Protein AF-A0AAN6LL85-F1 (afdb_monomer)

Mean predicted aligned error: 18.45 Å

Structure (mmCIF, N/CA/C/O backbone):
data_AF-A0AAN6LL85-F1
#
_entry.id   AF-A0AAN6LL85-F1
#
loop_
_atom_site.group_PDB
_atom_site.id
_atom_site.type_symbol
_atom_site.label_atom_id
_atom_site.label_alt_id
_atom_site.label_comp_id
_atom_site.label_asym_id
_atom_site.label_entity_id
_atom_site.label_seq_id
_atom_site.pdbx_PDB_ins_code
_atom_site.Cartn_x
_atom_site.Cartn_y
_atom_site.Cartn_z
_atom_site.occupancy
_atom_site.B_iso_or_equiv
_atom_site.auth_seq_id
_atom_site.auth_comp_id
_atom_site.auth_asym_id
_atom_site.auth_atom_id
_atom_site.pdbx_PDB_model_num
ATOM 1 N N . MET A 1 1 ? -33.262 -1.271 -21.779 1.00 76.38 1 MET A N 1
ATOM 2 C CA . MET A 1 1 ? -31.884 -1.323 -21.241 1.00 76.38 1 MET A CA 1
ATOM 3 C C . MET A 1 1 ? -30.881 -1.402 -22.385 1.00 76.38 1 MET A C 1
ATOM 5 O O . MET A 1 1 ? -30.317 -0.358 -22.680 1.00 76.38 1 MET A O 1
ATOM 9 N N . ALA A 1 2 ? -30.775 -2.540 -23.090 1.00 85.31 2 ALA A N 1
ATOM 10 C CA . ALA A 1 2 ? -29.921 -2.764 -24.271 1.00 85.31 2 ALA A CA 1
ATOM 11 C C . ALA A 1 2 ? -29.713 -1.530 -25.174 1.00 85.31 2 ALA A C 1
ATOM 13 O O . ALA A 1 2 ? -28.603 -1.030 -25.274 1.00 85.31 2 ALA A O 1
ATOM 14 N N . GLN A 1 3 ? -30.787 -0.963 -25.733 1.00 87.88 3 GLN A N 1
ATOM 15 C CA . GLN A 1 3 ? -30.730 0.207 -26.624 1.00 87.88 3 GLN A CA 1
ATOM 16 C C . GLN A 1 3 ? -29.985 1.429 -26.048 1.00 87.88 3 GLN A C 1
ATOM 18 O O . GLN A 1 3 ? -29.228 2.060 -26.775 1.00 87.88 3 GLN A O 1
ATOM 23 N N . ARG A 1 4 ? -30.144 1.760 -24.754 1.00 87.06 4 ARG A N 1
ATOM 24 C CA . ARG A 1 4 ? -29.419 2.886 -24.121 1.00 87.06 4 ARG A CA 1
ATOM 25 C C . ARG A 1 4 ? -27.926 2.580 -23.979 1.00 87.06 4 ARG A C 1
ATOM 27 O O . ARG A 1 4 ? -27.106 3.478 -24.106 1.00 87.06 4 ARG A O 1
ATOM 34 N N . ILE A 1 5 ? -27.592 1.318 -23.717 1.00 88.56 5 ILE A N 1
ATOM 35 C CA . ILE A 1 5 ? -26.208 0.848 -23.615 1.00 88.56 5 ILE A CA 1
ATOM 36 C C . ILE A 1 5 ? -25.549 0.906 -25.002 1.00 88.56 5 ILE A C 1
ATOM 38 O O . ILE A 1 5 ? -24.512 1.540 -25.156 1.00 88.56 5 ILE A O 1
ATOM 42 N N . LEU A 1 6 ? -26.212 0.356 -26.024 1.00 93.06 6 LEU A N 1
ATOM 43 C CA . LEU A 1 6 ? -25.748 0.376 -27.414 1.00 93.06 6 LEU A CA 1
ATOM 44 C C . LEU A 1 6 ? -25.606 1.801 -27.968 1.00 93.06 6 LEU A C 1
ATOM 46 O O . LEU A 1 6 ? -24.621 2.082 -28.633 1.00 93.06 6 LEU A O 1
ATOM 50 N N . MET A 1 7 ? -26.518 2.728 -27.649 1.00 90.88 7 MET A N 1
ATOM 51 C CA . MET A 1 7 ? -26.381 4.144 -28.035 1.00 90.88 7 MET A CA 1
ATOM 52 C C . MET A 1 7 ? -25.157 4.830 -27.414 1.00 90.88 7 MET A C 1
ATOM 54 O O . MET A 1 7 ? -24.576 5.710 -28.046 1.00 90.88 7 MET A O 1
ATOM 58 N N . ASN A 1 8 ? -24.762 4.447 -26.197 1.00 88.50 8 ASN A N 1
ATOM 59 C CA . ASN A 1 8 ? -23.558 4.975 -25.559 1.00 88.50 8 ASN A CA 1
ATOM 60 C C . ASN A 1 8 ? -22.290 4.339 -26.153 1.00 88.50 8 ASN A C 1
ATOM 62 O O . ASN A 1 8 ? -21.362 5.061 -26.505 1.00 88.50 8 ASN A O 1
ATOM 66 N N . GLU A 1 9 ? -22.266 3.012 -26.314 1.00 92.38 9 GLU A N 1
ATOM 67 C CA . GLU A 1 9 ? -21.130 2.288 -26.908 1.00 92.38 9 GLU A CA 1
ATOM 68 C C . GLU A 1 9 ? -20.899 2.706 -28.375 1.00 92.38 9 GLU A C 1
ATOM 70 O O . GLU A 1 9 ? -19.755 2.908 -28.774 1.00 92.38 9 GLU A O 1
ATOM 75 N N . PHE A 1 10 ? -21.968 2.955 -29.144 1.00 93.00 10 PHE A N 1
ATOM 76 C CA . PHE A 1 10 ? -21.894 3.513 -30.500 1.00 93.00 10 PHE A CA 1
ATOM 77 C C . PHE A 1 10 ? -21.241 4.901 -30.498 1.00 93.00 10 PHE A C 1
ATOM 79 O O . PHE A 1 10 ? -20.240 5.109 -31.173 1.00 93.00 10 PHE A O 1
ATOM 86 N N . LYS A 1 11 ? -21.741 5.844 -29.686 1.00 89.69 11 LYS A N 1
ATOM 87 C CA . LYS A 1 11 ? -21.164 7.198 -29.597 1.00 89.69 11 LYS A CA 1
ATOM 88 C C . LYS A 1 11 ? -19.691 7.199 -29.189 1.00 89.69 11 LYS A C 1
ATOM 90 O O . LYS A 1 11 ? -18.939 8.016 -29.702 1.00 89.69 11 LYS A O 1
ATOM 95 N N . SER A 1 12 ? -19.293 6.297 -28.292 1.00 88.31 12 SER A N 1
ATOM 96 C CA . SER A 1 12 ? -17.895 6.151 -27.875 1.00 88.31 12 SER A CA 1
ATOM 97 C C . SER A 1 12 ? -17.013 5.714 -29.048 1.00 88.31 12 SER A C 1
ATOM 99 O O . SER A 1 12 ? -15.995 6.336 -29.334 1.00 88.31 12 SER A O 1
ATOM 101 N N . LEU A 1 13 ? -17.439 4.679 -29.777 1.00 91.12 13 LEU A N 1
ATOM 102 C CA . LEU A 1 13 ? -16.673 4.106 -30.884 1.00 91.12 13 LEU A CA 1
ATOM 103 C C . LEU A 1 13 ? -16.673 4.980 -32.149 1.00 91.12 13 LEU A C 1
ATOM 105 O O . LEU A 1 13 ? -15.725 4.900 -32.920 1.00 91.12 13 LEU A O 1
ATOM 109 N N . GLN A 1 14 ? -17.651 5.874 -32.343 1.00 89.19 14 GLN A N 1
ATOM 110 C CA . GLN A 1 14 ? -17.603 6.884 -33.415 1.00 89.19 14 GLN A CA 1
ATOM 111 C C . GLN A 1 14 ? -16.423 7.866 -33.285 1.00 89.19 14 GLN A C 1
ATOM 113 O O . GLN A 1 14 ? -16.093 8.553 -34.251 1.00 89.19 14 GLN A O 1
ATOM 118 N N . CYS A 1 15 ? -15.788 7.958 -32.113 1.00 85.25 15 CYS A N 1
ATOM 119 C CA . CYS A 1 15 ? -14.590 8.769 -31.914 1.00 85.25 15 CYS A CA 1
ATOM 120 C C . CYS A 1 15 ? -13.282 8.011 -32.206 1.00 85.25 15 CYS A C 1
ATOM 122 O O . CYS A 1 15 ? -12.230 8.650 -32.275 1.00 85.25 15 CYS A O 1
ATOM 124 N N . GLU A 1 16 ? -13.307 6.684 -32.345 1.00 88.50 16 GLU A N 1
ATOM 125 C CA . GLU A 1 16 ? -12.099 5.857 -32.352 1.00 88.50 16 GLU A CA 1
ATOM 126 C C . GLU A 1 16 ? -11.480 5.682 -33.752 1.00 88.50 16 GLU A C 1
ATOM 128 O O . GLU A 1 16 ? -12.115 5.124 -34.642 1.00 88.50 16 GLU A O 1
ATOM 133 N N . PRO A 1 17 ? -10.213 6.084 -33.980 1.00 87.06 17 PRO A N 1
ATOM 134 C CA . PRO A 1 17 ? -9.608 6.090 -35.318 1.00 87.06 17 PRO A CA 1
ATOM 135 C C . PRO A 1 17 ? -9.348 4.691 -35.895 1.00 87.06 17 PRO A C 1
ATOM 137 O O . PRO A 1 17 ? -9.118 4.550 -37.092 1.00 87.06 17 PRO A O 1
ATOM 140 N N . TRP A 1 18 ? -9.355 3.645 -35.070 1.00 91.00 18 TRP A N 1
ATOM 141 C CA . TRP A 1 18 ? -9.135 2.261 -35.502 1.00 91.00 18 TRP A CA 1
ATOM 142 C C . TRP A 1 18 ? -10.421 1.566 -35.996 1.00 91.00 18 TRP A C 1
ATOM 144 O O . TRP A 1 18 ? -10.373 0.399 -36.397 1.00 91.00 18 TRP A O 1
ATOM 154 N N . VAL A 1 19 ? -11.569 2.258 -36.005 1.00 92.94 19 VAL A N 1
ATOM 155 C CA . VAL A 1 19 ? -12.844 1.707 -36.477 1.00 92.94 19 VAL A CA 1
ATOM 156 C C . VAL A 1 19 ? -13.744 2.774 -37.120 1.00 92.94 19 VAL A C 1
ATOM 158 O O . VAL A 1 19 ? -13.917 3.862 -36.590 1.00 92.94 19 VAL A O 1
ATOM 161 N N . ASN A 1 20 ? -14.375 2.454 -38.253 1.00 92.50 20 ASN A N 1
ATOM 162 C CA . ASN A 1 20 ? -15.531 3.208 -38.760 1.00 92.50 20 ASN A CA 1
ATOM 163 C C . ASN A 1 20 ? -16.822 2.436 -38.444 1.00 92.50 20 ASN A C 1
ATOM 165 O O . ASN A 1 20 ? -16.851 1.220 -38.655 1.00 92.50 20 ASN A O 1
ATOM 169 N N . ILE A 1 21 ? -17.881 3.105 -37.969 1.00 93.88 21 ILE A N 1
ATOM 170 C CA . ILE A 1 21 ? -19.173 2.466 -37.656 1.00 93.88 21 ILE A CA 1
ATOM 171 C C . ILE A 1 21 ? -20.386 3.273 -38.130 1.00 93.88 21 ILE A C 1
ATOM 173 O O . ILE A 1 21 ? -20.462 4.491 -37.977 1.00 93.88 21 ILE A O 1
ATOM 177 N N . GLU A 1 22 ? -21.378 2.553 -38.651 1.00 92.88 22 GLU A N 1
ATOM 178 C CA . GLU A 1 22 ? -22.624 3.082 -39.210 1.00 92.88 22 GLU A CA 1
ATOM 179 C C . GLU A 1 22 ? -23.807 2.188 -38.790 1.00 92.88 22 GLU A C 1
ATOM 181 O O . GLU A 1 22 ? -23.657 0.972 -38.647 1.00 92.88 22 GLU A O 1
ATOM 186 N N . LEU A 1 23 ? -25.006 2.753 -38.611 1.00 92.25 23 LEU A N 1
ATOM 187 C CA . LEU A 1 23 ? -26.214 1.959 -38.341 1.00 92.25 23 LEU A CA 1
ATOM 188 C C . LEU A 1 23 ? -26.829 1.440 -39.644 1.00 92.25 23 LEU A C 1
ATOM 190 O O . LEU A 1 23 ? -27.007 2.182 -40.609 1.00 92.25 23 LEU A O 1
ATOM 194 N N . ASN A 1 24 ? -27.202 0.163 -39.674 1.00 88.94 24 ASN A N 1
ATOM 195 C CA . ASN A 1 24 ? -27.782 -0.466 -40.853 1.00 88.94 24 ASN A CA 1
ATOM 196 C C . ASN A 1 24 ? -29.303 -0.217 -40.885 1.00 88.94 24 ASN A C 1
ATOM 198 O O . ASN A 1 24 ? -30.058 -0.863 -40.162 1.00 88.94 24 ASN A O 1
ATOM 202 N N . ASN A 1 25 ? -29.757 0.715 -41.733 1.00 86.62 25 ASN A N 1
ATOM 203 C CA . ASN A 1 25 ? -31.145 1.215 -41.789 1.00 86.62 25 ASN A CA 1
ATOM 204 C C . ASN A 1 25 ? -31.624 1.842 -40.462 1.00 86.62 25 ASN A C 1
ATOM 206 O O . ASN A 1 25 ? -32.737 1.569 -40.014 1.00 86.62 25 ASN A O 1
ATOM 210 N N . ASP A 1 26 ? -30.762 2.639 -39.819 1.00 86.12 26 ASP A N 1
ATOM 211 C CA . ASP A 1 26 ? -30.995 3.286 -38.514 1.00 86.12 26 ASP A CA 1
ATOM 212 C C . ASP A 1 26 ? -31.269 2.323 -37.334 1.00 86.12 26 ASP A C 1
ATOM 214 O O . ASP A 1 26 ? -31.603 2.759 -36.228 1.00 86.12 26 ASP A O 1
ATOM 218 N N . ASP A 1 27 ? -31.086 1.009 -37.520 1.00 91.19 27 ASP A N 1
ATOM 219 C CA . ASP A 1 27 ? -31.280 0.025 -36.461 1.00 91.19 27 ASP A CA 1
ATOM 220 C C . ASP A 1 27 ? -30.057 -0.070 -35.536 1.00 91.19 27 ASP A C 1
ATOM 222 O O . ASP A 1 27 ? -29.010 -0.629 -35.863 1.00 91.19 27 ASP A O 1
ATOM 226 N N . ILE A 1 28 ? -30.244 0.413 -34.312 1.00 92.19 28 ILE A N 1
ATOM 227 C CA . ILE A 1 28 ? -29.287 0.328 -33.205 1.00 92.19 28 ILE A CA 1
ATOM 228 C C . ILE A 1 28 ? -28.893 -1.111 -32.813 1.00 92.19 28 ILE A C 1
ATOM 230 O O . ILE A 1 28 ? -27.910 -1.285 -32.093 1.00 92.19 28 ILE A O 1
ATOM 234 N N . PHE A 1 29 ? -29.614 -2.140 -33.272 1.00 94.69 29 PHE A N 1
ATOM 235 C CA . PHE A 1 29 ? -29.262 -3.551 -33.080 1.00 94.69 29 PHE A CA 1
ATOM 236 C C . PHE A 1 29 ? -28.497 -4.178 -34.263 1.00 94.69 29 PHE A C 1
ATOM 238 O O . PHE A 1 29 ? -28.087 -5.335 -34.155 1.00 94.69 29 PHE A O 1
ATOM 245 N N . ASN A 1 30 ? -28.258 -3.450 -35.361 1.00 95.75 30 ASN A N 1
ATOM 246 C CA . ASN A 1 30 ? -27.535 -3.944 -36.538 1.00 95.75 30 ASN A CA 1
ATOM 247 C C . ASN A 1 30 ? -26.545 -2.887 -37.061 1.00 95.75 30 ASN A C 1
ATOM 249 O O . ASN A 1 30 ? -26.941 -1.909 -37.689 1.00 95.75 30 ASN A O 1
ATOM 253 N N . TRP A 1 31 ? -25.247 -3.069 -36.810 1.00 96.19 31 TRP A N 1
ATOM 254 C CA . TRP A 1 31 ? -24.207 -2.102 -37.183 1.00 96.19 31 TRP A CA 1
ATOM 255 C C . TRP A 1 31 ? -23.390 -2.611 -38.372 1.00 96.19 31 TRP A C 1
ATOM 257 O O . TRP A 1 31 ? -23.008 -3.784 -38.429 1.00 96.19 31 TRP A O 1
ATOM 267 N N . ASN A 1 32 ? -23.067 -1.708 -39.291 1.00 95.44 32 ASN A N 1
ATOM 268 C CA . ASN A 1 32 ? -21.990 -1.881 -40.255 1.00 95.44 32 ASN A CA 1
ATOM 269 C C . ASN A 1 32 ? -20.704 -1.339 -39.619 1.00 95.44 32 ASN A C 1
ATOM 271 O O . ASN A 1 32 ? -20.710 -0.264 -39.024 1.00 95.44 32 ASN A O 1
ATOM 275 N N . ILE A 1 33 ? -19.616 -2.097 -39.713 1.00 95.19 33 ILE A N 1
ATOM 276 C CA . ILE A 1 33 ? -18.332 -1.791 -39.074 1.00 95.19 33 ILE A CA 1
ATOM 277 C C . ILE A 1 33 ? -17.225 -1.956 -40.116 1.00 95.19 33 ILE A C 1
ATOM 279 O O . ILE A 1 33 ? -17.294 -2.874 -40.928 1.00 95.19 33 ILE A O 1
ATOM 283 N N . ALA A 1 34 ? -16.187 -1.126 -40.085 1.00 94.56 34 ALA A N 1
ATOM 284 C CA . ALA A 1 34 ? -14.921 -1.395 -40.760 1.00 94.56 34 ALA A CA 1
ATOM 285 C C . ALA A 1 34 ? -13.767 -1.284 -39.759 1.00 94.56 34 ALA A C 1
ATOM 287 O O . ALA A 1 34 ? -13.582 -0.234 -39.145 1.00 94.56 34 ALA A O 1
ATOM 288 N N . LEU A 1 35 ? -13.011 -2.370 -39.583 1.00 94.75 35 LEU A N 1
ATOM 289 C CA . LEU A 1 35 ? -11.845 -2.414 -38.697 1.00 94.75 35 LEU A CA 1
ATOM 290 C C . LEU A 1 35 ? -10.581 -1.980 -39.441 1.00 94.75 35 LEU A C 1
ATOM 292 O O . LEU A 1 35 ? -10.319 -2.458 -40.547 1.00 94.75 35 LEU A O 1
ATOM 296 N N . ILE A 1 36 ? -9.796 -1.103 -38.816 1.00 94.38 36 ILE A N 1
ATOM 297 C CA . ILE A 1 36 ? -8.602 -0.486 -39.397 1.00 94.38 36 ILE A CA 1
ATOM 298 C C . ILE A 1 36 ? -7.372 -0.980 -38.637 1.00 94.38 36 ILE A C 1
ATOM 300 O O . ILE A 1 36 ? -7.185 -0.678 -37.459 1.00 94.38 36 ILE A O 1
ATOM 304 N N . VAL A 1 37 ? -6.513 -1.746 -39.311 1.00 93.31 37 VAL A N 1
ATOM 305 C CA . VAL A 1 37 ? -5.329 -2.344 -38.673 1.00 93.31 37 VAL A CA 1
ATOM 306 C C . VAL A 1 37 ? -4.173 -1.345 -38.682 1.00 93.31 37 VAL A C 1
ATOM 308 O O . VAL A 1 37 ? -3.474 -1.188 -39.685 1.00 93.31 37 VAL A O 1
ATOM 311 N N . LEU A 1 38 ? -3.981 -0.658 -37.555 1.00 89.94 38 LEU A N 1
ATOM 312 C CA . LEU A 1 38 ? -2.986 0.411 -37.404 1.00 89.94 38 LEU A CA 1
ATOM 313 C C . LEU A 1 38 ? -1.589 -0.060 -36.966 1.00 89.94 38 LEU A C 1
ATOM 315 O O . LEU A 1 38 ? -0.651 0.724 -37.074 1.00 89.94 38 LEU A O 1
ATOM 319 N N . ASN A 1 39 ? -1.428 -1.306 -36.506 1.00 87.25 39 ASN A N 1
ATOM 320 C CA . ASN A 1 39 ? -0.139 -1.867 -36.082 1.00 87.25 39 ASN A CA 1
ATOM 321 C C . ASN A 1 39 ? 0.766 -2.196 -37.296 1.00 87.25 39 ASN A C 1
ATOM 323 O O . ASN A 1 39 ? 0.408 -3.102 -38.052 1.00 87.25 39 ASN A O 1
ATOM 327 N N . PRO A 1 40 ? 1.939 -1.553 -37.489 1.00 86.19 40 PRO A N 1
ATOM 328 C CA . PRO A 1 40 ? 2.833 -1.827 -38.622 1.00 86.19 40 PRO A CA 1
ATOM 329 C C . PRO A 1 40 ? 3.541 -3.185 -38.578 1.00 86.19 40 PRO A C 1
ATOM 331 O O . PRO A 1 40 ? 4.076 -3.616 -39.599 1.00 86.19 40 PRO A O 1
ATOM 334 N N . GLU A 1 41 ? 3.573 -3.854 -37.422 1.00 86.12 41 GLU A N 1
ATOM 335 C CA . GLU A 1 41 ? 4.117 -5.213 -37.295 1.00 86.12 41 GLU A CA 1
ATOM 336 C C . GLU A 1 41 ? 3.090 -6.286 -37.705 1.00 86.12 41 GLU A C 1
ATOM 338 O O . GLU A 1 41 ? 3.459 -7.432 -37.972 1.00 86.12 41 GLU A O 1
ATOM 343 N N . SER A 1 42 ? 1.810 -5.907 -37.825 1.00 91.06 42 SER A N 1
ATOM 344 C CA . SER A 1 42 ? 0.733 -6.788 -38.275 1.00 91.06 42 SER A CA 1
ATOM 345 C C . SER A 1 42 ? 0.891 -7.192 -39.738 1.00 91.06 42 SER A C 1
ATOM 347 O O . SER A 1 42 ? 1.143 -6.365 -40.618 1.00 91.06 42 SER A O 1
ATOM 349 N N . LEU A 1 43 ? 0.597 -8.458 -40.043 1.00 91.62 43 LEU A N 1
ATOM 350 C CA . LEU A 1 43 ? 0.456 -8.905 -41.432 1.00 91.62 43 LEU A CA 1
ATOM 351 C C . LEU A 1 43 ? -0.751 -8.263 -42.137 1.00 91.62 43 LEU A C 1
ATOM 353 O O . LEU A 1 43 ? -0.781 -8.234 -43.366 1.00 91.62 43 LEU A O 1
ATOM 357 N N . PHE A 1 44 ? -1.715 -7.736 -41.377 1.00 93.75 44 PHE A N 1
ATOM 358 C CA . PHE A 1 44 ? -2.933 -7.101 -41.881 1.00 93.75 44 PHE A CA 1
ATOM 359 C C . PHE A 1 44 ? -2.847 -5.563 -41.941 1.00 93.75 44 PHE A C 1
ATOM 361 O O . PHE A 1 44 ? -3.846 -4.911 -42.254 1.00 93.75 44 PHE A O 1
ATOM 368 N N . TYR A 1 45 ? -1.671 -4.981 -41.661 1.00 92.56 45 TYR A N 1
ATOM 369 C CA . TYR A 1 45 ? -1.445 -3.535 -41.567 1.00 92.56 45 TYR A CA 1
ATOM 370 C C . TYR A 1 45 ? -2.003 -2.732 -42.753 1.00 92.56 45 TYR A C 1
ATOM 372 O O . TYR A 1 45 ? -1.753 -3.033 -43.924 1.00 92.56 45 TYR A O 1
ATOM 380 N N . GLY A 1 46 ? -2.739 -1.662 -42.440 1.00 89.81 46 GLY A N 1
ATOM 381 C CA . GLY A 1 46 ? -3.348 -0.771 -43.425 1.00 89.81 46 GLY A CA 1
ATOM 382 C C . GLY A 1 46 ? -4.548 -1.368 -44.170 1.00 89.81 46 GLY A C 1
ATOM 383 O O . GLY A 1 46 ? -4.975 -0.788 -45.169 1.00 89.81 46 GLY A O 1
ATOM 384 N N . GLY A 1 47 ? -5.079 -2.513 -43.728 1.00 92.81 47 GLY A N 1
ATOM 385 C CA . GLY A 1 47 ? -6.355 -3.048 -44.202 1.00 92.81 47 GLY A CA 1
ATOM 386 C C . GLY A 1 47 ? -7.570 -2.330 -43.596 1.00 92.81 47 GLY A C 1
ATOM 387 O O . GLY A 1 47 ? -7.488 -1.767 -42.502 1.00 92.81 47 GLY A O 1
ATOM 388 N N . TYR A 1 48 ? -8.691 -2.365 -44.321 1.00 94.62 48 TYR A N 1
ATOM 389 C CA . TYR A 1 48 ? -9.972 -1.730 -43.979 1.00 94.62 48 TYR A CA 1
ATOM 390 C C . TYR A 1 48 ? -11.097 -2.775 -44.064 1.00 94.62 48 TYR A C 1
ATOM 392 O O . TYR A 1 48 ? -11.772 -2.945 -45.079 1.00 94.62 48 TYR A O 1
ATOM 400 N N . PHE A 1 49 ? -11.252 -3.576 -43.012 1.00 95.56 49 PHE A N 1
ATOM 401 C CA . PHE A 1 49 ? -12.029 -4.813 -43.077 1.00 95.56 49 PHE A CA 1
ATOM 402 C C . PHE A 1 49 ? -13.492 -4.605 -42.688 1.00 95.56 49 PHE A C 1
ATOM 404 O O . PHE A 1 49 ? -13.829 -4.559 -41.501 1.00 95.56 49 PHE A O 1
ATOM 411 N N . LYS A 1 50 ? -14.376 -4.523 -43.693 1.00 95.44 50 LYS A N 1
ATOM 412 C CA . LYS A 1 50 ? -15.827 -4.422 -43.483 1.00 95.44 50 LYS A CA 1
ATOM 413 C C . LYS A 1 50 ? -16.428 -5.678 -42.853 1.00 95.44 50 LYS A C 1
ATOM 415 O O . LYS A 1 50 ? -16.165 -6.810 -43.265 1.00 95.44 50 LYS A O 1
ATOM 420 N N . ALA A 1 51 ? -17.323 -5.450 -41.905 1.00 95.94 51 ALA A N 1
ATOM 421 C CA . ALA A 1 51 ? -18.044 -6.433 -41.121 1.00 95.94 51 ALA A CA 1
ATOM 422 C C . ALA A 1 51 ? -19.461 -5.939 -40.787 1.00 95.94 51 ALA A C 1
ATOM 424 O O . ALA A 1 51 ? -19.782 -4.755 -40.902 1.00 95.94 51 ALA A O 1
ATOM 425 N N . THR A 1 52 ? -20.305 -6.858 -40.333 1.00 95.94 52 THR A N 1
ATOM 426 C CA . THR A 1 52 ? -21.606 -6.557 -39.736 1.00 95.94 52 THR A CA 1
ATOM 427 C C . THR A 1 52 ? -21.662 -7.155 -38.334 1.00 95.94 52 THR A C 1
ATOM 429 O O . THR A 1 52 ? -21.266 -8.304 -38.112 1.00 95.94 52 THR A O 1
ATOM 432 N N . MET A 1 53 ? -22.165 -6.362 -37.390 1.00 95.44 53 MET A N 1
ATOM 433 C CA . MET A 1 53 ? -22.334 -6.731 -35.989 1.00 95.44 53 MET A CA 1
ATOM 434 C C . MET A 1 53 ? -23.809 -6.622 -35.599 1.00 95.44 53 MET A C 1
ATOM 436 O O . MET A 1 53 ? -24.501 -5.686 -35.992 1.00 95.44 53 MET A O 1
ATOM 440 N N . THR A 1 54 ? -24.305 -7.614 -34.868 1.00 96.00 54 THR A N 1
ATOM 441 C CA . THR A 1 54 ? -25.738 -7.824 -34.618 1.00 96.00 54 THR A CA 1
ATOM 442 C C . THR A 1 54 ? -25.973 -8.079 -33.134 1.00 96.00 54 THR A C 1
ATOM 444 O O . THR A 1 54 ? -25.251 -8.863 -32.517 1.00 96.00 54 THR A O 1
ATOM 447 N N . PHE A 1 55 ? -26.961 -7.413 -32.542 1.00 96.25 55 PHE A N 1
ATOM 448 C CA . PHE A 1 55 ? -27.148 -7.383 -31.092 1.00 96.25 55 PHE A CA 1
ATOM 449 C C . PHE A 1 55 ? -28.456 -8.058 -30.673 1.00 96.25 55 PHE A C 1
ATOM 451 O O . PHE A 1 55 ? -29.518 -7.723 -31.205 1.00 96.25 55 PHE A O 1
ATOM 458 N N . PRO A 1 56 ? -28.435 -8.982 -29.697 1.00 93.81 56 PRO A N 1
ATOM 459 C CA . PRO A 1 56 ? -29.660 -9.600 -29.218 1.00 93.81 56 PRO A CA 1
ATOM 460 C C . PRO A 1 56 ? -30.459 -8.613 -28.336 1.00 93.81 56 PRO A C 1
ATOM 462 O O . PRO A 1 56 ? -29.863 -7.791 -27.632 1.00 93.81 56 PRO A O 1
ATOM 465 N N . PRO A 1 57 ? -31.805 -8.698 -28.282 1.00 90.69 57 PRO A N 1
ATOM 466 C CA . PRO A 1 57 ? -32.632 -7.764 -27.501 1.00 90.69 57 PRO A CA 1
ATOM 467 C C . PRO A 1 57 ? -32.333 -7.721 -25.992 1.00 90.69 57 PRO A C 1
ATOM 469 O O . PRO A 1 57 ? -32.710 -6.765 -25.312 1.00 90.69 57 PRO A O 1
ATOM 472 N N . ASN A 1 58 ? -31.663 -8.749 -25.459 1.00 91.00 58 ASN A N 1
ATOM 473 C CA . ASN A 1 58 ? -31.227 -8.855 -24.068 1.00 91.00 58 ASN A CA 1
ATOM 474 C C . ASN A 1 58 ? -29.758 -8.436 -23.836 1.00 91.00 58 ASN A C 1
ATOM 476 O O . ASN A 1 58 ? -29.249 -8.681 -22.746 1.00 91.00 58 ASN A O 1
ATOM 480 N N . TYR A 1 59 ? -29.070 -7.809 -24.799 1.00 92.12 59 TYR A N 1
ATOM 481 C CA . TYR A 1 59 ? -27.710 -7.279 -24.605 1.00 92.12 59 TYR A CA 1
ATOM 482 C C . TYR A 1 59 ? -27.621 -6.372 -23.350 1.00 92.12 59 TYR A C 1
ATOM 484 O O . TYR A 1 59 ? -28.512 -5.535 -23.145 1.00 92.12 59 TYR A O 1
ATOM 492 N N . PRO A 1 60 ? -26.585 -6.500 -22.493 1.00 90.81 60 PRO A N 1
ATOM 493 C CA . PRO A 1 60 ? -25.386 -7.335 -22.633 1.00 90.81 60 PRO A CA 1
ATOM 494 C C . PRO A 1 60 ? -25.495 -8.749 -22.019 1.00 90.81 60 PRO A C 1
ATOM 496 O O . PRO A 1 60 ? -24.486 -9.419 -21.848 1.00 90.81 60 PRO A O 1
ATOM 499 N N . PHE A 1 61 ? -26.683 -9.266 -21.685 1.00 88.94 61 PHE A N 1
ATOM 500 C CA . PHE A 1 61 ? -26.826 -10.611 -21.088 1.00 88.94 61 PHE A CA 1
ATOM 501 C C . PHE A 1 61 ? -26.603 -11.778 -22.071 1.00 88.94 61 PHE A C 1
ATOM 503 O O . PHE A 1 61 ? -26.668 -12.945 -21.686 1.00 88.94 61 PHE A O 1
ATOM 510 N N . SER A 1 62 ? -26.353 -11.497 -23.348 1.00 90.62 62 SER A N 1
ATOM 511 C CA . SER A 1 62 ? -25.945 -12.477 -24.359 1.00 90.62 62 SER A CA 1
ATOM 512 C C . SER A 1 62 ? -25.045 -11.795 -25.395 1.00 90.62 62 SER A C 1
ATOM 514 O O . SER A 1 62 ? -25.218 -10.590 -25.614 1.00 90.62 62 SER A O 1
ATOM 516 N N . PRO A 1 63 ? -24.094 -12.530 -26.003 1.00 93.00 63 PRO A N 1
ATOM 517 C CA . PRO A 1 63 ? -23.090 -11.942 -26.879 1.00 93.00 63 PRO A CA 1
ATOM 518 C C . PRO A 1 63 ? -23.688 -11.332 -28.152 1.00 93.00 63 PRO A C 1
ATOM 520 O O . PRO A 1 63 ? -24.728 -11.793 -28.636 1.00 93.00 63 PRO A O 1
ATOM 523 N N . PRO A 1 64 ? -23.014 -10.328 -28.735 1.00 94.75 64 PRO A N 1
ATOM 524 C CA . PRO A 1 64 ? -23.276 -9.903 -30.100 1.00 94.75 64 PRO A CA 1
ATOM 525 C C . PRO A 1 64 ? -22.831 -10.982 -31.099 1.00 94.75 64 PRO A C 1
ATOM 527 O O . PRO A 1 64 ? -21.880 -11.721 -30.858 1.00 94.75 64 PRO A O 1
ATOM 530 N N . GLY A 1 65 ? -23.472 -11.046 -32.263 1.00 94.25 65 GLY A N 1
ATOM 531 C CA . GLY A 1 65 ? -22.940 -11.771 -33.417 1.00 94.25 65 GLY A CA 1
ATOM 532 C C . GLY A 1 65 ? -22.058 -10.850 -34.259 1.00 94.25 65 GLY A C 1
ATOM 533 O O . GLY A 1 65 ? -22.506 -9.762 -34.613 1.00 94.25 65 GLY A O 1
ATOM 534 N N . PHE A 1 66 ? -20.848 -11.284 -34.623 1.00 95.31 66 PHE A N 1
ATOM 535 C CA . PHE A 1 66 ? -19.944 -10.565 -35.533 1.00 95.31 66 PHE A CA 1
ATOM 536 C C . PHE A 1 66 ? -19.611 -11.418 -36.763 1.00 95.31 66 PHE A C 1
ATOM 538 O O . PHE A 1 66 ? -19.430 -12.637 -36.660 1.00 95.31 66 PHE A O 1
ATOM 545 N N . LYS A 1 67 ? -19.501 -10.776 -37.929 1.00 94.75 67 LYS A N 1
ATOM 546 C CA . LYS A 1 67 ? -19.142 -11.426 -39.192 1.00 94.75 67 LYS A CA 1
ATOM 547 C C . LYS A 1 67 ? -18.445 -10.441 -40.138 1.00 94.75 67 LYS A C 1
ATOM 549 O O . LYS A 1 67 ? -19.008 -9.392 -40.431 1.00 94.75 67 LYS A O 1
ATOM 554 N N . PHE A 1 68 ? -17.285 -10.801 -40.686 1.00 95.38 68 PHE A N 1
ATOM 555 C CA . PHE A 1 68 ? -16.686 -10.083 -41.816 1.00 95.38 68 PHE A CA 1
ATOM 556 C C . PHE A 1 68 ? -17.539 -10.242 -43.084 1.00 95.38 68 PHE A C 1
ATOM 558 O O . PHE A 1 68 ? -18.054 -11.325 -43.382 1.00 95.38 68 PHE A O 1
ATOM 565 N N . ASN A 1 69 ? -17.692 -9.156 -43.839 1.00 92.44 69 ASN A N 1
ATOM 566 C CA . ASN A 1 69 ? -18.519 -9.127 -45.047 1.00 92.44 69 ASN A CA 1
ATOM 567 C C . ASN A 1 69 ? -17.769 -9.723 -46.243 1.00 92.44 69 ASN A C 1
ATOM 569 O O . ASN A 1 69 ? -18.332 -10.540 -46.974 1.00 92.44 69 ASN A O 1
ATOM 573 N N . THR A 1 70 ? -16.481 -9.398 -46.351 1.00 87.62 70 THR A N 1
ATOM 574 C CA . THR A 1 70 ? -15.509 -10.045 -47.237 1.00 87.62 70 THR A CA 1
ATOM 575 C C . THR A 1 70 ? -14.676 -11.020 -46.392 1.00 87.62 70 THR A C 1
ATOM 577 O O . THR A 1 70 ? -13.957 -10.561 -45.505 1.00 87.62 70 THR A O 1
ATOM 580 N N . PRO A 1 71 ? -14.768 -12.353 -46.590 1.00 83.81 71 PRO A N 1
ATOM 581 C CA . PRO A 1 71 ? -14.003 -13.315 -45.795 1.00 83.81 71 PRO A CA 1
ATOM 582 C C . PRO A 1 71 ? -12.488 -13.156 -45.983 1.00 83.81 71 PRO A C 1
ATOM 584 O O . PRO A 1 71 ? -12.000 -13.100 -47.111 1.00 83.81 71 PRO A O 1
ATOM 587 N N . ILE A 1 72 ? -11.758 -13.126 -44.868 1.00 91.62 72 ILE A N 1
ATOM 588 C CA . ILE A 1 72 ? -10.303 -12.933 -44.797 1.00 91.62 72 ILE A CA 1
ATOM 589 C C . ILE A 1 72 ? -9.620 -14.300 -44.633 1.00 91.62 72 ILE A C 1
ATOM 591 O O . ILE A 1 72 ? -10.106 -15.144 -43.874 1.00 91.62 72 ILE A O 1
ATOM 595 N N . PHE A 1 73 ? -8.484 -14.542 -45.296 1.00 93.62 73 PHE A N 1
ATOM 596 C CA . PHE A 1 73 ? -7.740 -15.800 -45.166 1.00 93.62 73 PHE A CA 1
ATOM 597 C C . PHE A 1 73 ? -6.970 -15.906 -43.834 1.00 93.62 73 PHE A C 1
ATOM 599 O O . PHE A 1 73 ? -5.753 -15.736 -43.777 1.00 93.62 73 PHE A O 1
ATOM 606 N N . HIS A 1 74 ? -7.693 -16.217 -42.756 1.00 94.81 74 HIS A N 1
ATOM 607 C CA . HIS A 1 74 ? -7.183 -16.231 -41.384 1.00 94.81 74 HIS A CA 1
ATOM 608 C C . HIS A 1 74 ? -7.508 -17.549 -40.648 1.00 94.81 74 HIS A C 1
ATOM 610 O O . HIS A 1 74 ? -8.635 -18.027 -40.787 1.00 94.81 74 HIS A O 1
ATOM 616 N N . PRO A 1 75 ? -6.602 -18.137 -39.831 1.00 93.06 75 PRO A N 1
ATOM 617 C CA . PRO A 1 75 ? -6.839 -19.403 -39.122 1.00 93.06 75 PRO A CA 1
ATOM 618 C C . PRO A 1 75 ? -8.114 -19.451 -38.271 1.00 93.06 75 PRO A C 1
ATOM 620 O O . PRO A 1 75 ? -8.728 -20.510 -38.174 1.00 93.06 75 PRO A O 1
ATOM 623 N N . ASN A 1 76 ? -8.545 -18.323 -37.703 1.00 93.88 76 ASN A N 1
ATOM 624 C CA . ASN A 1 76 ? -9.693 -18.240 -36.786 1.00 93.88 76 ASN A CA 1
ATOM 625 C C . ASN A 1 76 ? -10.948 -17.591 -37.407 1.00 93.88 76 ASN A C 1
ATOM 627 O O . ASN A 1 76 ? -11.918 -17.331 -36.696 1.00 93.88 76 ASN A O 1
ATOM 631 N N . ILE A 1 77 ? -10.949 -17.345 -38.725 1.00 92.94 77 ILE A N 1
ATOM 632 C CA . ILE A 1 77 ? -12.109 -16.831 -39.474 1.00 92.94 77 ILE A CA 1
ATOM 633 C C . ILE A 1 77 ? -12.618 -17.933 -40.409 1.00 92.94 77 ILE A C 1
ATOM 635 O O . ILE A 1 77 ? -11.887 -18.433 -41.262 1.00 92.94 77 ILE A O 1
ATOM 639 N N . TYR A 1 78 ? -13.884 -18.319 -40.253 1.00 90.06 78 TYR A N 1
ATOM 640 C CA . TYR A 1 78 ? -14.560 -19.285 -41.115 1.00 90.06 78 TYR A CA 1
ATOM 641 C C . TYR A 1 78 ? -14.670 -18.768 -42.558 1.00 90.06 78 TYR A C 1
ATOM 643 O O . TYR A 1 78 ? -14.725 -17.567 -42.810 1.00 90.0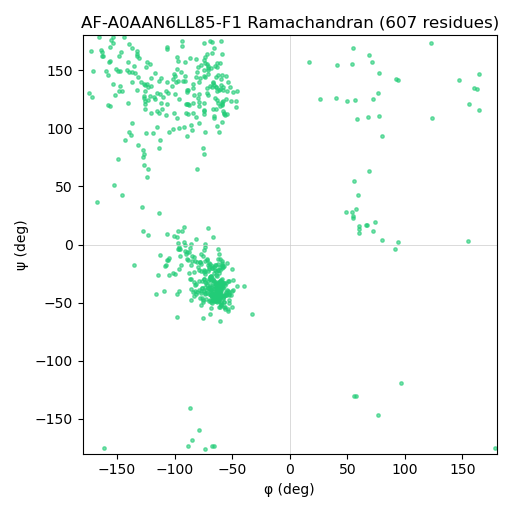6 78 TYR A O 1
ATOM 651 N N . VAL A 1 79 ? -14.806 -19.683 -43.524 1.00 86.81 79 VAL A N 1
ATOM 652 C CA . VAL A 1 79 ? -14.944 -19.348 -44.961 1.00 86.81 79 VAL A CA 1
ATOM 653 C C . VAL A 1 79 ? -16.171 -18.489 -45.305 1.00 86.81 79 VAL A C 1
ATOM 655 O O . VAL A 1 79 ? -16.260 -17.970 -46.414 1.00 86.81 79 VAL A O 1
ATOM 658 N N . ASP A 1 80 ? -17.117 -18.336 -44.374 1.00 87.38 80 ASP A N 1
ATOM 659 C CA . ASP A 1 80 ? -18.280 -17.453 -44.499 1.00 87.38 80 ASP A CA 1
ATOM 660 C C . ASP A 1 80 ? -18.101 -16.082 -43.820 1.00 87.38 80 ASP A C 1
ATOM 662 O O . ASP A 1 80 ? -19.028 -15.277 -43.859 1.00 87.38 80 ASP A O 1
ATOM 666 N N . GLY A 1 81 ? -16.938 -15.802 -43.222 1.00 88.25 81 GLY A N 1
ATOM 667 C CA . GLY A 1 81 ? -16.609 -14.548 -42.539 1.00 88.25 81 GLY A CA 1
ATOM 668 C C . GLY A 1 81 ? -16.917 -14.515 -41.036 1.00 88.25 81 GLY A C 1
ATOM 669 O O . GLY A 1 81 ? -16.594 -13.522 -40.385 1.00 88.25 81 GLY A O 1
ATOM 670 N N . ARG A 1 82 ? -17.521 -15.558 -40.447 1.00 91.56 82 ARG A N 1
ATOM 671 C CA . ARG A 1 82 ? -17.699 -15.638 -38.982 1.00 91.56 82 ARG A CA 1
ATOM 672 C C . ARG A 1 82 ? -16.376 -15.902 -38.261 1.00 91.56 82 ARG A C 1
ATOM 674 O O . ARG A 1 82 ? -15.464 -16.503 -38.820 1.00 91.56 82 ARG A O 1
ATOM 681 N N . LEU A 1 83 ? -16.298 -15.504 -36.996 1.00 89.44 83 LEU A N 1
ATOM 682 C CA . LEU A 1 83 ? -15.157 -15.767 -36.113 1.00 89.44 83 LEU A CA 1
ATOM 683 C C . LEU A 1 83 ? -15.317 -17.070 -35.323 1.00 89.44 83 LEU A C 1
ATOM 685 O O . LEU A 1 83 ? -16.434 -17.511 -35.053 1.00 89.44 83 LEU A O 1
ATOM 689 N N . CYS A 1 84 ? -14.189 -17.621 -34.880 1.00 85.81 84 CYS A N 1
ATOM 690 C CA . CYS A 1 84 ? -14.106 -18.568 -33.774 1.00 85.81 84 CYS A CA 1
ATOM 691 C C . CYS A 1 84 ? -13.230 -17.948 -32.677 1.00 85.81 84 CYS A C 1
ATOM 693 O O . CYS A 1 84 ? -12.004 -17.998 -32.766 1.00 85.81 84 CYS A O 1
ATOM 695 N N . ILE A 1 85 ? -13.865 -17.312 -31.690 1.00 86.19 85 ILE A N 1
ATOM 696 C CA . ILE A 1 85 ? -13.209 -16.654 -30.555 1.00 86.19 85 ILE A CA 1
ATOM 697 C C . ILE A 1 85 ? -14.124 -16.739 -29.328 1.00 86.19 85 ILE A C 1
ATOM 699 O O . ILE A 1 85 ? -15.315 -16.425 -29.412 1.00 86.19 85 ILE A O 1
ATOM 703 N N . SER A 1 86 ? -13.563 -17.150 -28.191 1.00 84.75 86 SER A N 1
ATOM 704 C CA . SER A 1 86 ? -14.309 -17.517 -26.982 1.00 84.75 86 SER A CA 1
ATOM 705 C C . SER A 1 86 ? -15.188 -16.389 -26.438 1.00 84.75 86 SER A C 1
ATOM 707 O O . SER A 1 86 ? -16.309 -16.651 -26.009 1.00 84.75 86 SER A O 1
ATOM 709 N N . ILE A 1 87 ? -14.767 -15.123 -26.575 1.00 85.81 87 ILE A N 1
ATOM 710 C CA . ILE A 1 87 ? -15.536 -13.941 -26.139 1.00 85.81 87 ILE A CA 1
ATOM 711 C C . ILE A 1 87 ? -16.925 -13.827 -26.801 1.00 85.81 87 ILE A C 1
ATOM 713 O O . ILE A 1 87 ? -17.803 -13.158 -26.269 1.00 85.81 87 ILE A O 1
ATOM 717 N N . LEU A 1 88 ? -17.162 -14.492 -27.940 1.00 87.38 88 LEU A N 1
ATOM 718 C CA . LEU A 1 88 ? -18.473 -14.543 -28.606 1.00 87.38 88 LEU A CA 1
ATOM 719 C C . LEU A 1 88 ? -19.300 -15.794 -28.248 1.00 87.38 88 LEU A C 1
ATOM 721 O O . LEU A 1 88 ? -20.442 -15.927 -28.694 1.00 87.38 88 LEU A O 1
ATOM 725 N N . HIS A 1 89 ? -18.756 -16.723 -27.460 1.00 85.06 89 HIS A N 1
ATOM 726 C CA . HIS A 1 89 ? -19.469 -17.911 -26.992 1.00 85.06 89 HIS A CA 1
ATOM 727 C C . HIS A 1 89 ? -20.377 -17.579 -25.800 1.00 85.06 89 HIS A C 1
ATOM 729 O O . HIS A 1 89 ? -20.140 -16.639 -25.045 1.00 85.06 89 HIS A O 1
ATOM 735 N N . SER A 1 90 ? -21.457 -18.349 -25.636 1.00 82.56 90 SER A N 1
ATOM 736 C CA . SER A 1 90 ? -22.494 -18.052 -24.636 1.00 82.56 90 SER A CA 1
ATOM 737 C C . SER A 1 90 ? -21.968 -18.131 -23.190 1.00 82.56 90 SER A C 1
ATOM 739 O O . SER A 1 90 ? -21.155 -19.016 -22.899 1.00 82.56 90 SER A O 1
ATOM 741 N N . PRO A 1 91 ? -22.449 -17.253 -22.284 1.00 77.44 91 PRO A N 1
ATOM 742 C CA . PRO A 1 91 ? -22.001 -17.188 -20.892 1.00 77.44 91 PRO A CA 1
ATOM 743 C C . PRO A 1 91 ? -22.232 -18.503 -20.138 1.00 77.44 91 PRO A C 1
ATOM 745 O O . PRO A 1 9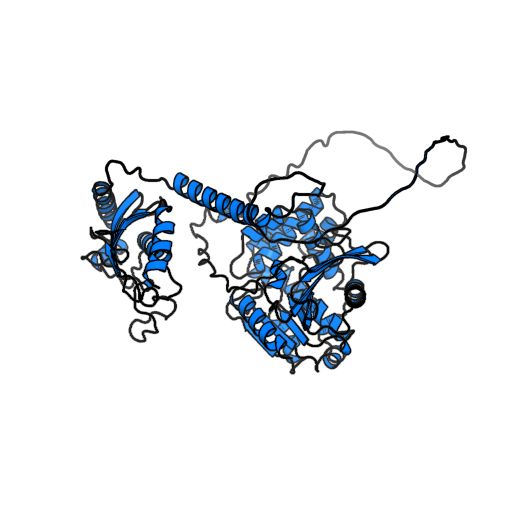1 ? -23.276 -19.138 -20.296 1.00 77.44 91 PRO A O 1
ATOM 748 N N . GLY A 1 92 ? -21.285 -18.856 -19.267 1.00 72.81 92 GLY A N 1
ATOM 749 C CA . GLY A 1 92 ? -21.316 -20.060 -18.431 1.00 72.81 92 GLY A CA 1
ATOM 750 C C . GLY A 1 92 ? -20.099 -20.963 -18.637 1.00 72.81 92 GLY A C 1
ATOM 751 O O . GLY A 1 92 ? -19.271 -20.716 -19.513 1.00 72.81 92 GLY A O 1
ATOM 752 N N . GLU A 1 93 ? -19.995 -22.003 -17.812 1.00 64.31 93 GLU A N 1
ATOM 753 C CA . GLU A 1 93 ? -19.007 -23.075 -17.980 1.00 64.31 93 GLU A CA 1
ATOM 754 C C . GLU A 1 93 ? -19.454 -24.048 -19.081 1.00 64.31 93 GLU A C 1
ATOM 756 O O . GLU A 1 93 ? -20.643 -24.340 -19.226 1.00 64.31 93 GLU A O 1
ATOM 761 N N . ASP A 1 94 ? -18.495 -24.554 -19.856 1.00 65.75 94 ASP A N 1
ATOM 762 C CA . ASP A 1 94 ? -18.728 -25.471 -20.972 1.00 65.75 94 ASP A CA 1
ATOM 763 C C . ASP A 1 94 ? -17.766 -26.661 -20.860 1.00 65.75 94 ASP A C 1
ATOM 765 O O . ASP A 1 94 ? -16.672 -26.677 -21.428 1.00 65.75 94 ASP A O 1
ATOM 769 N N . GLU A 1 95 ? -18.186 -27.671 -20.088 1.00 56.00 95 GLU A N 1
ATOM 770 C CA . GLU A 1 95 ? -17.417 -28.899 -19.813 1.00 56.00 95 GLU A CA 1
ATOM 771 C C . GLU A 1 95 ? -16.966 -29.646 -21.087 1.00 56.00 95 GLU A C 1
ATOM 773 O O . GLU A 1 95 ? -16.098 -30.517 -21.019 1.00 56.00 95 GLU A O 1
ATOM 778 N N . MET A 1 96 ? -17.559 -29.326 -22.245 1.00 58.81 96 MET A N 1
ATOM 779 C CA . MET A 1 96 ? -17.297 -29.967 -23.532 1.00 58.81 96 MET A CA 1
ATOM 780 C C . MET A 1 96 ? -16.376 -29.155 -24.454 1.00 58.81 96 MET A C 1
ATOM 782 O O . MET A 1 96 ? -15.737 -29.767 -25.313 1.00 58.81 96 MET A O 1
ATOM 786 N N . SER A 1 97 ? -16.288 -27.824 -24.313 1.00 62.56 97 SER A N 1
ATOM 787 C CA . SER A 1 97 ? -15.335 -27.007 -25.089 1.00 62.56 97 SER A CA 1
ATOM 788 C C . SER A 1 97 ? -13.953 -26.925 -24.435 1.00 62.56 97 SER A C 1
ATOM 790 O O . SER A 1 97 ? -12.952 -26.822 -25.144 1.00 62.56 97 SER A O 1
ATOM 792 N N . GLY A 1 98 ? -13.889 -27.004 -23.101 1.00 60.56 98 GLY A N 1
ATOM 793 C CA . GLY A 1 98 ? -12.656 -26.814 -22.330 1.00 60.56 98 GLY A CA 1
ATOM 794 C C . GLY A 1 98 ? -12.272 -25.345 -22.110 1.00 60.56 98 GLY A C 1
ATOM 795 O O . GLY A 1 98 ? -11.228 -25.084 -21.520 1.00 60.56 98 GLY A O 1
ATOM 796 N N . GLU A 1 99 ? -13.107 -24.402 -22.552 1.00 73.56 99 GLU A N 1
ATOM 797 C CA . GLU A 1 99 ? -12.965 -22.971 -22.267 1.00 73.56 99 GLU A CA 1
ATOM 798 C C . GLU A 1 99 ? -13.465 -22.660 -20.850 1.00 73.56 99 GLU A C 1
ATOM 800 O O . GLU A 1 99 ? -14.514 -23.154 -20.422 1.00 73.56 99 GLU A O 1
ATOM 805 N N . SER A 1 100 ? -12.765 -21.792 -20.125 1.00 71.88 100 SER A N 1
ATOM 806 C CA . SER A 1 100 ? -13.243 -21.301 -18.835 1.00 71.88 100 SER A CA 1
ATOM 807 C C . SER A 1 100 ? -14.386 -20.293 -19.001 1.00 71.88 100 SER A C 1
ATOM 809 O O . SER A 1 100 ? -14.494 -19.575 -19.999 1.00 71.88 100 SER A O 1
ATOM 811 N N . ALA A 1 101 ? -15.210 -20.150 -17.960 1.00 67.44 101 ALA A N 1
ATOM 812 C CA . ALA A 1 101 ? -16.260 -19.128 -17.915 1.00 67.44 101 ALA A CA 1
ATOM 813 C C . ALA A 1 101 ? -15.721 -17.676 -17.959 1.00 67.44 101 ALA A C 1
ATOM 815 O O . ALA A 1 101 ? -16.506 -16.749 -18.143 1.00 67.44 101 ALA A O 1
ATOM 816 N N . ALA A 1 102 ? -14.407 -17.471 -17.785 1.00 72.88 102 ALA A N 1
ATOM 817 C CA . ALA A 1 102 ? -13.750 -16.164 -17.863 1.00 72.88 102 ALA A CA 1
ATOM 818 C C . ALA A 1 102 ? -13.318 -15.783 -19.294 1.00 72.88 102 ALA A C 1
ATOM 820 O O . ALA A 1 102 ? -13.217 -14.598 -19.601 1.00 72.88 102 ALA A O 1
ATOM 821 N N . GLU A 1 103 ? -13.096 -16.768 -20.170 1.00 75.44 103 GLU A N 1
ATOM 822 C CA . GLU A 1 103 ? -12.739 -16.562 -21.586 1.00 75.44 103 GLU A CA 1
ATOM 823 C C . GLU A 1 103 ? -13.976 -16.347 -22.477 1.00 75.44 103 GLU A C 1
ATOM 825 O O . GLU A 1 103 ? -13.858 -15.911 -23.623 1.00 75.44 103 GLU A O 1
ATOM 830 N N . ARG A 1 104 ? -15.169 -16.655 -21.955 1.00 85.12 104 ARG A N 1
ATOM 831 C CA . ARG A 1 104 ? -16.453 -16.579 -22.666 1.00 85.12 104 ARG A CA 1
ATOM 832 C C . ARG A 1 104 ? -17.161 -15.237 -22.453 1.00 85.12 104 ARG A C 1
ATOM 834 O O . ARG A 1 104 ? -16.686 -14.381 -21.702 1.00 85.12 104 ARG A O 1
ATOM 841 N N . TRP A 1 105 ? -18.290 -15.022 -23.138 1.00 90.38 105 TRP A N 1
ATOM 842 C CA . TRP A 1 105 ? -19.029 -13.762 -23.022 1.00 90.38 105 TRP A CA 1
ATOM 843 C C . TRP A 1 105 ? -19.449 -13.474 -21.576 1.00 90.38 105 TRP A C 1
ATOM 845 O O . TRP A 1 105 ? -20.051 -14.318 -20.911 1.00 90.38 105 TRP A O 1
ATOM 855 N N . SER A 1 106 ? -19.218 -12.245 -21.125 1.00 88.00 106 SER A N 1
ATOM 856 C CA . SER A 1 106 ? -19.636 -11.738 -19.819 1.00 88.00 106 SER A CA 1
ATOM 857 C C . SER A 1 106 ? -20.433 -10.439 -19.979 1.00 88.00 106 SER A C 1
ATOM 859 O O . SER A 1 106 ? -19.991 -9.563 -20.718 1.00 88.00 106 SER A O 1
ATOM 861 N N . PRO A 1 107 ? -21.542 -10.218 -19.242 1.00 86.38 107 PRO A N 1
ATOM 862 C CA . PRO A 1 107 ? -22.311 -8.966 -19.310 1.00 86.38 107 PRO A CA 1
ATOM 863 C C . PRO A 1 107 ? -21.558 -7.694 -18.872 1.00 86.38 107 PRO A C 1
ATOM 865 O O . PRO A 1 107 ? -22.122 -6.601 -18.939 1.00 86.38 107 PRO A O 1
ATOM 868 N N . ALA A 1 108 ? -20.315 -7.827 -18.396 1.00 84.44 108 ALA A N 1
ATOM 869 C CA . ALA A 1 108 ? -19.398 -6.717 -18.141 1.00 84.44 108 ALA A CA 1
ATOM 870 C C . ALA A 1 108 ? -18.637 -6.244 -19.400 1.00 84.44 108 ALA A C 1
ATOM 872 O O . ALA A 1 108 ? -18.195 -5.094 -19.437 1.00 84.44 108 ALA A O 1
ATOM 873 N N . GLN A 1 109 ? -18.490 -7.107 -20.414 1.00 87.19 109 GLN A N 1
ATOM 874 C CA . GLN A 1 109 ? -17.810 -6.813 -21.680 1.00 87.19 109 GLN A CA 1
ATOM 875 C C . GLN A 1 109 ? -18.634 -5.854 -22.558 1.00 87.19 109 GLN A C 1
ATOM 877 O O . GLN A 1 109 ? -19.821 -5.613 -22.320 1.00 87.19 109 GLN A O 1
ATOM 882 N N . ARG A 1 110 ? -17.972 -5.269 -23.561 1.00 91.25 110 ARG A N 1
ATOM 883 C CA . ARG A 1 110 ? -18.484 -4.186 -24.416 1.00 91.25 110 ARG A CA 1
ATOM 884 C C . ARG A 1 110 ? -18.224 -4.485 -25.887 1.00 91.25 110 ARG A C 1
ATOM 886 O O . ARG A 1 110 ? -17.392 -5.336 -26.204 1.00 91.25 110 ARG A O 1
ATOM 893 N N . VAL A 1 111 ? -18.868 -3.739 -26.787 1.00 93.00 111 VAL A N 1
ATOM 894 C CA . VAL A 1 111 ? -18.530 -3.779 -28.222 1.00 93.00 111 VAL A CA 1
ATOM 895 C C . VAL A 1 111 ? -17.035 -3.544 -28.427 1.00 93.00 111 VAL A C 1
ATOM 897 O O . VAL A 1 111 ? -16.376 -4.328 -29.100 1.00 93.00 111 VAL A O 1
ATOM 900 N N . GLU A 1 112 ? -16.490 -2.517 -27.779 1.00 92.69 112 GLU A N 1
ATOM 901 C CA . GLU A 1 112 ? -15.074 -2.155 -27.840 1.00 92.69 112 GLU A CA 1
ATOM 902 C C . GLU A 1 112 ? -14.143 -3.334 -27.510 1.00 92.69 112 GLU A C 1
ATOM 904 O O . GLU A 1 112 ? -13.269 -3.664 -28.309 1.00 92.69 112 GLU A O 1
ATOM 909 N N . SER A 1 113 ? -14.373 -4.044 -26.398 1.00 90.06 113 SER A N 1
ATOM 910 C CA . SER A 1 113 ? -13.523 -5.175 -26.005 1.00 90.06 113 SER A CA 1
ATOM 911 C C . SER A 1 113 ? -13.625 -6.359 -26.972 1.00 90.06 113 SER A C 1
ATOM 913 O O . SER A 1 113 ? -12.644 -7.078 -27.155 1.00 90.06 113 SER A O 1
ATOM 915 N N . VAL A 1 114 ? -14.769 -6.553 -27.639 1.00 92.44 114 VAL A N 1
ATOM 916 C CA . VAL A 1 114 ? -14.902 -7.533 -28.731 1.00 92.44 114 VAL A CA 1
ATOM 917 C C . VAL A 1 114 ? -14.083 -7.110 -29.951 1.00 92.44 114 VAL A C 1
ATOM 919 O O . VAL A 1 114 ? -13.331 -7.923 -30.480 1.00 92.44 114 VAL A O 1
ATOM 922 N N . LEU A 1 115 ? -14.188 -5.852 -30.387 1.00 94.12 115 LEU A N 1
ATOM 923 C CA . LEU A 1 115 ? -13.474 -5.364 -31.571 1.00 94.12 115 LEU A CA 1
ATOM 924 C C . LEU A 1 115 ? -11.950 -5.342 -31.364 1.00 94.12 115 LEU A C 1
ATOM 926 O O . LEU A 1 115 ? -11.214 -5.768 -32.253 1.00 94.12 115 LEU A O 1
ATOM 930 N N . ILE A 1 116 ? -11.478 -4.947 -30.177 1.00 90.69 116 ILE A N 1
ATOM 931 C CA . ILE A 1 116 ? -10.058 -5.026 -29.800 1.00 90.69 116 ILE A CA 1
ATOM 932 C C . ILE A 1 116 ? -9.583 -6.486 -29.808 1.00 90.69 116 ILE A C 1
ATOM 934 O O . ILE A 1 116 ? -8.547 -6.780 -30.398 1.00 90.69 116 ILE A O 1
ATOM 938 N N . SER A 1 117 ? -10.367 -7.420 -29.252 1.00 90.25 117 SER A N 1
ATOM 939 C CA . SER A 1 117 ? -10.029 -8.855 -29.282 1.00 90.25 117 SER A CA 1
ATOM 940 C C . SER A 1 117 ? -9.922 -9.407 -30.711 1.00 90.25 117 SER A C 1
ATOM 942 O O . SER A 1 117 ? -9.116 -10.296 -30.969 1.00 90.25 117 SER A O 1
ATOM 944 N N . ILE A 1 118 ? -10.709 -8.877 -31.654 1.00 93.06 118 ILE A N 1
ATOM 945 C CA . ILE A 1 118 ? -10.651 -9.247 -33.078 1.00 93.06 118 ILE A CA 1
ATOM 946 C C . ILE A 1 118 ? -9.392 -8.687 -33.751 1.00 93.06 118 ILE A C 1
ATOM 948 O O . ILE A 1 118 ? -8.782 -9.394 -34.550 1.00 93.06 118 ILE A O 1
ATOM 952 N N . LEU A 1 119 ? -8.976 -7.461 -33.420 1.00 92.25 119 LEU A N 1
ATOM 953 C CA . LEU A 1 119 ? -7.707 -6.898 -33.894 1.00 92.25 119 LEU A CA 1
ATOM 954 C C . LEU A 1 119 ? -6.509 -7.690 -33.347 1.00 92.25 119 LEU A C 1
ATOM 956 O O . LEU A 1 119 ? -5.652 -8.097 -34.125 1.00 92.25 119 LEU A O 1
ATOM 960 N N . SER A 1 120 ? -6.488 -8.008 -32.048 1.00 89.94 120 SER A N 1
ATOM 961 C CA . SER A 1 120 ? -5.445 -8.861 -31.457 1.00 89.94 120 SER A CA 1
ATOM 962 C C . SER A 1 120 ? -5.388 -10.253 -32.095 1.00 89.94 120 SER A C 1
ATOM 964 O O . SER A 1 120 ? -4.300 -10.776 -32.307 1.00 89.94 120 SER A O 1
ATOM 966 N N . LEU A 1 121 ? -6.539 -10.831 -32.457 1.00 90.12 121 LEU A N 1
ATOM 967 C CA . LEU A 1 121 ? -6.615 -12.132 -33.128 1.00 90.12 121 LEU A CA 1
ATOM 968 C C . LEU A 1 121 ? -6.053 -12.112 -34.561 1.00 90.12 121 LEU A C 1
ATOM 970 O O . LEU A 1 121 ? -5.617 -13.155 -35.034 1.00 90.12 121 LEU A O 1
ATOM 974 N N . LEU A 1 122 ? -6.070 -10.966 -35.256 1.00 90.75 122 LEU A N 1
ATOM 975 C CA . LEU A 1 122 ? -5.417 -10.805 -36.566 1.00 90.75 122 LEU A CA 1
ATOM 976 C C . LEU A 1 122 ? -3.887 -10.707 -36.442 1.00 90.75 122 LEU A C 1
ATOM 978 O O . LEU A 1 122 ? -3.173 -11.121 -37.359 1.00 90.75 122 LEU A O 1
ATOM 982 N N . ASP A 1 123 ? -3.395 -10.173 -35.324 1.00 87.75 123 ASP A N 1
ATOM 983 C CA . ASP A 1 123 ? -1.964 -10.018 -35.049 1.00 87.75 123 ASP A CA 1
ATOM 984 C C . ASP A 1 123 ? -1.332 -11.322 -34.524 1.00 87.75 123 ASP A C 1
ATOM 986 O O . ASP A 1 123 ? -0.258 -11.698 -34.999 1.00 87.75 123 ASP A O 1
ATOM 990 N N . ASP A 1 124 ? -2.007 -12.045 -33.617 1.00 88.00 124 ASP A N 1
ATOM 991 C CA . ASP A 1 124 ? -1.573 -13.355 -33.098 1.00 88.00 124 ASP A CA 1
ATOM 992 C C . ASP A 1 124 ? -2.656 -14.451 -33.291 1.00 88.00 124 ASP A C 1
ATOM 994 O O . ASP A 1 124 ? -3.596 -14.566 -32.496 1.00 88.00 124 ASP A O 1
ATOM 998 N N . PRO A 1 125 ? -2.574 -15.257 -34.370 1.00 87.12 125 PRO A N 1
ATOM 999 C CA . PRO A 1 125 ? -3.570 -16.278 -34.695 1.00 87.12 125 PRO A CA 1
ATOM 1000 C C . PRO A 1 125 ? -3.439 -17.568 -33.872 1.00 87.12 125 PRO A C 1
ATOM 1002 O O . PRO A 1 125 ? -2.416 -18.256 -33.900 1.00 87.12 125 PRO A O 1
ATOM 1005 N N . GLU A 1 126 ? -4.548 -18.018 -33.283 1.00 84.75 126 GLU A N 1
ATOM 1006 C CA . GLU A 1 126 ? -4.632 -19.299 -32.573 1.00 84.75 126 GLU A CA 1
ATOM 1007 C C . GLU A 1 126 ? -4.646 -20.493 -33.562 1.00 84.75 126 GLU A C 1
ATOM 1009 O O . GLU A 1 126 ? -5.671 -20.871 -34.140 1.00 84.75 126 GLU A O 1
ATOM 1014 N N . VAL A 1 127 ? -3.465 -21.085 -33.785 1.00 83.88 127 VAL A N 1
ATOM 1015 C CA . VAL A 1 127 ? -3.203 -22.156 -34.770 1.00 83.88 127 VAL A CA 1
ATOM 1016 C C . VAL A 1 127 ? -3.355 -23.594 -34.252 1.00 83.88 127 VAL A C 1
ATOM 1018 O O . VAL A 1 127 ? -3.226 -24.540 -35.043 1.00 83.88 127 VAL A O 1
ATOM 1021 N N . SER A 1 128 ? -3.594 -23.811 -32.959 1.00 80.88 128 SER A N 1
ATOM 1022 C CA . SER A 1 128 ? -3.829 -25.140 -32.378 1.00 80.88 128 SER A CA 1
ATOM 1023 C C . SER A 1 128 ? -5.214 -25.683 -32.750 1.00 80.88 128 SER A C 1
ATOM 1025 O O . SER A 1 128 ? -5.306 -26.836 -33.180 1.00 80.88 128 SER A O 1
ATOM 1027 N N . SER A 1 129 ? -6.246 -24.831 -32.712 1.00 83.00 129 SER A N 1
ATOM 1028 C CA . SER A 1 129 ? -7.638 -25.152 -33.068 1.00 83.00 129 SER A CA 1
ATOM 1029 C C . SER A 1 129 ? -8.213 -24.175 -34.120 1.00 83.00 129 SER A C 1
ATOM 1031 O O . SER A 1 129 ? -9.086 -23.359 -33.820 1.00 83.00 129 SER A O 1
ATOM 1033 N N . PRO A 1 130 ? -7.714 -24.203 -35.374 1.00 87.56 130 PRO A N 1
ATOM 1034 C CA . PRO A 1 130 ? -8.101 -23.235 -36.395 1.00 87.56 130 PRO A CA 1
ATOM 1035 C C . PRO A 1 130 ? -9.462 -23.564 -37.033 1.00 87.56 130 PRO A C 1
ATOM 1037 O O . PRO A 1 130 ? -9.646 -24.632 -37.623 1.00 87.56 130 PRO A O 1
ATOM 1040 N N . ALA A 1 131 ? -10.379 -22.594 -37.019 1.00 88.56 131 ALA A N 1
ATOM 1041 C CA . ALA A 1 131 ? -11.636 -22.605 -37.778 1.00 88.56 131 ALA A CA 1
ATOM 1042 C C . ALA A 1 131 ? -11.425 -22.768 -39.296 1.00 88.56 131 ALA A C 1
ATOM 1044 O O . ALA A 1 131 ? -12.2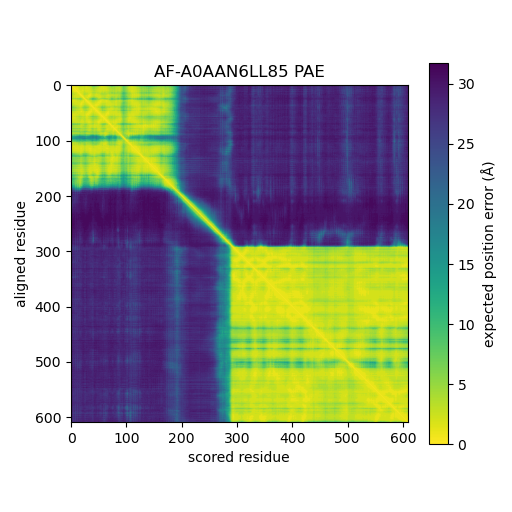30 -23.391 -39.991 1.00 88.56 131 ALA A O 1
ATOM 1045 N N . ASN A 1 132 ? -10.319 -22.228 -39.810 1.00 91.44 132 ASN A N 1
ATOM 1046 C CA . ASN A 1 132 ? -9.860 -22.374 -41.182 1.00 91.44 132 ASN A CA 1
ATOM 1047 C C . ASN A 1 132 ? -8.569 -23.198 -41.198 1.00 91.44 132 ASN A C 1
ATOM 1049 O O . ASN A 1 132 ? -7.450 -22.686 -41.098 1.00 91.44 132 ASN A O 1
ATOM 1053 N N . VAL A 1 133 ? -8.751 -24.513 -41.318 1.00 89.31 133 VAL A N 1
ATOM 1054 C CA . VAL A 1 133 ? -7.666 -25.501 -41.306 1.00 89.31 133 VAL A CA 1
ATOM 1055 C C . VAL A 1 133 ? -6.642 -25.237 -42.416 1.00 89.31 133 VAL A C 1
ATOM 1057 O O . VAL A 1 133 ? -5.448 -25.390 -42.171 1.00 89.31 133 VAL A O 1
ATOM 1060 N N . ASP A 1 134 ? -7.065 -24.782 -43.599 1.00 90.31 134 ASP A N 1
ATOM 1061 C CA . ASP A 1 134 ? -6.145 -24.467 -44.699 1.00 90.31 134 ASP A CA 1
ATOM 1062 C C . ASP A 1 134 ? -5.270 -23.247 -44.384 1.00 90.31 134 ASP A C 1
ATOM 1064 O O . ASP A 1 134 ? -4.053 -23.309 -44.577 1.00 90.31 134 ASP A O 1
ATOM 1068 N N . ALA A 1 135 ? -5.835 -22.172 -43.822 1.00 90.88 135 ALA A N 1
ATOM 1069 C CA . ALA A 1 135 ? -5.053 -21.026 -43.351 1.00 90.88 135 ALA A CA 1
ATOM 1070 C C . ALA A 1 135 ? -4.070 -21.436 -42.241 1.00 90.88 135 ALA A C 1
ATOM 1072 O O . ALA A 1 135 ? -2.873 -21.154 -42.340 1.00 90.88 135 ALA A O 1
ATOM 1073 N N . GLY A 1 136 ? -4.531 -22.209 -41.252 1.00 90.25 136 GLY A N 1
ATOM 1074 C CA . GLY A 1 136 ? -3.687 -22.756 -40.185 1.00 90.25 136 GLY A CA 1
ATOM 1075 C C . GLY A 1 136 ? -2.626 -23.764 -40.660 1.00 90.25 136 GLY A C 1
ATOM 1076 O O . GLY A 1 136 ? -1.626 -23.974 -39.972 1.00 90.25 136 GLY A O 1
ATOM 1077 N N . ILE A 1 137 ? -2.793 -24.406 -41.822 1.00 90.50 137 ILE A N 1
ATOM 1078 C CA . ILE A 1 137 ? -1.763 -25.255 -42.447 1.00 90.50 137 ILE A CA 1
ATOM 1079 C C . ILE A 1 137 ? -0.767 -24.407 -43.242 1.00 90.50 137 ILE A C 1
ATOM 1081 O O . ILE A 1 137 ? 0.437 -24.646 -43.135 1.00 90.50 137 ILE A O 1
ATOM 1085 N N . VAL A 1 138 ? -1.235 -23.430 -44.027 1.00 92.62 138 VAL A N 1
ATOM 1086 C CA . VAL A 1 138 ? -0.363 -22.572 -44.844 1.00 92.62 138 VAL A CA 1
ATOM 1087 C C . VAL A 1 138 ? 0.525 -21.707 -43.950 1.00 92.62 138 VAL A C 1
ATOM 1089 O O . VAL A 1 138 ? 1.734 -21.720 -44.153 1.00 92.62 138 VAL A O 1
ATOM 1092 N N . LEU A 1 139 ? -0.018 -21.073 -42.905 1.00 91.00 139 LEU A N 1
ATOM 1093 C CA . LEU A 1 139 ? 0.765 -20.302 -41.932 1.00 91.00 139 LEU A CA 1
ATOM 1094 C C . LEU A 1 139 ? 1.888 -21.135 -41.285 1.00 91.00 139 LEU A C 1
ATOM 1096 O O . LEU A 1 139 ? 3.022 -20.675 -41.197 1.00 91.00 139 LEU A O 1
ATOM 1100 N N . ARG A 1 140 ? 1.613 -22.389 -40.897 1.00 88.62 140 ARG A N 1
ATOM 1101 C CA . ARG A 1 140 ? 2.608 -23.268 -40.246 1.00 88.62 140 ARG A CA 1
ATOM 1102 C C . ARG A 1 140 ? 3.613 -23.931 -41.196 1.00 88.62 140 ARG A C 1
ATOM 1104 O O . ARG A 1 140 ? 4.634 -24.421 -40.721 1.00 88.62 140 ARG A O 1
ATOM 1111 N N . ARG A 1 141 ? 3.334 -24.022 -42.504 1.00 91.19 141 ARG A N 1
ATOM 1112 C CA . ARG A 1 141 ? 4.190 -24.747 -43.476 1.00 91.19 141 ARG A CA 1
ATOM 1113 C C . ARG A 1 141 ? 4.854 -23.868 -44.532 1.00 91.19 141 ARG A C 1
ATOM 1115 O O . ARG A 1 141 ? 5.883 -24.267 -45.068 1.00 91.19 141 ARG A O 1
ATOM 1122 N N . ASP A 1 142 ? 4.266 -22.724 -44.856 1.00 92.75 142 ASP A N 1
ATOM 1123 C CA . ASP A 1 142 ? 4.749 -21.779 -45.866 1.00 92.75 142 ASP A CA 1
ATOM 1124 C C . ASP A 1 142 ? 4.338 -20.342 -45.466 1.00 92.75 142 ASP A C 1
ATOM 1126 O O . ASP A 1 142 ? 3.416 -19.765 -46.058 1.00 92.75 142 ASP A O 1
ATOM 1130 N N . PRO A 1 143 ? 4.992 -19.749 -44.440 1.00 90.69 143 PRO A N 1
ATOM 1131 C CA . PRO A 1 143 ? 4.664 -18.405 -43.958 1.00 90.69 143 PRO A CA 1
ATOM 1132 C C . PRO A 1 143 ? 4.763 -17.337 -45.054 1.00 90.69 143 PRO A C 1
ATOM 1134 O O . PRO A 1 143 ? 3.966 -16.405 -45.092 1.00 90.69 143 PRO A O 1
ATOM 1137 N N . GLU A 1 144 ? 5.692 -17.488 -46.001 1.00 92.19 144 GLU A N 1
ATOM 1138 C CA . GLU A 1 144 ? 5.864 -16.542 -47.107 1.00 92.19 144 GLU A CA 1
ATOM 1139 C C . GLU A 1 144 ? 4.752 -16.659 -48.158 1.00 92.19 144 GLU A C 1
ATOM 1141 O O . GLU A 1 144 ? 4.440 -15.689 -48.848 1.00 92.19 144 GLU A O 1
ATOM 1146 N N . LYS A 1 145 ? 4.097 -17.817 -48.302 1.00 92.56 145 LYS A N 1
ATOM 1147 C CA . LYS A 1 145 ? 2.818 -17.919 -49.022 1.00 92.56 145 LYS A CA 1
ATOM 1148 C C . LYS A 1 145 ? 1.660 -17.345 -48.211 1.00 92.56 145 LYS A C 1
ATOM 1150 O O . LYS A 1 145 ? 0.836 -16.666 -48.815 1.00 92.56 145 LYS A O 1
ATOM 1155 N N . TYR A 1 146 ? 1.607 -17.560 -46.894 1.00 93.31 146 TYR A N 1
ATOM 1156 C CA . TYR A 1 146 ? 0.573 -16.960 -46.040 1.00 93.31 146 TYR A CA 1
ATOM 1157 C C . TYR A 1 146 ? 0.579 -15.429 -46.158 1.00 93.31 146 TYR A C 1
ATOM 1159 O O . TYR A 1 146 ? -0.420 -14.852 -46.579 1.00 93.31 146 TYR A O 1
ATOM 1167 N N . LYS A 1 147 ? 1.739 -14.791 -45.945 1.00 92.62 147 LYS A N 1
ATOM 1168 C CA . LYS A 1 147 ? 1.950 -13.342 -46.120 1.00 92.62 147 LYS A CA 1
ATOM 1169 C C . LYS A 1 147 ? 1.481 -12.825 -47.482 1.00 92.62 147 LYS A C 1
ATOM 1171 O O . LYS A 1 147 ? 0.835 -11.790 -47.551 1.00 92.62 147 LYS A O 1
ATOM 1176 N N . ARG A 1 148 ? 1.769 -13.548 -48.574 1.00 93.94 148 ARG A N 1
ATOM 1177 C CA . ARG A 1 148 ? 1.343 -13.161 -49.934 1.00 93.94 148 ARG A CA 1
ATOM 1178 C C . ARG A 1 148 ? -0.163 -13.287 -50.170 1.00 93.94 148 ARG A C 1
ATOM 1180 O O . ARG A 1 148 ? -0.688 -12.548 -50.995 1.00 93.94 148 ARG A O 1
ATOM 1187 N N . ILE A 1 149 ? -0.848 -14.209 -49.489 1.00 93.19 149 ILE A N 1
ATOM 1188 C CA . ILE A 1 149 ? -2.314 -14.310 -49.549 1.00 93.19 149 ILE A CA 1
ATOM 1189 C C . ILE A 1 149 ? -2.931 -13.181 -48.720 1.00 93.19 149 ILE A C 1
ATOM 1191 O O . ILE A 1 149 ? -3.748 -12.435 -49.248 1.00 93.19 149 ILE A O 1
ATOM 1195 N N . VAL A 1 150 ? -2.468 -12.999 -47.479 1.00 94.06 150 VAL A N 1
ATOM 1196 C CA . VAL A 1 150 ? -2.929 -11.939 -46.571 1.00 94.06 150 VAL A CA 1
ATOM 1197 C C . VAL A 1 150 ? -2.730 -10.546 -47.171 1.00 94.06 150 VAL A C 1
ATOM 1199 O O . VAL A 1 150 ? -3.678 -9.772 -47.199 1.00 94.06 150 VAL A O 1
ATOM 1202 N N . ALA A 1 151 ? -1.565 -10.244 -47.751 1.00 91.94 151 ALA A N 1
ATOM 1203 C CA . ALA A 1 151 ? -1.346 -8.980 -48.458 1.00 91.94 151 ALA A CA 1
ATOM 1204 C C . ALA A 1 151 ? -2.342 -8.782 -49.619 1.00 91.94 151 ALA A C 1
ATOM 1206 O O . ALA A 1 151 ? -2.810 -7.674 -49.855 1.00 91.94 151 ALA A O 1
ATOM 1207 N N . GLY A 1 152 ? -2.725 -9.859 -50.312 1.00 93.00 152 GLY A N 1
ATOM 1208 C CA . GLY A 1 152 ? -3.772 -9.820 -51.333 1.00 93.00 152 GLY A CA 1
ATOM 1209 C C . GLY A 1 152 ? -5.180 -9.571 -50.778 1.00 93.00 152 GLY A C 1
ATOM 1210 O O . GLY A 1 152 ? -6.011 -9.032 -51.500 1.00 93.00 152 GLY A O 1
ATOM 1211 N N . ASP A 1 153 ? -5.463 -9.934 -49.526 1.00 92.75 153 ASP A N 1
ATOM 1212 C CA . ASP A 1 153 ? -6.725 -9.611 -48.843 1.00 92.75 153 ASP A CA 1
ATOM 1213 C C . ASP A 1 153 ? -6.707 -8.185 -48.258 1.00 92.75 153 ASP A C 1
ATOM 1215 O O . ASP A 1 153 ? -7.719 -7.488 -48.324 1.00 92.75 153 ASP A O 1
ATOM 1219 N N . VAL A 1 154 ? -5.549 -7.709 -47.784 1.00 93.69 154 VAL A N 1
ATOM 1220 C CA . VAL A 1 154 ? -5.317 -6.308 -47.390 1.00 93.69 154 VAL A CA 1
ATOM 1221 C C . VAL A 1 154 ? -5.547 -5.368 -48.574 1.00 93.69 154 VAL A C 1
ATOM 1223 O O . VAL A 1 154 ? -6.311 -4.416 -48.435 1.00 93.69 154 VAL A O 1
ATOM 1226 N N . GLU A 1 155 ? -4.971 -5.638 -49.752 1.00 92.75 155 GLU A N 1
ATOM 1227 C CA . GLU A 1 155 ? -5.189 -4.781 -50.928 1.00 92.75 155 GLU A CA 1
ATOM 1228 C C . GLU A 1 155 ? -6.659 -4.771 -51.386 1.00 92.75 155 GLU A C 1
ATOM 1230 O O . GLU A 1 155 ? -7.183 -3.697 -51.664 1.00 92.75 155 GLU A O 1
ATOM 1235 N N . LYS A 1 156 ? -7.371 -5.912 -51.364 1.00 92.31 156 LYS A N 1
ATOM 1236 C CA . LYS A 1 156 ? -8.828 -5.937 -51.629 1.00 92.31 156 LYS A CA 1
ATOM 1237 C C . LYS A 1 156 ? -9.607 -5.094 -50.624 1.00 92.31 156 LYS A C 1
ATOM 1239 O O . LYS A 1 156 ? -10.524 -4.384 -51.010 1.00 92.31 156 LYS A O 1
ATOM 1244 N N . SER A 1 157 ? -9.253 -5.155 -49.338 1.00 93.69 157 SER A N 1
ATOM 1245 C CA . SER A 1 157 ? -9.951 -4.385 -48.299 1.00 93.69 157 SER A CA 1
ATOM 1246 C C . SER A 1 157 ? -9.837 -2.868 -48.509 1.00 93.69 157 SER A C 1
ATOM 1248 O O . SER A 1 157 ? -10.704 -2.118 -48.072 1.00 93.69 157 SER A O 1
ATOM 1250 N N . LYS A 1 158 ? -8.823 -2.402 -49.253 1.00 89.88 158 LYS A N 1
ATOM 1251 C CA . LYS A 1 158 ? -8.682 -0.989 -49.631 1.00 89.88 158 LYS A CA 1
ATOM 1252 C C . LYS A 1 158 ? -9.659 -0.559 -50.731 1.00 89.88 158 LYS A C 1
ATOM 1254 O O . LYS A 1 158 ? -9.977 0.622 -50.802 1.00 89.88 158 LYS A O 1
ATOM 1259 N N . GLU A 1 159 ? -10.189 -1.490 -51.530 1.00 89.12 159 GLU A N 1
ATOM 1260 C CA . GLU A 1 159 ? -11.292 -1.221 -52.475 1.00 89.12 159 GLU A CA 1
ATOM 1261 C C . GLU A 1 159 ? -12.609 -0.891 -51.743 1.00 89.12 159 GLU A C 1
ATOM 1263 O O . GLU A 1 159 ? -13.514 -0.300 -52.325 1.00 89.12 159 GLU A O 1
ATOM 1268 N N . ASP A 1 160 ? -12.714 -1.253 -50.458 1.00 87.88 160 ASP A N 1
ATOM 1269 C CA . ASP A 1 160 ? -13.877 -0.998 -49.608 1.00 87.88 160 ASP A CA 1
ATOM 1270 C C . ASP A 1 160 ? -13.835 0.383 -48.904 1.00 87.88 160 ASP A C 1
ATOM 1272 O O . ASP A 1 160 ? -14.825 0.765 -48.271 1.00 87.88 160 ASP A O 1
ATOM 1276 N N . ILE A 1 161 ? -12.741 1.150 -49.006 1.00 89.69 161 ILE A N 1
ATOM 1277 C CA . ILE A 1 161 ? -12.598 2.478 -48.375 1.00 89.69 161 ILE A CA 1
ATOM 1278 C C . ILE A 1 161 ? -13.497 3.515 -49.092 1.00 89.69 161 ILE A C 1
ATOM 1280 O O . ILE A 1 161 ? -13.415 3.631 -50.315 1.00 89.69 161 ILE A O 1
ATOM 1284 N N . PRO A 1 162 ? -14.341 4.294 -48.378 1.00 88.06 162 PRO A N 1
ATOM 1285 C CA . PRO A 1 162 ? -15.131 5.373 -48.985 1.00 88.06 162 PRO A CA 1
ATOM 1286 C C . PRO A 1 162 ? -14.260 6.485 -49.597 1.00 88.06 162 PRO A C 1
ATOM 1288 O O . PRO A 1 162 ? -13.228 6.831 -49.032 1.00 88.06 162 PRO A O 1
ATOM 1291 N N . GLU A 1 163 ? -14.699 7.101 -50.702 1.00 79.81 163 GLU A N 1
ATOM 1292 C CA . GLU A 1 163 ? -13.891 8.079 -51.466 1.00 79.81 163 GLU A CA 1
ATOM 1293 C C . GLU A 1 163 ? -13.433 9.304 -50.642 1.00 79.81 163 GLU A C 1
ATOM 1295 O O . GLU A 1 163 ? -12.329 9.803 -50.856 1.00 79.81 163 GLU A O 1
ATOM 1300 N N . ASP A 1 164 ? -14.239 9.745 -49.668 1.00 81.62 164 ASP A N 1
ATOM 1301 C CA . ASP A 1 164 ? -13.925 10.858 -48.755 1.00 81.62 164 ASP A CA 1
ATOM 1302 C C . ASP A 1 164 ? -13.224 10.416 -47.442 1.00 81.62 164 ASP A C 1
ATOM 1304 O O . ASP A 1 164 ? -12.920 11.252 -46.587 1.00 81.62 164 ASP A O 1
ATOM 1308 N N . PHE A 1 165 ? -12.969 9.116 -47.232 1.00 85.25 165 PHE A N 1
ATOM 1309 C CA . PHE A 1 165 ? -12.423 8.593 -45.972 1.00 85.25 165 PHE A CA 1
ATOM 1310 C C . PHE A 1 165 ? -10.887 8.566 -45.965 1.00 85.25 165 PHE A C 1
ATOM 1312 O O . PHE A 1 165 ? -10.242 7.775 -46.655 1.00 85.25 165 PHE A O 1
ATOM 1319 N N . ILE A 1 166 ? -10.280 9.398 -45.115 1.00 83.75 166 ILE A N 1
ATOM 1320 C CA . ILE A 1 166 ? -8.827 9.425 -44.918 1.00 83.75 166 ILE A CA 1
ATOM 1321 C C . ILE A 1 166 ? -8.430 8.346 -43.904 1.00 83.75 166 ILE A C 1
ATOM 1323 O O . ILE A 1 166 ? -8.733 8.463 -42.719 1.00 83.75 166 ILE A O 1
ATOM 1327 N N . MET A 1 167 ? -7.701 7.323 -44.360 1.00 85.00 167 MET A N 1
ATOM 1328 C CA . MET A 1 167 ? -7.129 6.293 -43.483 1.00 85.00 167 MET A CA 1
ATOM 1329 C C . MET A 1 167 ? -6.181 6.921 -42.440 1.00 85.00 167 MET A C 1
ATOM 1331 O O . MET A 1 167 ? -5.205 7.571 -42.833 1.00 85.00 167 MET A O 1
ATOM 1335 N N . PRO A 1 168 ? -6.418 6.728 -41.129 1.00 86.00 168 PRO A N 1
ATOM 1336 C CA . PRO A 1 168 ? -5.532 7.249 -40.096 1.00 86.00 168 PRO A CA 1
ATOM 1337 C C . PRO A 1 168 ? -4.201 6.489 -40.050 1.00 86.00 168 PRO A C 1
ATOM 1339 O O . PRO A 1 168 ? -4.106 5.318 -40.415 1.00 86.00 168 PRO A O 1
ATOM 1342 N N . THR A 1 169 ? -3.153 7.162 -39.573 1.00 83.31 169 THR A N 1
ATOM 1343 C CA . THR A 1 169 ? -1.848 6.547 -39.292 1.00 83.31 169 THR A CA 1
ATOM 1344 C C . THR A 1 169 ? -1.728 6.200 -37.810 1.00 83.31 169 THR A C 1
ATOM 1346 O O . THR A 1 169 ? -2.392 6.819 -36.977 1.00 83.31 169 THR A O 1
ATOM 1349 N N . GLN A 1 170 ? -0.838 5.261 -37.466 1.00 79.81 170 GLN A N 1
ATOM 1350 C CA . GLN A 1 170 ? -0.529 4.921 -36.071 1.00 79.81 170 GLN A CA 1
ATOM 1351 C C . GLN A 1 170 ? -0.208 6.178 -35.249 1.00 79.81 170 GLN A C 1
ATOM 1353 O O . GLN A 1 170 ? -0.887 6.447 -34.268 1.00 79.81 170 GLN A O 1
ATOM 1358 N N . GLU A 1 171 ? 0.745 7.005 -35.696 1.00 78.12 171 GLU A N 1
ATOM 1359 C CA . GLU A 1 171 ? 1.121 8.230 -34.977 1.00 78.12 171 GLU A CA 1
ATOM 1360 C C . GLU A 1 171 ? -0.039 9.221 -34.794 1.00 78.12 171 GLU A C 1
ATOM 1362 O O . GLU A 1 171 ? -0.019 10.015 -33.855 1.00 78.12 171 GLU A O 1
ATOM 1367 N N . ALA A 1 172 ? -1.002 9.260 -35.723 1.00 76.56 172 ALA A N 1
ATOM 1368 C CA . ALA A 1 172 ? -2.159 10.145 -35.632 1.00 76.56 172 ALA A CA 1
ATOM 1369 C C . ALA A 1 172 ? -3.181 9.602 -34.627 1.00 76.56 172 ALA A C 1
ATOM 1371 O O . ALA A 1 172 ? -3.685 10.366 -33.808 1.00 76.56 172 ALA A O 1
ATOM 1372 N N . ALA A 1 173 ? -3.424 8.289 -34.640 1.00 75.94 173 ALA A N 1
ATOM 1373 C CA . ALA A 1 173 ? -4.279 7.614 -33.673 1.00 75.94 173 ALA A CA 1
ATOM 1374 C C . ALA A 1 173 ? -3.693 7.651 -32.254 1.00 75.94 173 ALA A C 1
ATOM 1376 O O . ALA A 1 173 ? -4.405 7.973 -31.310 1.00 75.94 173 ALA A O 1
ATOM 1377 N N . GLU A 1 174 ? -2.388 7.413 -32.099 1.00 75.75 174 GLU A N 1
ATOM 1378 C CA . GLU A 1 174 ? -1.675 7.543 -30.824 1.00 75.75 174 GLU A CA 1
ATOM 1379 C C . GLU A 1 174 ? -1.723 8.979 -30.300 1.00 75.75 174 GLU A C 1
ATOM 1381 O O . GLU A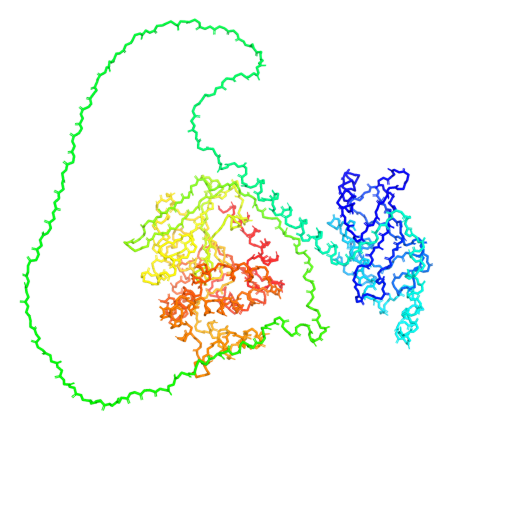 1 174 ? -2.026 9.186 -29.128 1.00 75.75 174 GLU A O 1
ATOM 1386 N N . ARG A 1 175 ? -1.504 9.985 -31.160 1.00 77.25 175 ARG A N 1
ATOM 1387 C CA . ARG A 1 175 ? -1.671 11.395 -30.777 1.00 77.25 175 ARG A CA 1
ATOM 1388 C C . ARG A 1 175 ? -3.112 11.720 -30.398 1.00 77.25 175 ARG A C 1
ATOM 1390 O O . ARG A 1 175 ? -3.311 12.423 -29.419 1.00 77.25 175 ARG A O 1
ATOM 1397 N N . GLN A 1 176 ? -4.110 11.201 -31.111 1.00 74.88 176 GLN A N 1
ATOM 1398 C CA . GLN A 1 176 ? -5.522 11.416 -30.781 1.00 74.88 176 GLN A CA 1
ATOM 1399 C C . GLN A 1 176 ? -5.922 10.716 -29.473 1.00 74.88 176 GLN A C 1
ATOM 1401 O O . GLN A 1 176 ? -6.688 11.278 -28.697 1.00 74.88 176 GLN A O 1
ATOM 1406 N N . ALA A 1 177 ? -5.379 9.530 -29.189 1.00 69.12 177 ALA A N 1
ATOM 1407 C CA . ALA A 1 177 ? -5.585 8.812 -27.935 1.00 69.12 177 ALA A CA 1
ATOM 1408 C C . ALA A 1 177 ? -4.880 9.501 -26.754 1.00 69.12 177 ALA A C 1
ATOM 1410 O O . ALA A 1 177 ? -5.486 9.662 -25.701 1.00 69.12 177 ALA A O 1
ATOM 1411 N N . GLN A 1 178 ? -3.643 9.977 -26.934 1.00 70.06 178 GLN A N 1
ATOM 1412 C CA . GLN A 1 178 ? -2.925 10.788 -25.942 1.00 70.06 178 GLN A CA 1
ATOM 1413 C C . GLN A 1 178 ? -3.635 12.120 -25.685 1.00 70.06 178 GLN A C 1
ATOM 1415 O O . GLN A 1 178 ? -3.765 12.536 -24.539 1.00 70.06 178 GLN A O 1
ATOM 1420 N N . GLU A 1 179 ? -4.127 12.777 -26.733 1.00 70.19 179 GLU A N 1
ATOM 1421 C CA . GLU A 1 179 ? -4.845 14.043 -26.614 1.00 70.19 179 GLU A CA 1
ATOM 1422 C C . GLU A 1 179 ? -6.244 13.851 -26.016 1.00 70.19 179 GLU A C 1
ATOM 1424 O O . GLU A 1 179 ? -6.665 14.678 -25.219 1.00 70.19 179 GLU A O 1
ATOM 1429 N N . ARG A 1 180 ? -6.929 12.725 -26.269 1.00 67.31 180 ARG A N 1
ATOM 1430 C CA . ARG A 1 180 ? -8.140 12.348 -25.518 1.00 67.31 180 ARG A CA 1
ATOM 1431 C C . ARG A 1 180 ? -7.854 11.960 -24.074 1.00 67.31 180 ARG A C 1
ATOM 1433 O O . ARG A 1 180 ? -8.656 12.293 -23.216 1.00 67.31 180 ARG A O 1
ATOM 1440 N N . ALA A 1 181 ? -6.739 11.293 -23.781 1.00 62.59 181 ALA A N 1
ATOM 1441 C CA . ALA A 1 181 ? -6.337 11.008 -22.405 1.00 62.59 181 ALA A CA 1
ATOM 1442 C C . ALA A 1 181 ? -6.038 12.308 -21.642 1.00 62.59 181 ALA A C 1
ATOM 1444 O O . ALA A 1 181 ? -6.457 12.448 -20.499 1.00 62.59 181 ALA A O 1
ATOM 1445 N N . ARG A 1 182 ? -5.406 13.290 -22.301 1.00 64.81 182 ARG A N 1
ATOM 1446 C CA . ARG A 1 182 ? -5.220 14.651 -21.776 1.00 64.81 182 ARG A CA 1
ATOM 1447 C C . ARG A 1 182 ? -6.522 15.417 -21.639 1.00 64.81 182 ARG A C 1
ATOM 1449 O O . ARG A 1 182 ? -6.728 16.001 -20.598 1.00 64.81 182 ARG A O 1
ATOM 1456 N N . GLN A 1 183 ? -7.396 15.423 -22.641 1.00 52.50 183 GLN A N 1
ATOM 1457 C CA . GLN A 1 183 ? -8.679 16.131 -22.563 1.00 52.50 183 GLN A CA 1
ATOM 1458 C C . GLN A 1 183 ? -9.604 15.493 -21.532 1.00 52.50 183 GLN A C 1
ATOM 1460 O O . GLN A 1 183 ? -10.322 16.207 -20.850 1.00 52.50 183 GLN A O 1
ATOM 1465 N N . LYS A 1 184 ? -9.546 14.169 -21.353 1.00 52.91 184 LYS A N 1
ATOM 1466 C CA . LYS A 1 184 ? -10.224 13.507 -20.244 1.00 52.91 184 LYS A CA 1
ATOM 1467 C C . LYS A 1 184 ? -9.597 13.894 -18.904 1.00 52.91 184 LYS A C 1
ATOM 1469 O O . LYS A 1 184 ? -10.351 14.237 -18.015 1.00 52.91 184 LYS A O 1
ATOM 1474 N N . ALA A 1 185 ? -8.269 13.903 -18.776 1.00 51.34 185 ALA A N 1
ATOM 1475 C CA . ALA A 1 185 ? -7.608 14.381 -17.560 1.00 51.34 185 ALA A CA 1
ATOM 1476 C C . ALA A 1 185 ? -7.939 15.855 -17.265 1.00 51.34 185 ALA A C 1
ATOM 1478 O O . ALA A 1 185 ? -8.256 16.166 -16.137 1.00 51.34 185 ALA A O 1
ATOM 1479 N N . VAL A 1 186 ? -7.978 16.725 -18.279 1.00 39.69 186 VAL A N 1
ATOM 1480 C CA . VAL A 1 186 ? -8.353 18.144 -18.163 1.00 39.69 186 VAL A CA 1
ATOM 1481 C C . VAL A 1 186 ? -9.837 18.325 -17.839 1.00 39.69 186 VAL A C 1
ATOM 1483 O O . VAL A 1 186 ? -10.175 19.305 -17.199 1.00 39.69 186 VAL A O 1
ATOM 1486 N N . ILE A 1 187 ? -10.724 17.400 -18.218 1.00 36.72 187 ILE A N 1
ATOM 1487 C CA . ILE A 1 187 ? -12.138 17.425 -17.801 1.00 36.72 187 ILE A CA 1
ATOM 1488 C C . ILE A 1 187 ? -12.310 16.825 -16.396 1.00 36.72 187 ILE A C 1
ATOM 1490 O O . ILE A 1 187 ? -13.044 17.401 -15.605 1.00 36.72 187 ILE A O 1
ATOM 1494 N N . ASP A 1 188 ? -11.608 15.736 -16.058 1.00 37.34 188 ASP A N 1
ATOM 1495 C CA . ASP A 1 188 ? -11.513 15.218 -14.682 1.00 37.34 188 ASP A CA 1
ATOM 1496 C C . ASP A 1 188 ? -10.870 16.280 -13.748 1.00 37.34 188 ASP A C 1
ATOM 1498 O O . ASP A 1 188 ? -11.238 16.343 -12.583 1.00 37.34 188 ASP A O 1
ATOM 1502 N N . ASP A 1 189 ? -9.960 17.133 -14.248 1.00 31.55 189 ASP A N 1
ATOM 1503 C CA . ASP A 1 189 ? -9.368 18.281 -13.543 1.00 31.55 189 ASP A CA 1
ATOM 1504 C C . ASP A 1 189 ? -10.344 19.478 -13.492 1.00 31.55 189 ASP A C 1
ATOM 1506 O O . ASP A 1 189 ? -10.597 20.002 -12.415 1.00 31.55 189 ASP A O 1
ATOM 1510 N N . GLU A 1 190 ? -10.926 19.946 -14.603 1.00 28.44 190 GLU A N 1
ATOM 1511 C CA . GLU A 1 190 ? -11.847 21.103 -14.602 1.00 28.44 190 GLU A CA 1
ATOM 1512 C C . GLU A 1 190 ? -13.137 20.812 -13.808 1.00 28.44 190 GLU A C 1
ATOM 1514 O O . GLU A 1 190 ? -13.587 21.669 -13.051 1.00 28.44 190 GLU A O 1
ATOM 1519 N N . GLU A 1 191 ? -13.686 19.592 -13.869 1.00 31.94 191 GLU A N 1
ATOM 1520 C CA . GLU A 1 191 ? -14.819 19.151 -13.029 1.00 31.94 191 GLU A CA 1
ATOM 1521 C C . GLU A 1 191 ? -14.401 18.878 -11.558 1.00 31.94 191 GLU A C 1
ATOM 1523 O O . GLU A 1 191 ? -15.254 18.637 -10.705 1.00 31.94 191 GLU A O 1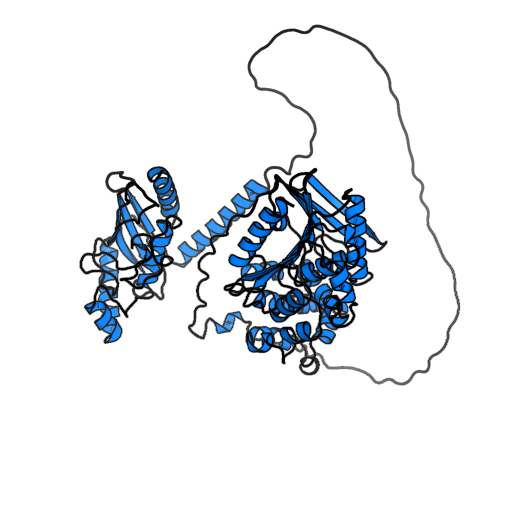
ATOM 1528 N N . PHE A 1 192 ? -13.101 18.977 -11.237 1.00 33.22 192 PHE A N 1
ATOM 1529 C CA . PHE A 1 192 ? -12.517 18.903 -9.886 1.00 33.22 192 PHE A CA 1
ATOM 1530 C C . PHE A 1 192 ? -12.014 20.265 -9.352 1.00 33.22 192 PHE A C 1
ATOM 1532 O O . PHE A 1 192 ? -11.858 20.416 -8.142 1.00 33.22 192 PHE A O 1
ATOM 1539 N N . TRP A 1 193 ? -11.799 21.266 -10.217 1.00 35.50 193 TRP A N 1
ATOM 1540 C CA . TRP A 1 193 ? -11.326 22.613 -9.850 1.00 35.50 193 TRP A CA 1
ATOM 1541 C C . TRP A 1 193 ? -12.405 23.711 -9.915 1.00 35.50 193 TRP A C 1
ATOM 1543 O O . TRP A 1 193 ? -12.205 24.788 -9.351 1.00 35.50 193 TRP A O 1
ATOM 1553 N N . VAL A 1 194 ? -13.568 23.471 -10.537 1.00 27.03 194 VAL A N 1
ATOM 1554 C CA . VAL A 1 194 ? -14.708 24.415 -10.510 1.00 27.03 194 VAL A CA 1
ATOM 1555 C C . VAL A 1 194 ? -15.509 24.278 -9.204 1.00 27.03 194 VAL A C 1
ATOM 1557 O O . VAL A 1 194 ? -16.669 23.884 -9.221 1.00 27.03 194 VAL A O 1
ATOM 1560 N N . ASP A 1 195 ? -14.867 24.606 -8.074 1.00 29.30 195 ASP A N 1
ATOM 1561 C CA . ASP A 1 195 ? -15.522 25.195 -6.883 1.00 29.30 195 ASP A CA 1
ATOM 1562 C C . ASP A 1 195 ? -14.510 25.767 -5.847 1.00 29.30 195 ASP A C 1
ATOM 1564 O O . ASP A 1 195 ? -14.704 25.671 -4.634 1.00 29.30 195 ASP A O 1
ATOM 1568 N N . SER A 1 196 ? -13.391 26.367 -6.292 1.00 31.30 196 SER A N 1
ATOM 1569 C CA . SER A 1 196 ? -12.379 26.923 -5.366 1.00 31.30 196 SER A CA 1
ATOM 1570 C C . SER A 1 196 ? -11.657 28.200 -5.836 1.00 31.30 196 SER A C 1
ATOM 1572 O O . SER A 1 196 ? -10.441 28.290 -5.679 1.00 31.30 196 SER A O 1
ATOM 1574 N N . ASP A 1 197 ? -12.363 29.182 -6.417 1.00 30.08 197 ASP A N 1
ATOM 1575 C CA . ASP A 1 197 ? -11.735 30.465 -6.811 1.00 30.08 197 ASP A CA 1
ATOM 1576 C C . ASP A 1 197 ? -12.704 31.679 -6.823 1.00 30.08 197 ASP A C 1
ATOM 1578 O O . ASP A 1 197 ? -12.798 32.431 -7.795 1.00 30.08 197 ASP A O 1
ATOM 1582 N N . VAL A 1 198 ? -13.446 31.883 -5.722 1.00 28.44 198 VAL A N 1
ATOM 1583 C CA . VAL A 1 198 ? -14.076 33.179 -5.377 1.00 28.44 198 VAL A CA 1
ATOM 1584 C C . VAL A 1 198 ? -13.943 33.430 -3.868 1.00 28.44 198 VAL A C 1
ATOM 1586 O O . VAL A 1 198 ? -14.765 32.962 -3.080 1.00 28.44 198 VAL A O 1
ATOM 1589 N N . ASP A 1 199 ? -12.931 34.204 -3.466 1.00 30.67 199 ASP A N 1
ATOM 1590 C CA . ASP A 1 199 ? -13.008 34.972 -2.216 1.00 30.67 199 ASP A CA 1
ATOM 1591 C C . ASP A 1 199 ? -14.130 36.016 -2.362 1.00 30.67 199 ASP A C 1
ATOM 1593 O O . ASP A 1 199 ? -14.267 36.652 -3.410 1.00 30.67 199 ASP A O 1
ATOM 1597 N N . GLY A 1 200 ? -14.966 36.162 -1.334 1.00 30.00 200 GLY A N 1
ATOM 1598 C CA . GLY A 1 200 ? -16.159 37.006 -1.403 1.00 30.00 200 GLY A CA 1
ATOM 1599 C C . GLY A 1 200 ? -15.886 38.496 -1.182 1.00 30.00 200 GLY A C 1
ATOM 1600 O O . GLY A 1 200 ? -15.081 38.853 -0.329 1.00 30.00 200 GLY A O 1
ATOM 1601 N N . ASP A 1 201 ? -16.636 39.333 -1.899 1.00 28.48 201 ASP A N 1
ATOM 1602 C CA . ASP A 1 201 ? -17.065 40.680 -1.496 1.00 28.48 201 ASP A CA 1
ATOM 1603 C C . ASP A 1 201 ? -18.361 41.044 -2.273 1.00 28.48 201 ASP A C 1
ATOM 1605 O O . ASP A 1 201 ? -18.872 40.232 -3.051 1.00 28.48 201 ASP A O 1
ATOM 1609 N N . GLU A 1 202 ? -18.959 42.201 -1.977 1.00 33.81 202 GLU A N 1
ATOM 1610 C CA . GLU A 1 202 ? -20.409 42.466 -2.088 1.00 33.81 202 GLU A CA 1
ATOM 1611 C C . GLU A 1 202 ? -20.940 42.945 -3.473 1.00 33.81 202 GLU A C 1
ATOM 1613 O O . GLU A 1 202 ? -20.193 43.469 -4.295 1.00 33.81 202 GLU A O 1
ATOM 1618 N N . ASP A 1 203 ? -22.264 42.786 -3.664 1.00 30.77 203 ASP A N 1
ATOM 1619 C CA . ASP A 1 203 ? -23.213 43.470 -4.581 1.00 30.77 203 ASP A CA 1
ATOM 1620 C C . ASP A 1 203 ? -22.910 43.635 -6.102 1.00 30.77 203 ASP A C 1
ATOM 1622 O O . ASP A 1 203 ? -21.970 44.314 -6.506 1.00 30.77 203 ASP A O 1
ATOM 1626 N N . ASP A 1 204 ? -23.810 43.154 -6.989 1.00 34.12 204 ASP A N 1
ATOM 1627 C CA . ASP A 1 204 ? -24.962 43.978 -7.446 1.00 34.12 204 ASP A CA 1
ATOM 1628 C C . ASP A 1 204 ? -25.996 43.243 -8.366 1.00 34.12 204 ASP A C 1
ATOM 1630 O O . ASP A 1 204 ? -25.660 42.606 -9.362 1.00 34.12 204 ASP A O 1
ATOM 1634 N N . ASP A 1 205 ? -27.267 43.397 -7.983 1.00 30.69 205 ASP A N 1
ATOM 1635 C CA . ASP A 1 205 ? -28.610 43.307 -8.615 1.00 30.69 205 ASP A CA 1
ATOM 1636 C C . ASP A 1 205 ? -28.992 42.627 -9.986 1.00 30.69 205 ASP A C 1
ATOM 1638 O O . ASP A 1 205 ? -28.270 42.568 -10.977 1.00 30.69 205 ASP A O 1
ATOM 1642 N N . MET A 1 206 ? -30.294 42.275 -10.051 1.00 33.44 206 MET A N 1
ATOM 1643 C CA . MET A 1 206 ? -31.208 42.015 -11.197 1.00 33.44 206 MET A CA 1
ATOM 1644 C C . MET A 1 206 ? -31.049 40.797 -12.146 1.00 33.44 206 MET A C 1
ATOM 1646 O O . MET A 1 206 ? -30.295 40.828 -13.115 1.00 33.44 206 MET A O 1
ATOM 1650 N N . PHE A 1 207 ? -31.995 39.836 -12.045 1.00 27.72 207 PHE A N 1
ATOM 1651 C CA . PHE A 1 207 ? -33.221 39.696 -12.898 1.00 27.72 207 PHE A CA 1
ATOM 1652 C C . PHE A 1 207 ? -33.722 38.221 -12.918 1.00 27.72 207 PHE A C 1
ATOM 1654 O O . PHE A 1 207 ? -33.006 37.342 -13.380 1.00 27.72 207 PHE A O 1
ATOM 1661 N N . GLY A 1 208 ? -34.939 37.815 -12.522 1.00 28.67 208 GLY A N 1
ATOM 1662 C CA . GLY A 1 208 ? -36.071 38.482 -11.859 1.00 28.67 208 GLY A CA 1
ATOM 1663 C C . GLY A 1 208 ? -37.388 37.695 -12.081 1.00 28.67 208 GLY A C 1
ATOM 1664 O O . GLY A 1 208 ? -37.660 37.305 -13.217 1.00 28.67 208 GLY A O 1
ATOM 1665 N N . GLY A 1 209 ? -38.229 37.467 -11.052 1.00 26.58 209 GLY A N 1
ATOM 1666 C CA . GLY A 1 209 ? -39.576 36.892 -11.268 1.00 26.58 209 GLY A CA 1
ATOM 1667 C C . GLY A 1 209 ? -40.366 36.310 -10.072 1.00 26.58 209 GLY A C 1
ATOM 1668 O O . GLY A 1 209 ? -40.049 35.228 -9.595 1.00 26.58 209 GLY A O 1
ATOM 1669 N N . SER A 1 210 ? -41.504 36.953 -9.764 1.00 28.78 210 SER A N 1
ATOM 1670 C CA . SER A 1 210 ? -42.733 36.426 -9.115 1.00 28.78 210 SER A CA 1
ATOM 1671 C C . SER A 1 210 ? -42.813 36.232 -7.577 1.00 28.78 210 SER A C 1
ATOM 1673 O O . SER A 1 210 ? -42.536 35.171 -7.031 1.00 28.78 210 SER A O 1
ATOM 1675 N N . ASP A 1 211 ? -43.341 37.279 -6.929 1.00 28.77 211 ASP A N 1
ATOM 1676 C CA . ASP A 1 211 ? -44.544 37.288 -6.064 1.00 28.77 211 ASP A CA 1
ATOM 1677 C C . ASP A 1 211 ? -44.677 36.401 -4.797 1.00 28.77 211 ASP A C 1
ATOM 1679 O O . ASP A 1 211 ? -45.103 35.249 -4.857 1.00 28.77 211 ASP A O 1
ATOM 1683 N N . SER A 1 212 ? -44.601 37.045 -3.620 1.00 33.62 212 SER A N 1
ATOM 1684 C CA . SER A 1 212 ? -45.702 37.032 -2.626 1.00 33.62 212 SER A CA 1
ATOM 1685 C C . SER A 1 212 ? -45.611 38.244 -1.672 1.00 33.62 212 SER A C 1
ATOM 1687 O O . SER A 1 212 ? -44.547 38.847 -1.559 1.00 33.62 212 SER A O 1
ATOM 1689 N N . GLU A 1 213 ? -46.727 38.641 -1.050 1.00 31.66 213 GLU A N 1
ATOM 1690 C CA . GLU A 1 213 ? -46.932 39.958 -0.405 1.00 31.66 213 GLU A CA 1
ATOM 1691 C C . GLU A 1 213 ? -46.620 40.033 1.117 1.00 31.66 213 GLU A C 1
ATOM 1693 O O . GLU A 1 213 ? -46.509 39.012 1.792 1.00 31.66 213 GLU A O 1
ATOM 1698 N N . ASP A 1 214 ? -46.623 41.286 1.619 1.00 32.25 214 ASP A N 1
ATOM 1699 C CA . ASP A 1 214 ? -46.801 41.793 3.006 1.00 32.25 214 ASP A CA 1
ATOM 1700 C C . ASP A 1 214 ? -45.575 42.084 3.906 1.00 32.25 214 ASP A C 1
ATOM 1702 O O . ASP A 1 214 ? -44.625 41.311 3.967 1.00 32.25 214 ASP A O 1
ATOM 1706 N N . GLY A 1 215 ? -45.637 43.180 4.705 1.00 30.56 215 GLY A N 1
ATOM 1707 C CA . GLY A 1 215 ? -44.813 43.247 5.936 1.00 30.56 215 GLY A CA 1
ATOM 1708 C C . GLY A 1 215 ? -44.353 44.558 6.620 1.00 30.56 215 GLY A C 1
ATOM 1709 O O . GLY A 1 215 ? -43.645 44.418 7.602 1.00 30.56 215 GLY A O 1
ATOM 1710 N N . LEU A 1 216 ? -44.709 45.778 6.182 1.00 31.75 216 LEU A N 1
ATOM 1711 C CA . LEU A 1 216 ? -44.650 47.080 6.926 1.00 31.75 216 LEU A CA 1
ATOM 1712 C C . LEU A 1 216 ? -43.628 47.335 8.093 1.00 31.75 216 LEU A C 1
ATOM 1714 O O . LEU A 1 216 ? -43.764 46.771 9.176 1.00 31.75 216 LEU A O 1
ATOM 1718 N N . GLY A 1 217 ? -42.831 48.416 7.980 1.00 30.94 217 GLY A N 1
ATOM 1719 C CA . GLY A 1 217 ? -42.316 49.237 9.113 1.00 30.94 217 GLY A CA 1
ATOM 1720 C C . GLY A 1 217 ? -40.778 49.367 9.181 1.00 30.94 217 GLY A C 1
ATOM 1721 O O . GLY A 1 217 ? -40.102 48.359 9.318 1.00 30.94 217 GLY A O 1
ATOM 1722 N N . GLU A 1 218 ? -40.131 50.511 8.908 1.00 31.23 218 GLU A N 1
ATOM 1723 C CA . GLU A 1 218 ? -40.066 51.837 9.589 1.00 31.23 218 GLU A CA 1
ATOM 1724 C C . GLU A 1 218 ? -39.167 51.939 10.854 1.00 31.23 218 GLU A C 1
ATOM 1726 O O . GLU A 1 218 ? -39.567 51.521 11.938 1.00 31.23 218 GLU A O 1
ATOM 1731 N N . ASN A 1 219 ? -38.052 52.684 10.695 1.00 32.06 219 ASN A N 1
ATOM 1732 C CA . ASN A 1 219 ? -37.255 53.433 11.699 1.00 32.06 219 ASN A CA 1
ATOM 1733 C C . ASN A 1 219 ? -36.399 52.589 12.704 1.00 32.06 219 ASN A C 1
ATOM 1735 O O . ASN A 1 219 ? -36.670 51.413 12.913 1.00 32.06 219 ASN A O 1
ATOM 1739 N N . ASP A 1 220 ? -35.322 53.090 13.342 1.00 33.09 220 ASP A N 1
ATOM 1740 C CA . ASP A 1 220 ? -34.834 54.481 13.476 1.00 33.09 220 ASP A CA 1
ATOM 1741 C C . ASP A 1 220 ? -33.302 54.619 13.768 1.00 33.09 220 ASP A C 1
ATOM 1743 O O . ASP A 1 220 ? -32.690 53.705 14.312 1.00 33.09 220 ASP A O 1
ATOM 1747 N N . ASP A 1 221 ? -32.744 55.798 13.446 1.00 34.56 221 ASP A N 1
ATOM 1748 C CA . ASP A 1 221 ? -31.618 56.566 14.056 1.00 34.56 221 ASP A CA 1
ATOM 1749 C C . ASP A 1 221 ? -30.268 55.968 14.608 1.00 34.56 221 ASP A C 1
ATOM 1751 O O . ASP A 1 221 ? -30.250 55.313 15.647 1.00 34.56 221 ASP A O 1
ATOM 1755 N N . ARG A 1 222 ? -29.136 56.521 14.083 1.00 34.19 222 ARG A N 1
ATOM 1756 C CA . ARG A 1 222 ? -27.931 57.107 14.795 1.00 34.19 222 ARG A CA 1
ATOM 1757 C C . ARG A 1 222 ? -26.959 56.198 15.599 1.00 34.19 222 ARG A C 1
ATOM 1759 O O . ARG A 1 222 ? -27.314 55.085 15.951 1.00 34.19 222 ARG A O 1
ATOM 1766 N N . ASP A 1 223 ? -25.711 56.547 15.986 1.00 33.62 223 ASP A N 1
ATOM 1767 C CA . ASP A 1 223 ? -24.690 57.642 15.824 1.00 33.62 223 ASP A CA 1
ATOM 1768 C C . ASP A 1 223 ? -23.311 57.027 16.298 1.00 33.62 223 ASP A C 1
ATOM 1770 O O . ASP A 1 223 ? -23.355 56.001 16.973 1.00 33.62 223 ASP A O 1
ATOM 1774 N N . THR A 1 224 ? -22.043 57.475 16.116 1.00 33.41 224 THR A N 1
ATOM 1775 C CA . THR A 1 224 ? -21.321 58.669 15.572 1.00 33.41 224 THR A CA 1
ATOM 1776 C C . THR A 1 224 ? -19.825 58.310 15.249 1.00 33.41 224 THR A C 1
ATOM 1778 O O . THR A 1 224 ? -19.440 57.155 15.401 1.00 33.41 224 THR A O 1
ATOM 1781 N N . ALA A 1 225 ? -18.979 59.279 14.833 1.00 33.62 225 ALA A N 1
ATOM 1782 C CA . ALA A 1 225 ? -17.508 59.189 14.578 1.00 33.62 225 ALA A CA 1
ATOM 1783 C C . ALA A 1 225 ? -16.623 59.104 15.879 1.00 33.62 225 ALA A C 1
ATOM 1785 O O . ALA A 1 225 ? -17.202 59.029 16.962 1.00 33.62 225 ALA A O 1
ATOM 1786 N N . SER A 1 226 ? -15.267 59.100 15.927 1.00 33.97 226 SER A N 1
ATOM 1787 C CA . SER A 1 226 ? -14.212 59.701 15.057 1.00 33.97 226 SER A CA 1
ATOM 1788 C C . SER A 1 226 ? -12.741 59.264 15.369 1.00 33.97 226 SER A C 1
ATOM 1790 O O . SER A 1 226 ? -12.425 59.088 16.543 1.00 33.97 226 SER A O 1
ATOM 1792 N N . ASP A 1 227 ? -11.882 59.233 14.331 1.00 34.81 227 ASP A N 1
ATOM 1793 C CA . ASP A 1 227 ? -10.455 59.676 14.172 1.00 34.81 227 ASP A CA 1
ATOM 1794 C C . ASP A 1 227 ? -9.302 59.130 15.099 1.00 34.81 227 ASP A C 1
ATOM 1796 O O . ASP A 1 227 ? -9.450 59.090 16.317 1.00 34.81 227 ASP A O 1
ATOM 1800 N N . GLU A 1 228 ? -8.205 58.532 14.563 1.00 36.59 228 GLU A N 1
ATOM 1801 C CA . GLU A 1 228 ? -6.824 59.076 14.258 1.00 36.59 228 GLU A CA 1
ATOM 1802 C C . GLU A 1 228 ? -5.866 59.242 15.500 1.00 36.59 228 GLU A C 1
ATOM 1804 O O . GLU A 1 228 ? -6.344 59.494 16.602 1.00 36.59 228 GLU A O 1
ATOM 1809 N N . ASP A 1 229 ? -4.516 59.099 15.496 1.00 34.81 229 ASP A N 1
ATOM 1810 C CA . ASP A 1 229 ? -3.474 58.873 14.454 1.00 34.81 229 ASP A CA 1
ATOM 1811 C C . ASP A 1 229 ? -2.091 58.379 15.033 1.00 34.81 229 ASP A C 1
ATOM 1813 O O . ASP A 1 229 ? -1.890 58.499 16.241 1.00 34.81 229 ASP A O 1
ATOM 1817 N N . GLU A 1 230 ? -1.153 57.901 14.174 1.00 37.38 230 GLU A N 1
ATOM 1818 C CA . GLU A 1 230 ? 0.362 58.012 14.155 1.00 37.38 230 GLU A CA 1
ATOM 1819 C C . GLU A 1 230 ? 1.268 57.891 15.450 1.00 37.38 230 GLU A C 1
ATOM 1821 O O . GLU A 1 230 ? 0.865 58.240 16.554 1.00 37.38 230 GLU A O 1
ATOM 1826 N N . ALA A 1 231 ? 2.572 57.494 15.477 1.00 33.28 231 ALA A N 1
ATOM 1827 C CA . ALA A 1 231 ? 3.586 57.037 14.487 1.00 33.28 231 ALA A CA 1
ATOM 1828 C C . ALA A 1 231 ? 4.866 56.363 15.118 1.00 33.28 231 ALA A C 1
ATOM 1830 O O . ALA A 1 231 ? 5.035 56.300 16.337 1.00 33.28 231 ALA A O 1
ATOM 1831 N N . ASP A 1 232 ? 5.779 55.907 14.235 1.00 33.03 232 ASP A N 1
ATOM 1832 C CA . ASP A 1 232 ? 7.078 55.177 14.354 1.00 33.03 232 ASP A CA 1
ATOM 1833 C C . ASP A 1 232 ? 8.255 55.803 15.175 1.00 33.03 232 ASP A C 1
ATOM 1835 O O . ASP A 1 232 ? 8.311 57.012 15.403 1.00 33.03 232 ASP A O 1
ATOM 1839 N N . TYR A 1 233 ? 9.272 54.980 15.525 1.00 31.27 233 TYR A N 1
ATOM 1840 C CA . TYR A 1 233 ? 10.678 55.418 15.690 1.00 31.27 233 TYR A CA 1
ATOM 1841 C C . TYR A 1 233 ? 11.735 54.284 15.563 1.00 31.27 233 TYR A C 1
ATOM 1843 O O . TYR A 1 233 ? 11.538 53.170 16.048 1.00 31.27 233 TYR A O 1
ATOM 1851 N N . SER A 1 234 ? 12.932 54.585 15.021 1.00 33.97 234 SER A N 1
ATOM 1852 C CA . SER A 1 234 ? 14.010 53.603 14.727 1.00 33.97 234 SER A CA 1
ATOM 1853 C C . SER A 1 234 ? 15.438 53.995 15.205 1.00 33.97 234 SER A C 1
ATOM 1855 O O . SER A 1 234 ? 15.707 55.154 15.524 1.00 33.97 234 SER A O 1
ATOM 1857 N N . GLY A 1 235 ? 16.389 53.034 15.272 1.00 27.66 235 GLY A N 1
ATOM 1858 C CA . GLY A 1 235 ? 17.788 53.253 15.728 1.00 27.66 235 GLY A CA 1
ATOM 1859 C C . GLY A 1 235 ? 18.750 52.047 15.554 1.00 27.66 235 GLY A C 1
ATOM 1860 O O . GLY A 1 235 ? 18.296 50.942 15.275 1.00 27.66 235 GLY A O 1
ATOM 1861 N N . LYS A 1 236 ? 20.085 52.243 15.674 1.00 31.80 236 LYS A N 1
ATOM 1862 C CA . LYS A 1 236 ? 21.154 51.250 15.337 1.00 31.80 236 LYS A CA 1
ATOM 1863 C C . LYS A 1 236 ? 22.320 51.145 16.367 1.00 31.80 236 LYS A C 1
ATOM 1865 O O . LYS A 1 236 ? 22.431 51.977 17.259 1.00 31.80 236 LYS A O 1
ATOM 1870 N N . SER A 1 237 ? 23.156 50.102 16.201 1.00 30.92 237 SER A N 1
ATOM 1871 C CA . SER A 1 237 ? 24.352 49.605 16.962 1.00 30.92 237 SER A CA 1
ATOM 1872 C C . SER A 1 237 ? 25.600 50.557 16.944 1.00 30.92 237 SER A C 1
ATOM 1874 O O . SER A 1 237 ? 25.406 51.638 16.382 1.00 30.92 237 SER A O 1
ATOM 1876 N N . PRO A 1 238 ? 26.852 50.265 17.463 1.00 49.34 238 PRO A N 1
ATOM 1877 C CA . PRO A 1 238 ? 27.599 48.961 17.513 1.00 49.34 238 PRO A CA 1
ATOM 1878 C C . PRO A 1 238 ? 28.680 48.674 18.641 1.00 49.34 238 PRO A C 1
ATOM 1880 O O . PRO A 1 238 ? 28.996 49.547 19.441 1.00 49.34 238 PRO A O 1
ATOM 1883 N N . ASP A 1 239 ? 29.281 47.456 18.607 1.00 34.06 239 ASP A N 1
ATOM 1884 C CA . ASP A 1 239 ? 30.636 46.947 19.048 1.00 34.06 239 ASP A CA 1
ATOM 1885 C C . ASP A 1 239 ? 31.163 47.145 20.522 1.00 34.06 239 ASP A C 1
ATOM 1887 O O . ASP A 1 239 ? 30.504 47.809 21.312 1.00 34.06 239 ASP A O 1
ATOM 1891 N N . VAL A 1 240 ? 32.264 46.556 21.080 1.00 31.97 240 VAL A N 1
ATOM 1892 C CA . VAL A 1 240 ? 33.619 46.088 20.618 1.00 31.97 240 VAL A CA 1
ATOM 1893 C C . VAL A 1 240 ? 34.287 45.031 21.585 1.00 31.97 240 VAL A C 1
ATOM 1895 O O . VAL A 1 240 ? 34.121 45.160 22.791 1.00 31.97 240 VAL A O 1
ATOM 1898 N N . GLU A 1 241 ? 35.127 44.088 21.071 1.00 31.64 241 GLU A N 1
ATOM 1899 C CA . GLU A 1 241 ? 36.181 43.202 21.718 1.00 31.64 241 GLU A CA 1
ATOM 1900 C C . GLU A 1 241 ? 35.857 42.267 22.936 1.00 31.64 241 GLU A C 1
ATOM 1902 O O . GLU A 1 241 ? 34.970 42.534 23.730 1.00 31.64 241 GLU A O 1
ATOM 1907 N N . GLY A 1 242 ? 36.563 41.145 23.230 1.00 27.14 242 GLY A N 1
ATOM 1908 C CA . GLY A 1 242 ? 37.617 40.363 22.526 1.00 27.14 242 GLY A CA 1
ATOM 1909 C C . GLY A 1 242 ? 38.670 39.676 23.459 1.00 27.14 242 GLY A C 1
ATOM 1910 O O . GLY A 1 242 ? 39.066 40.310 24.434 1.00 27.14 242 GLY A O 1
ATOM 1911 N N . ARG A 1 243 ? 39.152 38.427 23.172 1.00 28.69 243 ARG A N 1
ATOM 1912 C CA . ARG A 1 243 ? 40.545 37.878 23.418 1.00 28.69 243 ARG A CA 1
ATOM 1913 C C . ARG A 1 243 ? 40.757 36.330 23.383 1.00 28.69 243 ARG A C 1
ATOM 1915 O O . ARG A 1 243 ? 40.144 35.591 24.137 1.00 28.69 243 ARG A O 1
ATOM 1922 N N . ASN A 1 244 ? 41.831 35.944 22.674 1.00 29.09 244 ASN A N 1
ATOM 1923 C CA . ASN A 1 244 ? 42.864 34.906 22.938 1.00 29.09 244 ASN A CA 1
ATOM 1924 C C . ASN A 1 244 ? 42.678 33.365 22.763 1.00 29.09 244 ASN A C 1
ATOM 1926 O O . ASN A 1 244 ? 41.803 32.708 23.308 1.00 29.09 244 ASN A O 1
ATOM 1930 N N . ASN A 1 245 ? 43.685 32.837 22.045 1.00 27.11 245 ASN A N 1
ATOM 1931 C CA . ASN A 1 245 ? 44.105 31.466 21.663 1.00 27.11 245 ASN A CA 1
ATOM 1932 C C . ASN A 1 245 ? 44.976 30.816 22.805 1.00 27.11 245 ASN A C 1
ATOM 1934 O O . ASN A 1 245 ? 45.093 31.479 23.839 1.00 27.11 245 ASN A O 1
ATOM 1938 N N . PRO A 1 246 ? 45.702 29.659 22.677 1.00 48.94 246 PRO A N 1
ATOM 1939 C CA . PRO A 1 246 ? 45.899 28.754 21.523 1.00 48.94 246 PRO A CA 1
ATOM 1940 C C . PRO A 1 246 ? 45.908 27.219 21.794 1.00 48.94 246 PRO A C 1
ATOM 1942 O O . PRO A 1 246 ? 46.055 26.779 22.928 1.00 48.94 246 PRO A O 1
ATOM 1945 N N . HIS A 1 247 ? 45.929 26.400 20.725 1.00 30.23 247 HIS A N 1
ATOM 1946 C CA . HIS A 1 247 ? 47.101 25.547 20.400 1.00 30.23 247 HIS A CA 1
ATOM 1947 C C . HIS A 1 247 ? 47.011 24.833 19.030 1.00 30.23 247 HIS A C 1
ATOM 1949 O O . HIS A 1 247 ? 46.083 24.082 18.754 1.00 30.23 247 HIS A O 1
ATOM 1955 N N . GLN A 1 248 ? 48.049 25.007 18.202 1.00 27.33 248 GLN A N 1
ATOM 1956 C CA . GLN A 1 248 ? 48.443 24.082 17.122 1.00 27.33 248 GLN A CA 1
ATOM 1957 C C . GLN A 1 248 ? 49.727 23.336 17.546 1.00 27.33 248 GLN A C 1
ATOM 1959 O O . GLN A 1 248 ? 50.381 23.741 18.515 1.00 27.33 248 GLN A O 1
ATOM 1964 N N . PRO A 1 249 ? 50.136 22.298 16.795 1.00 32.41 249 PRO A N 1
ATOM 1965 C CA . PRO A 1 249 ? 51.290 22.523 15.913 1.00 32.41 249 PRO A CA 1
ATOM 1966 C C . PRO A 1 249 ? 51.015 22.216 14.428 1.00 32.41 249 PRO A C 1
ATOM 1968 O O . PRO A 1 249 ? 50.117 21.459 14.074 1.00 32.41 249 PRO A O 1
ATOM 1971 N N . LYS A 1 250 ? 51.817 22.837 13.555 1.00 27.12 250 LYS A N 1
ATOM 1972 C CA . LYS A 1 250 ? 51.812 22.672 12.089 1.00 27.12 250 LYS A CA 1
ATOM 1973 C C . LYS A 1 250 ? 52.908 21.693 11.655 1.00 27.12 250 LYS A C 1
ATOM 1975 O O . LYS A 1 250 ? 53.873 21.535 12.398 1.00 27.12 250 LYS A O 1
ATOM 1980 N N . ASN A 1 251 ? 52.793 21.147 10.437 1.00 26.48 251 ASN A N 1
ATOM 1981 C CA . ASN A 1 251 ? 53.842 21.007 9.395 1.00 26.48 251 ASN A CA 1
ATOM 1982 C C . ASN A 1 251 ? 53.386 19.981 8.325 1.00 26.48 251 ASN A C 1
ATOM 1984 O O . ASN A 1 251 ? 52.703 19.029 8.675 1.00 26.48 251 ASN A O 1
ATOM 1988 N N . ILE A 1 252 ? 53.716 20.085 7.030 1.00 25.61 252 ILE A N 1
ATOM 1989 C CA . ILE A 1 252 ? 54.431 21.135 6.275 1.00 25.61 252 ILE A CA 1
ATOM 1990 C C . ILE A 1 252 ? 53.888 21.194 4.827 1.00 25.61 252 ILE A C 1
ATOM 1992 O O . ILE A 1 252 ? 53.226 20.266 4.372 1.00 25.61 252 ILE A O 1
ATOM 1996 N N . PHE A 1 253 ? 54.153 22.295 4.118 1.00 24.67 253 PHE A N 1
ATOM 1997 C CA . PHE A 1 253 ? 53.770 22.520 2.715 1.00 24.67 253 PHE A CA 1
ATOM 1998 C C . PHE A 1 253 ? 54.422 21.533 1.727 1.00 24.67 253 PHE A C 1
ATOM 2000 O O . PHE A 1 253 ? 55.588 21.183 1.896 1.00 24.67 253 PHE A O 1
ATOM 2007 N N . LEU A 1 254 ? 53.749 21.278 0.598 1.00 24.53 254 LEU A N 1
ATOM 2008 C CA . LEU A 1 254 ? 54.247 21.707 -0.722 1.00 24.53 254 LEU A CA 1
ATOM 2009 C C . LEU A 1 254 ? 53.093 21.829 -1.737 1.00 24.53 254 LEU A C 1
ATOM 2011 O O . LEU A 1 254 ? 51.946 21.535 -1.402 1.00 24.53 254 LEU A O 1
ATOM 2015 N N . SER A 1 255 ? 53.370 22.397 -2.912 1.00 25.34 255 SER A N 1
ATOM 2016 C CA . SER A 1 255 ? 52.402 23.204 -3.668 1.00 25.34 255 SER A CA 1
ATOM 2017 C C . SER A 1 255 ? 52.130 22.759 -5.112 1.00 25.34 255 SER A C 1
ATOM 2019 O O . SER A 1 255 ? 53.025 22.292 -5.805 1.00 25.34 255 SER A O 1
ATOM 2021 N N . GLU A 1 256 ? 50.912 23.091 -5.553 1.00 25.67 256 GLU A N 1
ATOM 2022 C CA . GLU A 1 256 ? 50.487 23.401 -6.931 1.00 25.67 256 GLU A CA 1
ATOM 2023 C C . GLU A 1 256 ? 50.355 22.305 -8.019 1.00 25.67 256 GLU A C 1
ATOM 2025 O O . GLU A 1 25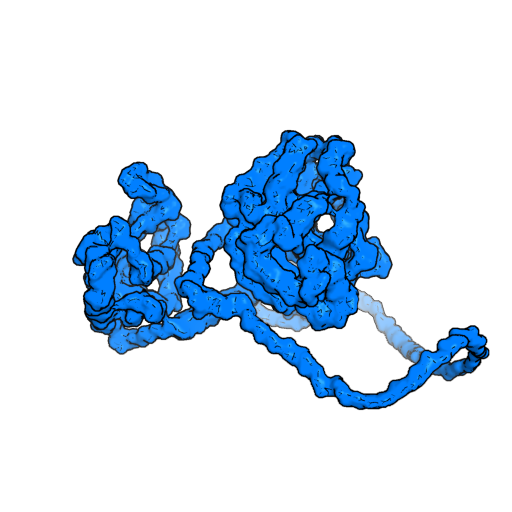6 ? 51.306 21.673 -8.462 1.00 25.67 256 GLU A O 1
ATOM 2030 N N . ALA A 1 257 ? 49.134 22.313 -8.582 1.00 24.34 257 ALA A N 1
ATOM 2031 C CA . ALA A 1 257 ? 48.786 22.195 -10.004 1.00 24.34 257 ALA A CA 1
ATOM 2032 C C . ALA A 1 257 ? 48.468 20.819 -10.648 1.00 24.34 257 ALA A C 1
ATOM 2034 O O . ALA A 1 257 ? 49.100 19.795 -10.425 1.00 24.34 257 ALA A O 1
ATOM 2035 N N . LEU A 1 258 ? 47.485 20.888 -11.564 1.00 25.47 258 LEU A N 1
ATOM 2036 C CA . LEU A 1 258 ? 47.158 19.939 -12.643 1.00 25.47 258 LEU A CA 1
ATOM 2037 C C . LEU A 1 258 ? 46.595 18.541 -12.296 1.00 25.47 258 LEU A C 1
ATOM 2039 O O . LEU A 1 258 ? 47.094 17.531 -12.785 1.00 25.47 258 LEU A O 1
ATOM 2043 N N . ILE A 1 259 ? 45.406 18.494 -11.678 1.00 25.88 259 ILE A N 1
ATOM 2044 C CA . ILE A 1 259 ? 44.380 17.500 -12.074 1.00 25.88 259 ILE A CA 1
ATOM 2045 C C . ILE A 1 259 ? 43.044 18.204 -12.360 1.00 25.88 259 ILE A C 1
ATOM 2047 O O . ILE A 1 259 ? 42.093 18.123 -11.591 1.00 25.88 259 ILE A O 1
ATOM 2051 N N . SER A 1 260 ? 42.956 18.871 -13.516 1.00 27.25 260 SER A N 1
ATOM 2052 C CA . SER A 1 260 ? 41.658 19.084 -14.169 1.00 27.25 260 SER A CA 1
ATOM 2053 C C . SER A 1 260 ? 41.390 17.899 -15.093 1.00 27.25 260 SER A C 1
ATOM 2055 O O . SER A 1 260 ? 41.861 17.854 -16.230 1.00 27.25 260 SER A O 1
ATOM 2057 N N . LYS A 1 261 ? 40.683 16.898 -14.564 1.00 25.09 261 LYS A N 1
ATOM 2058 C CA . LYS A 1 261 ? 40.048 15.828 -15.338 1.00 25.09 261 LYS A CA 1
ATOM 2059 C C . LYS A 1 261 ? 38.720 15.479 -14.686 1.00 25.09 261 LYS A C 1
ATOM 2061 O O . LYS A 1 261 ? 38.659 14.607 -13.824 1.00 25.09 261 LYS A O 1
ATOM 2066 N N . SER A 1 262 ? 37.666 16.161 -15.120 1.00 23.66 262 SER A N 1
ATOM 2067 C CA . SER A 1 262 ? 36.290 15.795 -14.800 1.00 23.66 262 SER A CA 1
ATOM 2068 C C . SER A 1 262 ? 36.058 14.340 -15.205 1.00 23.66 262 SER A C 1
ATOM 2070 O O . SER A 1 262 ? 36.079 14.013 -16.395 1.00 23.66 262 SER A O 1
ATOM 2072 N N . VAL A 1 263 ? 35.851 13.457 -14.227 1.00 22.89 263 VAL A N 1
ATOM 2073 C CA . VAL A 1 263 ? 35.390 12.091 -14.488 1.00 22.89 263 VAL A CA 1
ATOM 2074 C C . VAL A 1 263 ? 33.909 12.187 -14.825 1.00 22.89 263 VAL A C 1
ATOM 2076 O O . VAL A 1 263 ? 33.042 12.033 -13.971 1.00 22.89 263 VAL A O 1
ATOM 2079 N N . VAL A 1 264 ? 33.626 12.503 -16.089 1.00 23.95 264 VAL A N 1
ATOM 2080 C CA . VAL A 1 264 ? 32.278 12.399 -16.643 1.00 23.95 264 VAL A CA 1
ATOM 2081 C C . VAL A 1 264 ? 31.903 10.924 -16.598 1.00 23.95 264 VAL A C 1
ATOM 2083 O O . VAL A 1 264 ? 32.364 10.136 -17.430 1.00 23.95 264 VAL A O 1
ATOM 2086 N N . PHE A 1 265 ? 31.082 10.549 -15.618 1.00 23.88 265 PHE A N 1
ATOM 2087 C CA . PHE A 1 265 ? 30.387 9.272 -15.635 1.00 23.88 265 PHE A CA 1
ATOM 2088 C C . PHE A 1 265 ? 29.540 9.233 -16.905 1.00 23.88 265 PHE A C 1
ATOM 2090 O O . PHE A 1 265 ? 28.518 9.907 -17.016 1.00 23.88 265 PHE A O 1
ATOM 2097 N N . LYS A 1 266 ? 29.994 8.461 -17.896 1.00 24.69 266 LYS A N 1
ATOM 2098 C CA . LYS A 1 266 ? 29.166 8.132 -19.050 1.00 24.69 266 LYS A CA 1
ATOM 2099 C C . LYS A 1 266 ? 28.017 7.274 -18.545 1.00 24.69 266 LYS A C 1
ATOM 2101 O O . LYS A 1 266 ? 28.236 6.112 -18.185 1.00 24.69 266 LYS A O 1
ATOM 2106 N N . SER A 1 267 ? 26.824 7.859 -18.533 1.00 28.56 267 SER A N 1
ATOM 2107 C CA . SER A 1 267 ? 25.574 7.143 -18.325 1.00 28.56 267 SER A CA 1
ATOM 2108 C C . SER A 1 267 ? 25.573 5.894 -19.201 1.00 28.56 267 SER A C 1
ATOM 2110 O O . SER A 1 267 ? 25.707 5.957 -20.426 1.00 28.56 267 SER A O 1
ATOM 2112 N N . HIS A 1 268 ? 25.494 4.737 -18.552 1.00 28.44 268 HIS A N 1
ATOM 2113 C CA . HIS A 1 268 ? 25.138 3.517 -19.256 1.00 28.44 268 HIS A CA 1
ATOM 2114 C C . HIS A 1 268 ? 23.648 3.619 -19.616 1.00 28.44 268 HIS A C 1
ATOM 2116 O O . HIS A 1 268 ? 22.898 4.284 -18.893 1.00 28.44 268 HIS A O 1
ATOM 2122 N N . PRO A 1 269 ? 23.214 3.053 -20.754 1.00 28.59 269 PRO A N 1
ATOM 2123 C CA . PRO A 1 269 ? 21.824 3.161 -21.171 1.00 28.59 269 PRO A CA 1
ATOM 2124 C C . PRO A 1 269 ? 20.923 2.503 -20.123 1.00 28.59 269 PRO A C 1
ATOM 2126 O O . PRO A 1 269 ? 21.207 1.399 -19.663 1.00 28.59 269 PRO A O 1
ATOM 2129 N N . SER A 1 270 ? 19.853 3.198 -19.745 1.00 37.12 270 SER A N 1
ATOM 2130 C CA . SER A 1 270 ? 18.917 2.740 -18.721 1.00 37.12 270 SER A CA 1
ATOM 2131 C C . SER A 1 270 ? 18.094 1.526 -19.180 1.00 37.12 270 SER A C 1
ATOM 2133 O O . SER A 1 270 ? 18.142 1.102 -20.344 1.00 37.12 270 SER A O 1
ATOM 2135 N N . PHE A 1 271 ? 17.303 1.002 -18.241 1.00 35.84 271 PHE A N 1
ATOM 2136 C CA . PHE A 1 271 ? 16.364 -0.122 -18.359 1.00 35.84 271 PHE A CA 1
ATOM 2137 C C . PHE A 1 271 ? 15.559 -0.156 -19.678 1.00 35.84 271 PHE A C 1
ATOM 2139 O O . PHE A 1 271 ? 15.344 -1.219 -20.262 1.00 35.84 271 PHE A O 1
ATOM 2146 N N . SER A 1 272 ? 15.202 1.026 -20.199 1.00 36.72 272 SER A N 1
ATOM 2147 C CA . SER A 1 272 ? 14.564 1.260 -21.507 1.00 36.72 272 SER A CA 1
ATOM 2148 C C . SER A 1 272 ? 15.204 0.480 -22.675 1.00 36.72 272 SER A C 1
ATOM 2150 O O . SER A 1 272 ? 14.506 -0.008 -23.562 1.00 36.72 272 SER A O 1
ATOM 2152 N N . SER A 1 273 ? 16.529 0.305 -22.672 1.00 33.75 273 SER A N 1
ATOM 2153 C CA . SER A 1 273 ? 17.278 -0.207 -23.829 1.00 33.75 273 SER A CA 1
ATOM 2154 C C . SER A 1 273 ? 17.200 -1.721 -24.086 1.00 33.75 273 SER A C 1
ATOM 2156 O O . SER A 1 273 ? 17.695 -2.170 -25.125 1.00 33.75 273 SER A O 1
ATOM 2158 N N . TYR A 1 274 ? 16.612 -2.518 -23.181 1.00 35.41 274 TYR A N 1
ATOM 2159 C CA . TYR A 1 274 ? 16.633 -3.987 -23.292 1.00 35.41 274 TYR A CA 1
ATOM 2160 C C . TYR A 1 274 ? 15.376 -4.591 -23.937 1.00 35.41 274 TYR A C 1
ATOM 2162 O O . TYR A 1 274 ? 15.497 -5.476 -24.784 1.00 35.41 274 TYR A O 1
ATOM 2170 N N . TYR A 1 275 ? 14.183 -4.073 -23.621 1.00 35.59 275 TYR A N 1
ATOM 2171 C CA . TYR A 1 275 ? 12.928 -4.531 -24.242 1.00 35.59 275 TYR A CA 1
ATOM 2172 C C . TYR A 1 275 ? 12.918 -4.298 -25.763 1.00 35.59 275 TYR A C 1
ATOM 2174 O O . TYR A 1 275 ? 12.510 -5.176 -26.518 1.00 35.59 275 TYR A O 1
ATOM 2182 N N . GLY A 1 276 ? 13.517 -3.198 -26.235 1.00 31.97 276 GLY A N 1
ATOM 2183 C CA . GLY A 1 276 ? 13.758 -2.942 -27.664 1.00 31.97 276 GLY A CA 1
ATOM 2184 C C . GLY A 1 276 ? 14.837 -3.820 -28.326 1.00 31.97 276 GLY A C 1
ATOM 2185 O O . GLY A 1 276 ? 15.326 -3.468 -29.398 1.00 31.97 276 GLY A O 1
ATOM 2186 N N . ARG A 1 277 ? 15.281 -4.916 -27.688 1.00 36.06 277 ARG A N 1
ATOM 2187 C CA . ARG A 1 277 ? 16.308 -5.838 -28.218 1.00 36.06 277 ARG A CA 1
ATOM 2188 C C . ARG A 1 277 ? 15.998 -7.326 -28.067 1.00 36.06 277 ARG A C 1
ATOM 2190 O O . ARG A 1 277 ? 16.640 -8.119 -28.751 1.00 36.06 277 ARG A O 1
ATOM 2197 N N . THR A 1 278 ? 15.073 -7.721 -27.194 1.00 34.72 278 THR A N 1
ATOM 2198 C CA . THR A 1 278 ? 14.730 -9.139 -26.976 1.00 34.72 278 THR A CA 1
ATOM 2199 C C . THR A 1 278 ? 13.541 -9.624 -27.800 1.00 34.72 278 THR A C 1
ATOM 2201 O O . THR A 1 278 ? 13.389 -10.833 -27.945 1.00 34.72 278 THR A O 1
ATOM 2204 N N . GLY A 1 279 ? 12.708 -8.723 -28.334 1.00 30.33 279 GLY A N 1
ATOM 2205 C CA . GLY A 1 279 ? 11.486 -9.098 -29.062 1.00 30.33 279 GLY A CA 1
ATOM 2206 C C . GLY A 1 279 ? 10.417 -9.748 -28.175 1.00 30.33 279 GLY A C 1
ATOM 2207 O O . GLY A 1 279 ? 9.513 -10.400 -28.681 1.00 30.33 279 GLY A O 1
ATOM 2208 N N . ILE A 1 280 ? 10.537 -9.595 -26.852 1.00 31.30 280 ILE A N 1
ATOM 2209 C CA . ILE A 1 280 ? 9.540 -10.031 -25.875 1.00 31.30 280 ILE A CA 1
ATOM 2210 C C . ILE A 1 280 ? 8.832 -8.772 -25.388 1.00 31.30 280 ILE A C 1
ATOM 2212 O O . ILE A 1 280 ? 9.337 -8.075 -24.504 1.00 31.30 280 ILE A O 1
ATOM 2216 N N . SER A 1 281 ? 7.673 -8.474 -25.969 1.00 31.89 281 SER A N 1
ATOM 2217 C CA . SER A 1 281 ? 6.744 -7.517 -25.372 1.00 31.89 281 SER A CA 1
ATOM 2218 C C . SER A 1 281 ? 6.374 -8.008 -23.968 1.00 31.89 281 SER A C 1
ATOM 2220 O O . SER A 1 281 ? 6.111 -9.204 -23.805 1.00 31.89 281 SER A O 1
ATOM 2222 N N . PRO A 1 282 ? 6.349 -7.141 -22.937 1.00 33.72 282 PRO A N 1
ATOM 2223 C CA . PRO A 1 282 ? 5.719 -7.525 -21.681 1.00 33.72 282 PRO A CA 1
ATOM 2224 C C . PRO A 1 282 ? 4.251 -7.878 -21.970 1.00 33.72 282 PRO A C 1
ATOM 2226 O O . PRO A 1 282 ? 3.653 -7.245 -22.848 1.00 33.72 282 PRO A O 1
ATOM 2229 N N . PRO A 1 283 ? 3.650 -8.855 -21.265 1.00 31.22 283 PRO A N 1
ATOM 2230 C CA . PRO A 1 283 ? 2.220 -9.093 -21.397 1.00 31.22 283 PRO A CA 1
ATOM 2231 C C . PRO A 1 283 ? 1.495 -7.782 -21.092 1.00 31.22 283 PRO A C 1
ATOM 2233 O O . PRO A 1 283 ? 1.732 -7.175 -20.043 1.00 31.22 283 PRO A O 1
ATOM 2236 N N . MET A 1 284 ? 0.653 -7.316 -22.020 1.00 32.03 284 MET A N 1
ATOM 2237 C CA . MET A 1 284 ? -0.187 -6.157 -21.742 1.00 32.03 284 MET A CA 1
ATOM 2238 C C . MET A 1 284 ? -1.034 -6.493 -20.522 1.00 32.03 284 MET A C 1
ATOM 2240 O O . MET A 1 284 ? -1.739 -7.503 -20.517 1.00 32.03 284 MET A O 1
ATOM 2244 N N . ALA A 1 285 ? -0.941 -5.663 -19.484 1.00 33.00 285 ALA A N 1
ATOM 2245 C CA . ALA A 1 285 ? -1.834 -5.773 -18.348 1.00 33.00 285 ALA A CA 1
ATOM 2246 C C . ALA A 1 285 ? -3.261 -5.651 -18.888 1.00 33.00 285 ALA A C 1
ATOM 2248 O O . ALA A 1 285 ? -3.639 -4.594 -19.397 1.00 33.00 285 ALA A O 1
ATOM 2249 N N . SER A 1 286 ? -4.038 -6.734 -18.807 1.00 31.62 286 SER A N 1
ATOM 2250 C CA . SER A 1 286 ? -5.474 -6.678 -19.060 1.00 31.62 286 SER A CA 1
ATOM 2251 C C . SER A 1 286 ? -6.032 -5.548 -18.192 1.00 31.62 286 SER A C 1
ATOM 2253 O O . SER A 1 286 ? -5.776 -5.589 -16.982 1.00 31.62 286 SER A O 1
ATOM 2255 N N . PRO A 1 287 ? -6.711 -4.535 -18.767 1.00 32.88 287 PRO A N 1
ATOM 2256 C CA . PRO A 1 287 ? -7.056 -3.317 -18.047 1.00 32.88 287 PRO A CA 1
ATOM 2257 C C . PRO A 1 287 ? -7.866 -3.707 -16.820 1.00 32.88 287 PRO A C 1
ATOM 2259 O O . PRO A 1 287 ? -8.964 -4.255 -16.940 1.00 32.88 287 PRO A O 1
ATOM 2262 N N . SER A 1 288 ? -7.279 -3.513 -15.638 1.00 37.75 288 SER A N 1
ATOM 2263 C CA . SER A 1 288 ? -7.879 -3.995 -14.407 1.00 37.75 288 SER A CA 1
ATOM 2264 C C . SER A 1 288 ? -9.167 -3.217 -14.197 1.00 37.75 288 SER A C 1
ATOM 2266 O O . SER A 1 288 ? -9.153 -2.016 -13.937 1.00 37.75 288 SER A O 1
ATOM 2268 N N . SER A 1 289 ? -10.301 -3.907 -14.342 1.00 41.31 289 SER A N 1
ATOM 2269 C CA . SER A 1 289 ? -11.603 -3.356 -13.995 1.00 41.31 289 SER A CA 1
ATOM 2270 C C . SER A 1 289 ? -11.561 -3.057 -12.503 1.00 41.31 289 SER A C 1
ATOM 2272 O O . SER A 1 289 ? -11.700 -3.971 -11.680 1.00 41.31 289 SER A O 1
ATOM 2274 N N . SER A 1 290 ? -11.269 -1.803 -12.161 1.00 51.06 290 SER A N 1
ATOM 2275 C CA . SER A 1 290 ? -11.117 -1.371 -10.785 1.00 51.06 290 SER A CA 1
ATOM 2276 C C . SER A 1 290 ? -12.421 -1.682 -10.071 1.00 51.06 290 SER A C 1
ATOM 2278 O O . SER A 1 290 ? -13.490 -1.180 -10.413 1.00 51.06 290 SER A O 1
ATOM 2280 N N . ILE A 1 291 ? -12.338 -2.590 -9.101 1.00 62.19 291 ILE A N 1
ATOM 2281 C CA . ILE A 1 291 ? -13.467 -2.876 -8.224 1.00 62.19 291 ILE A CA 1
ATOM 2282 C C . ILE A 1 291 ? -13.780 -1.539 -7.556 1.00 62.19 291 ILE A C 1
ATOM 2284 O O . ILE A 1 291 ? -12.863 -0.998 -6.927 1.00 62.19 291 ILE A O 1
ATOM 2288 N N . PRO A 1 292 ? -14.989 -0.974 -7.719 1.00 78.69 292 PRO A N 1
ATOM 2289 C CA . PRO A 1 292 ? -15.293 0.332 -7.163 1.00 78.69 292 PRO A CA 1
ATOM 2290 C C . PRO A 1 292 ? -15.121 0.282 -5.646 1.00 78.69 292 PRO A C 1
ATOM 2292 O O . PRO A 1 292 ? -15.463 -0.703 -4.991 1.00 78.69 292 PRO A O 1
ATOM 2295 N N . GLY A 1 293 ? -14.500 1.321 -5.099 1.00 90.31 293 GLY A N 1
ATOM 2296 C CA . GLY A 1 293 ? -14.555 1.596 -3.671 1.00 90.31 293 GLY A CA 1
ATOM 2297 C C . GLY A 1 293 ? -15.760 2.456 -3.337 1.00 90.31 293 GLY A C 1
ATOM 2298 O O . GLY A 1 293 ? -16.566 2.789 -4.206 1.00 90.31 293 GLY A O 1
ATOM 2299 N N . TYR A 1 294 ? -15.822 2.871 -2.082 1.00 96.00 294 TYR A N 1
ATOM 2300 C CA . TYR A 1 294 ? -16.683 3.973 -1.689 1.00 96.00 294 TYR A CA 1
ATOM 2301 C C . TYR A 1 294 ? -16.099 5.309 -2.162 1.00 96.00 294 TYR A C 1
ATOM 2303 O O . TYR A 1 294 ? -14.881 5.496 -2.146 1.00 96.00 294 TYR A O 1
ATOM 2311 N N . THR A 1 295 ? -16.970 6.237 -2.554 1.00 96.12 295 THR A N 1
ATOM 2312 C CA . THR A 1 295 ? -16.624 7.648 -2.768 1.00 96.12 295 THR A CA 1
ATOM 2313 C C . THR A 1 295 ? -16.885 8.413 -1.475 1.00 96.12 295 THR A C 1
ATOM 2315 O O . THR A 1 295 ? -17.878 8.151 -0.801 1.00 96.12 295 THR A O 1
ATOM 2318 N N . HIS A 1 296 ? -16.012 9.360 -1.140 1.00 95.62 296 HIS A N 1
ATOM 2319 C CA . HIS A 1 296 ? -16.214 10.302 -0.041 1.00 95.62 296 HIS A CA 1
ATOM 2320 C C . HIS A 1 296 ? -16.288 11.727 -0.591 1.00 95.62 296 HIS A C 1
ATOM 2322 O O . HIS A 1 296 ? -15.570 12.060 -1.538 1.00 95.62 296 HIS A O 1
ATOM 2328 N N . GLU A 1 297 ? -17.082 12.565 0.073 1.00 96.25 297 GLU A N 1
ATOM 2329 C CA . GLU A 1 297 ? -16.929 14.024 0.033 1.00 96.25 297 GLU A CA 1
ATOM 2330 C C . GLU A 1 297 ? -15.537 14.434 0.555 1.00 96.25 297 GLU A C 1
ATOM 2332 O O . GLU A 1 297 ? -14.749 13.593 1.006 1.00 96.25 297 GLU A O 1
ATOM 2337 N N . ASP A 1 298 ? -15.205 15.720 0.492 1.00 97.06 298 ASP A N 1
ATOM 2338 C CA . ASP A 1 298 ? -13.946 16.239 1.035 1.00 97.06 298 ASP A CA 1
ATOM 2339 C C . ASP A 1 298 ? -13.847 16.171 2.565 1.00 97.06 298 ASP A C 1
ATOM 2341 O O . ASP A 1 298 ? -14.763 15.730 3.269 1.00 97.06 298 ASP A O 1
ATOM 2345 N N . ALA A 1 299 ? -12.667 16.517 3.084 1.00 97.81 299 ALA A N 1
ATOM 2346 C CA . ALA A 1 299 ? -12.388 16.423 4.506 1.00 97.81 299 ALA A CA 1
ATOM 2347 C C . ALA A 1 299 ? -13.305 17.372 5.292 1.00 97.81 299 ALA A C 1
ATOM 2349 O O . ALA A 1 299 ? -13.310 18.5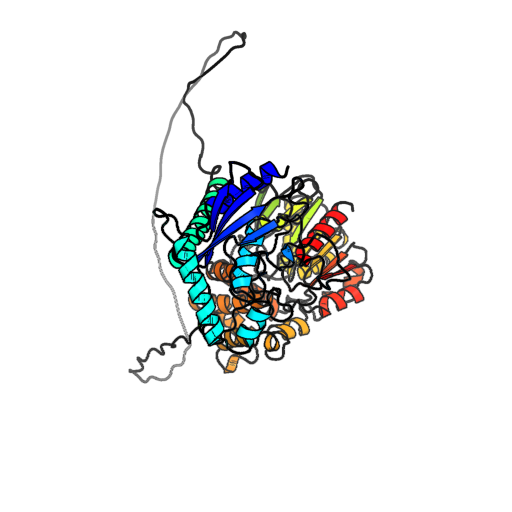79 5.066 1.00 97.81 299 ALA A O 1
ATOM 2350 N N . PHE A 1 300 ? -14.056 16.838 6.257 1.00 98.31 300 PHE A N 1
ATOM 2351 C CA . PHE A 1 300 ? -14.909 17.661 7.121 1.00 98.31 300 PHE A CA 1
ATOM 2352 C C . PHE A 1 300 ? -14.113 18.379 8.226 1.00 98.31 300 PHE A C 1
ATOM 2354 O O . PHE A 1 300 ? -14.647 19.259 8.897 1.00 98.31 300 PHE A O 1
ATOM 2361 N N . ASP A 1 301 ? -12.872 17.945 8.453 1.00 98.25 301 ASP A N 1
ATOM 2362 C CA . ASP A 1 301 ? -11.869 18.553 9.327 1.00 98.25 301 ASP A CA 1
ATOM 2363 C C . ASP A 1 301 ? -10.483 18.079 8.856 1.00 98.25 301 ASP A C 1
ATOM 2365 O O . ASP A 1 301 ? -10.212 16.875 8.838 1.00 98.25 301 ASP A O 1
ATOM 2369 N N . GLU A 1 302 ? -9.603 18.999 8.469 1.00 98.25 302 GLU A N 1
ATOM 2370 C CA . GLU A 1 302 ? -8.185 18.726 8.213 1.00 98.25 302 GLU A CA 1
ATOM 2371 C C . GLU A 1 302 ? -7.312 19.811 8.841 1.00 98.25 302 GLU A C 1
ATOM 2373 O O . GLU A 1 302 ? -7.746 20.948 9.027 1.00 98.25 302 GLU A O 1
ATOM 2378 N N . GLY A 1 303 ? -6.069 19.476 9.184 1.00 98.19 303 GLY A N 1
ATOM 2379 C CA . GLY A 1 303 ? -5.202 20.450 9.827 1.00 98.19 303 GLY A CA 1
ATOM 2380 C C . GLY A 1 303 ? -3.822 19.949 10.211 1.00 98.19 303 GLY A C 1
ATOM 2381 O O . GLY A 1 303 ? -3.409 18.827 9.915 1.00 98.19 303 GLY A O 1
ATOM 2382 N N . PHE A 1 304 ? -3.105 20.837 10.894 1.00 98.62 304 PHE A N 1
ATOM 2383 C CA . PHE A 1 304 ? -1.720 20.667 11.309 1.00 98.62 304 PHE A CA 1
ATOM 2384 C C . PHE A 1 304 ? -1.620 20.679 12.837 1.00 98.62 304 PHE A C 1
ATOM 2386 O O . PHE A 1 304 ? -2.063 21.622 13.492 1.00 98.62 304 PHE A O 1
ATOM 2393 N N . LEU A 1 305 ? -1.029 19.631 13.409 1.00 98.50 305 LEU A N 1
ATOM 2394 C CA . LEU A 1 305 ? -0.960 19.388 14.847 1.00 98.50 305 LEU A CA 1
ATOM 2395 C C . LEU A 1 305 ? 0.501 19.321 15.310 1.00 98.50 305 LEU A C 1
ATOM 2397 O O . LEU A 1 305 ? 1.248 18.412 14.950 1.00 98.50 305 LEU A O 1
ATOM 2401 N N . THR A 1 306 ? 0.927 20.298 16.109 1.00 98.50 306 THR A N 1
ATOM 2402 C CA . THR A 1 306 ? 2.297 20.361 16.639 1.00 98.50 306 THR A CA 1
ATOM 2403 C C . THR A 1 306 ? 2.489 19.321 17.744 1.00 98.50 306 THR A C 1
ATOM 2405 O O . THR A 1 306 ? 1.917 19.444 18.827 1.00 98.50 306 THR A O 1
ATOM 2408 N N . VAL A 1 307 ? 3.314 18.305 17.482 1.00 98.12 307 VAL A N 1
ATOM 2409 C CA . VAL A 1 307 ? 3.580 17.170 18.391 1.00 98.12 307 VAL A CA 1
ATOM 2410 C C . VAL A 1 307 ? 4.948 17.239 19.075 1.00 98.12 307 VAL A C 1
ATOM 2412 O O . VAL A 1 307 ? 5.201 16.524 20.045 1.00 98.12 307 VAL A O 1
ATOM 2415 N N . SER A 1 308 ? 5.841 18.115 18.614 1.00 97.75 308 SER A N 1
ATOM 2416 C CA . SER A 1 308 ? 7.029 18.539 19.361 1.00 97.75 308 SER A CA 1
ATOM 2417 C C . SER A 1 308 ? 7.462 19.948 18.928 1.00 97.75 308 SER A C 1
ATOM 2419 O O . SER A 1 308 ? 6.921 20.475 17.959 1.00 97.75 308 SER A O 1
ATOM 2421 N N . PRO A 1 309 ? 8.457 20.579 19.582 1.00 98.00 309 PRO A N 1
ATOM 2422 C CA . PRO A 1 309 ? 9.036 21.841 19.107 1.00 98.00 309 PRO A CA 1
ATOM 2423 C C . PRO A 1 309 ? 9.709 21.760 17.723 1.00 98.00 309 PRO A C 1
ATOM 2425 O O . PRO A 1 309 ? 10.127 22.791 17.203 1.00 98.00 309 PRO A O 1
ATOM 2428 N N . LEU A 1 310 ? 9.859 20.553 17.161 1.00 98.50 310 LEU A N 1
ATOM 2429 C CA . LEU A 1 310 ? 10.397 20.300 15.825 1.00 98.50 310 LEU A CA 1
ATOM 2430 C C . LEU A 1 310 ? 9.319 19.829 14.836 1.00 98.50 310 LEU A C 1
ATOM 2432 O O . LEU A 1 310 ? 9.363 20.243 13.683 1.00 98.50 310 LEU A O 1
ATOM 2436 N N . HIS A 1 311 ? 8.391 18.963 15.264 1.00 98.69 311 HIS A N 1
ATOM 2437 C CA . HIS A 1 311 ? 7.455 18.262 14.374 1.00 98.69 311 HIS A CA 1
ATOM 2438 C C . HIS A 1 311 ? 6.018 18.768 14.465 1.00 98.69 311 HIS A C 1
ATOM 2440 O O . HIS A 1 311 ? 5.421 18.805 15.546 1.00 98.69 311 HIS A O 1
ATOM 2446 N N . THR A 1 312 ? 5.435 19.002 13.291 1.00 98.75 312 THR A N 1
ATOM 2447 C CA . THR A 1 312 ? 4.006 19.262 13.097 1.00 98.75 312 THR A CA 1
ATOM 2448 C C . THR A 1 312 ? 3.466 18.275 12.069 1.00 98.75 312 THR A C 1
ATOM 2450 O O . THR A 1 312 ? 3.904 18.274 10.917 1.00 98.75 312 THR A O 1
ATOM 2453 N N . ILE A 1 313 ? 2.535 17.422 12.498 1.00 98.69 313 ILE A N 1
ATOM 2454 C CA . ILE A 1 313 ? 1.912 16.392 11.657 1.00 98.69 313 ILE A CA 1
ATOM 2455 C C . ILE A 1 313 ? 0.647 16.923 10.986 1.00 98.69 313 ILE A C 1
ATOM 2457 O O . ILE A 1 313 ? -0.093 17.703 11.582 1.00 98.69 313 ILE A O 1
ATOM 2461 N N . TYR A 1 314 ? 0.388 16.477 9.764 1.00 98.81 314 TYR A N 1
ATOM 2462 C CA . TYR A 1 314 ? -0.862 16.698 9.053 1.00 98.81 314 TYR A CA 1
ATOM 2463 C C . TYR A 1 314 ? -1.850 15.554 9.310 1.00 98.81 314 TYR A C 1
ATOM 2465 O O . TYR A 1 314 ? -1.470 14.380 9.337 1.00 98.81 314 TYR A O 1
ATOM 2473 N N . TYR A 1 315 ? -3.128 15.896 9.460 1.00 98.81 315 TYR A N 1
ATOM 2474 C CA . TYR A 1 315 ? -4.221 14.934 9.552 1.00 98.81 315 TYR A CA 1
ATOM 2475 C C . TYR A 1 315 ? -5.456 15.421 8.780 1.00 98.81 315 TYR A C 1
ATOM 2477 O O . TYR A 1 315 ? -5.641 16.622 8.587 1.00 98.81 315 TYR A O 1
ATOM 2485 N N . ALA A 1 316 ? -6.323 14.488 8.381 1.00 98.75 316 ALA A N 1
ATOM 2486 C CA . ALA A 1 316 ? -7.604 14.790 7.740 1.00 98.75 316 ALA A CA 1
ATOM 2487 C C . ALA A 1 316 ? -8.686 13.762 8.095 1.00 98.75 316 ALA A C 1
ATOM 2489 O O . ALA A 1 316 ? -8.385 12.589 8.335 1.00 98.75 316 ALA A O 1
ATOM 2490 N N . GLN A 1 317 ? -9.946 14.195 8.129 1.00 98.75 317 GLN A N 1
ATOM 2491 C CA . GLN A 1 317 ? -11.091 13.390 8.548 1.00 98.75 317 GLN A CA 1
ATOM 2492 C C . GLN A 1 317 ? -12.203 13.383 7.493 1.00 98.75 317 GLN A C 1
ATOM 2494 O O . GLN A 1 317 ? -12.660 14.435 7.056 1.00 98.75 317 GLN A O 1
ATOM 2499 N N . TYR A 1 318 ? -12.662 12.190 7.111 1.00 98.81 318 TYR A N 1
ATOM 2500 C CA . TYR A 1 318 ? -13.611 11.967 6.015 1.00 98.81 318 TYR A CA 1
ATOM 2501 C C . TYR A 1 318 ? -14.773 11.058 6.432 1.00 98.81 318 TYR A C 1
ATOM 2503 O O . TYR A 1 318 ? -14.668 10.270 7.377 1.00 98.81 318 TYR A O 1
ATOM 2511 N N . GLY A 1 319 ? -15.870 11.110 5.672 1.00 98.06 319 GLY A N 1
ATOM 2512 C CA . GLY A 1 319 ? -17.073 10.322 5.948 1.00 98.06 319 GLY A CA 1
ATOM 2513 C C . GLY A 1 319 ? -17.890 10.899 7.106 1.00 98.06 319 GLY A C 1
ATOM 2514 O O . GLY A 1 319 ? -17.956 12.111 7.300 1.00 98.06 319 GLY A O 1
ATOM 2515 N N . LYS A 1 320 ? -18.545 10.032 7.875 1.00 98.06 320 LYS A N 1
ATOM 2516 C CA . LYS A 1 320 ? -19.526 10.428 8.889 1.00 98.06 320 LYS A CA 1
ATOM 2517 C C . LYS A 1 320 ? -18.864 10.934 10.178 1.00 98.06 320 LYS A C 1
ATOM 2519 O O . LYS A 1 320 ? -18.150 10.190 10.841 1.00 98.06 320 LYS A O 1
ATOM 2524 N N . GLN A 1 321 ? -19.170 12.165 10.595 1.00 97.31 321 GLN A N 1
ATOM 2525 C CA . GLN A 1 321 ? -18.562 12.828 11.766 1.00 97.31 321 GLN A CA 1
ATOM 2526 C C . GLN A 1 321 ? -18.799 12.110 13.114 1.00 97.31 321 GLN A C 1
ATOM 2528 O O . GLN A 1 321 ? -17.897 12.043 13.954 1.00 97.31 321 GLN A O 1
ATOM 2533 N N . ASP A 1 322 ? -19.996 11.551 13.318 1.00 97.00 322 ASP A N 1
ATOM 2534 C CA . ASP A 1 322 ? -20.380 10.693 14.453 1.00 97.00 322 ASP A CA 1
ATOM 2535 C C . ASP A 1 322 ? -20.197 9.188 14.151 1.00 97.00 322 ASP A C 1
ATOM 2537 O O . ASP A 1 322 ? -20.686 8.325 14.880 1.00 97.00 322 ASP A O 1
ATOM 2541 N N . GLY A 1 323 ? -19.514 8.864 13.049 1.00 98.12 323 GLY A N 1
ATOM 2542 C CA . GLY A 1 323 ? -19.272 7.507 12.579 1.00 98.12 323 GLY A CA 1
ATOM 2543 C C . GLY A 1 323 ? -18.228 6.749 13.399 1.00 98.12 323 GLY A C 1
ATOM 2544 O O . GLY A 1 323 ? -17.544 7.289 14.270 1.00 98.12 323 GLY A O 1
ATOM 2545 N N . LYS A 1 324 ? -18.078 5.462 13.085 1.00 98.69 324 LYS A N 1
ATOM 2546 C CA . LYS A 1 324 ? -17.094 4.569 13.706 1.00 98.69 324 LYS A CA 1
ATOM 2547 C C . LYS A 1 324 ? -15.670 5.051 13.383 1.00 98.69 324 LYS A C 1
ATOM 2549 O O . LYS A 1 324 ? -15.311 5.045 12.206 1.00 98.69 324 LYS A O 1
ATOM 2554 N N . PRO A 1 325 ? -14.850 5.464 14.370 1.00 98.75 325 PRO A N 1
ATOM 2555 C CA . PRO A 1 325 ? -13.536 6.041 14.101 1.00 98.75 325 PRO A CA 1
ATOM 2556 C C . PRO A 1 325 ? -12.533 4.966 13.676 1.00 98.75 325 PRO A C 1
ATOM 2558 O O . PRO A 1 325 ? -12.176 4.095 14.473 1.00 98.75 325 PRO A O 1
ATOM 2561 N N . VAL A 1 326 ? -12.061 5.041 12.433 1.00 98.88 326 VAL A N 1
ATOM 2562 C CA . VAL A 1 326 ? -10.975 4.208 11.902 1.00 98.88 326 VAL A CA 1
ATOM 2563 C C . VAL A 1 326 ? -9.757 5.072 11.607 1.00 98.88 326 VAL A C 1
ATOM 2565 O O . VAL A 1 326 ? -9.873 6.091 10.933 1.00 98.88 326 VAL A O 1
ATOM 2568 N N . LEU A 1 327 ? -8.589 4.663 12.104 1.00 98.88 327 LEU A N 1
ATOM 2569 C CA . LEU A 1 327 ? -7.315 5.297 11.767 1.00 98.88 327 LEU A CA 1
ATOM 2570 C C . LEU A 1 327 ? -6.632 4.517 10.643 1.00 98.88 327 LEU A C 1
ATOM 2572 O O . LEU A 1 327 ? -6.397 3.313 10.781 1.00 98.88 327 LEU A O 1
ATOM 2576 N N . TYR A 1 328 ? -6.289 5.212 9.561 1.00 98.81 328 TYR A N 1
ATOM 2577 C CA . TYR A 1 328 ? -5.472 4.685 8.474 1.00 98.81 328 TYR A CA 1
ATOM 2578 C C . TYR A 1 328 ? -3.986 4.948 8.752 1.00 98.81 328 TYR A C 1
ATOM 2580 O O . TYR A 1 328 ? -3.559 6.096 8.874 1.00 98.81 328 TYR A O 1
ATOM 2588 N N . LEU A 1 329 ? -3.187 3.885 8.816 1.00 98.75 329 LEU A N 1
ATOM 2589 C CA . LEU A 1 329 ? -1.739 3.935 9.008 1.00 98.75 329 LEU A CA 1
ATOM 2590 C C . LEU A 1 329 ? -1.045 3.578 7.686 1.00 98.75 329 LEU A C 1
ATOM 2592 O O . LEU A 1 329 ? -1.129 2.440 7.218 1.00 98.75 329 LEU A O 1
ATOM 2596 N N . HIS A 1 330 ? -0.382 4.558 7.066 1.00 97.94 330 HIS A N 1
ATOM 2597 C CA . HIS A 1 330 ? 0.293 4.373 5.778 1.00 97.94 330 HIS A CA 1
ATOM 2598 C C . HIS A 1 330 ? 1.610 3.580 5.884 1.00 97.94 330 HIS A C 1
ATOM 2600 O O . HIS A 1 330 ? 2.234 3.499 6.945 1.00 97.94 330 HIS A O 1
ATOM 2606 N N . GLY A 1 331 ? 2.028 3.015 4.746 1.00 94.12 331 GLY A N 1
ATOM 2607 C CA . GLY A 1 331 ? 3.263 2.242 4.582 1.00 94.12 331 GLY A CA 1
ATOM 2608 C C . GLY A 1 331 ? 4.537 3.089 4.440 1.00 94.12 331 GLY A C 1
ATOM 2609 O O . GLY A 1 331 ? 4.575 4.260 4.835 1.00 94.12 331 GLY A O 1
ATOM 2610 N N . GLY A 1 332 ? 5.579 2.467 3.883 1.00 90.38 332 GLY A N 1
ATOM 2611 C CA . GLY A 1 332 ? 6.960 2.953 3.888 1.00 90.38 332 GLY A CA 1
ATOM 2612 C C . GLY A 1 332 ? 7.753 2.303 5.033 1.00 90.38 332 GLY A C 1
ATOM 2613 O O . GLY A 1 332 ? 7.791 1.074 5.086 1.00 90.38 332 GLY A O 1
ATOM 2614 N N . PRO A 1 333 ? 8.300 3.050 6.015 1.00 93.81 333 PRO A N 1
ATOM 2615 C CA . PRO A 1 333 ? 7.913 4.409 6.410 1.00 93.81 333 PRO A CA 1
ATOM 2616 C C . PRO A 1 333 ? 8.333 5.511 5.437 1.00 93.81 333 PRO A C 1
ATOM 2618 O O . PRO A 1 333 ? 9.209 5.328 4.608 1.00 93.81 333 PRO A O 1
ATOM 2621 N N . GLY A 1 334 ? 7.690 6.675 5.549 1.00 92.75 334 GLY A N 1
ATOM 2622 C CA . GLY A 1 334 ? 7.921 7.810 4.648 1.00 92.75 334 GLY A CA 1
ATOM 2623 C C . GLY A 1 334 ? 6.972 7.896 3.449 1.00 92.75 334 GLY A C 1
ATOM 2624 O O . GLY A 1 334 ? 7.090 8.828 2.659 1.00 92.75 334 GLY A O 1
ATOM 2625 N N . GLY A 1 335 ? 6.001 6.980 3.332 1.00 93.00 335 GLY A N 1
ATOM 2626 C CA . GLY A 1 335 ? 4.827 7.178 2.474 1.00 93.00 335 GLY A CA 1
ATOM 2627 C C . GLY A 1 335 ? 3.911 8.295 2.996 1.00 93.00 335 GLY A C 1
ATOM 2628 O O . GLY A 1 335 ? 4.236 8.972 3.965 1.00 93.00 335 GLY A O 1
ATOM 2629 N N . HIS A 1 336 ? 2.742 8.475 2.386 1.00 93.44 336 HIS A N 1
ATOM 2630 C CA . HIS A 1 336 ? 1.770 9.493 2.803 1.00 93.44 336 HIS A CA 1
ATOM 2631 C C . HIS A 1 336 ? 0.325 9.003 2.635 1.00 93.44 336 HIS A C 1
ATOM 2633 O O . HIS A 1 336 ? 0.076 7.882 2.179 1.00 93.44 336 HIS A O 1
ATOM 2639 N N . THR A 1 337 ? -0.632 9.846 3.016 1.00 95.75 337 THR A N 1
ATOM 2640 C CA . THR A 1 337 ? -2.070 9.645 2.822 1.00 95.75 337 THR A CA 1
ATOM 2641 C C . THR A 1 337 ? -2.643 10.548 1.722 1.00 95.75 337 THR A C 1
ATOM 2643 O O . THR A 1 337 ? -1.976 11.436 1.191 1.00 95.75 337 THR A O 1
ATOM 2646 N N . SER A 1 338 ? -3.877 10.259 1.310 1.00 94.75 338 SER A N 1
ATOM 2647 C CA . SER A 1 338 ? -4.631 10.952 0.261 1.00 94.75 338 SER A CA 1
ATOM 2648 C C . SER A 1 338 ? -6.122 10.601 0.370 1.00 94.75 338 SER A C 1
ATOM 2650 O O . SER A 1 338 ? -6.466 9.561 0.943 1.00 94.75 338 SER A O 1
ATOM 2652 N N . LYS A 1 339 ? -7.018 11.385 -0.251 1.00 95.56 339 LYS A N 1
ATOM 2653 C CA . LYS A 1 339 ? -8.465 11.079 -0.318 1.00 95.56 339 LYS A CA 1
ATOM 2654 C C . LYS A 1 339 ? -8.737 9.664 -0.862 1.00 95.56 339 LYS A C 1
ATOM 2656 O O . LYS A 1 339 ? -9.641 8.988 -0.379 1.00 95.56 339 LYS A O 1
ATOM 2661 N N . ALA A 1 340 ? -7.896 9.137 -1.759 1.00 93.25 340 ALA A N 1
ATOM 2662 C CA . ALA A 1 340 ? -8.010 7.771 -2.288 1.00 93.25 340 ALA A CA 1
ATOM 2663 C C . ALA A 1 340 ? -7.876 6.659 -1.219 1.00 93.25 340 ALA A C 1
ATOM 2665 O O . ALA A 1 340 ? -8.426 5.567 -1.393 1.00 93.25 340 ALA A O 1
ATOM 2666 N N . ASN A 1 341 ? -7.209 6.921 -0.088 1.00 95.81 341 ASN A N 1
ATOM 2667 C CA . ASN A 1 341 ? -7.091 5.970 1.025 1.00 95.81 341 ASN A CA 1
ATOM 2668 C C . ASN A 1 341 ? -8.404 5.792 1.814 1.00 95.81 341 ASN A C 1
ATOM 2670 O O . ASN A 1 341 ? -8.518 4.840 2.582 1.00 95.81 341 ASN A O 1
ATOM 2674 N N . THR A 1 342 ? -9.406 6.654 1.605 1.00 97.31 342 THR A N 1
ATOM 2675 C CA . THR A 1 342 ? -10.747 6.510 2.204 1.00 97.31 342 THR A CA 1
ATOM 2676 C C . THR A 1 342 ? -11.582 5.409 1.542 1.00 97.31 342 THR A C 1
ATOM 2678 O O . THR A 1 342 ? -12.432 4.807 2.187 1.00 97.31 342 THR A O 1
ATOM 2681 N N . THR A 1 343 ? -11.281 5.061 0.284 1.00 96.88 343 THR A N 1
ATOM 2682 C CA . THR A 1 343 ? -12.129 4.235 -0.604 1.00 96.88 343 THR A CA 1
ATOM 2683 C C . THR A 1 343 ? -12.323 2.762 -0.188 1.00 96.88 343 THR A C 1
ATOM 2685 O O . THR A 1 343 ? -12.906 1.977 -0.947 1.00 96.88 343 THR A O 1
ATOM 2688 N N . TYR A 1 344 ? -11.834 2.377 0.996 1.00 97.31 344 TYR A N 1
ATOM 2689 C CA . TYR A 1 344 ? -12.040 1.082 1.653 1.00 97.31 344 TYR A CA 1
ATOM 2690 C C . TYR A 1 344 ? -13.196 1.073 2.669 1.00 97.31 344 TYR A C 1
ATOM 2692 O O . TYR A 1 344 ? -13.527 -0.001 3.165 1.00 97.31 344 TYR A O 1
ATOM 2700 N N . PHE A 1 345 ? -13.767 2.228 3.025 1.00 98.38 345 PHE A N 1
ATOM 2701 C CA . PHE A 1 345 ? -14.688 2.375 4.158 1.00 98.38 345 PHE A CA 1
ATOM 2702 C C . PHE A 1 345 ? -16.027 2.979 3.723 1.00 98.38 345 PHE A C 1
ATOM 2704 O O . PHE A 1 345 ? -16.038 3.937 2.963 1.00 98.38 345 PHE A O 1
ATOM 2711 N N . ASP A 1 346 ? -17.151 2.470 4.234 1.00 98.12 346 ASP A N 1
ATOM 2712 C CA . ASP A 1 346 ? -18.469 3.061 3.966 1.00 98.12 346 ASP A CA 1
ATOM 2713 C C . ASP A 1 346 ? -18.587 4.463 4.616 1.00 98.12 346 ASP A C 1
ATOM 2715 O O . ASP A 1 346 ? -18.565 4.550 5.853 1.00 98.12 346 ASP A O 1
ATOM 2719 N N . PRO A 1 347 ? -18.754 5.562 3.847 1.00 97.88 347 PRO A N 1
ATOM 2720 C CA . PRO A 1 347 ? -18.900 6.917 4.378 1.00 97.88 347 PRO A CA 1
ATOM 2721 C C . PRO A 1 347 ? -20.145 7.093 5.253 1.00 97.88 347 PRO A C 1
ATOM 2723 O O . PRO A 1 347 ? -20.158 7.994 6.086 1.00 97.88 347 PRO A O 1
ATOM 2726 N N . ALA A 1 348 ? -21.173 6.247 5.114 1.00 97.88 348 ALA A N 1
ATOM 2727 C CA . ALA A 1 348 ? -22.377 6.285 5.944 1.00 97.88 348 ALA A CA 1
ATOM 2728 C C . ALA A 1 348 ? -22.168 5.665 7.342 1.00 97.88 348 ALA A C 1
ATOM 2730 O O . ALA A 1 348 ? -22.985 5.879 8.246 1.00 97.88 348 ALA A O 1
ATOM 2731 N N . VAL A 1 349 ? -21.076 4.914 7.540 1.00 98.38 349 VAL A N 1
ATOM 2732 C CA . VAL A 1 349 ? -20.760 4.216 8.797 1.00 98.38 349 VAL A CA 1
ATOM 2733 C C . VAL A 1 349 ? -19.481 4.734 9.447 1.00 98.38 349 VAL A C 1
ATOM 2735 O O . VAL A 1 349 ? -19.445 4.892 10.671 1.00 98.38 349 VAL A O 1
ATOM 2738 N N . TYR A 1 350 ? -18.433 4.983 8.665 1.00 98.75 350 TYR A N 1
ATOM 2739 C CA . TYR A 1 350 ? -17.094 5.271 9.167 1.00 98.75 350 TYR A CA 1
ATOM 2740 C C . TYR A 1 350 ? -16.776 6.762 9.250 1.00 98.75 350 TYR A C 1
ATOM 2742 O O . TYR A 1 350 ? -17.061 7.542 8.342 1.00 98.75 350 TYR A O 1
ATOM 2750 N N . ARG A 1 351 ? -16.074 7.106 10.331 1.00 98.69 351 ARG A N 1
ATOM 2751 C CA . ARG A 1 351 ? -15.265 8.314 10.465 1.00 98.69 351 ARG A CA 1
ATOM 2752 C C . ARG A 1 351 ? -13.828 7.930 10.131 1.00 98.69 351 ARG A C 1
ATOM 2754 O O . ARG A 1 351 ? -13.147 7.323 10.960 1.00 98.69 351 ARG A O 1
ATOM 2761 N N . VAL A 1 352 ? -13.384 8.221 8.915 1.00 98.81 352 VAL A N 1
ATOM 2762 C CA . VAL A 1 352 ? -12.048 7.844 8.438 1.00 98.81 352 VAL A CA 1
ATOM 2763 C C . VAL A 1 352 ? -11.057 8.932 8.818 1.00 98.81 352 VAL A C 1
ATOM 2765 O O . VAL A 1 352 ? -11.208 10.071 8.389 1.00 98.81 352 VAL A O 1
ATOM 2768 N N . VAL A 1 353 ? -10.042 8.585 9.606 1.00 98.88 353 VAL A N 1
ATOM 2769 C CA . VAL A 1 353 ? -8.959 9.488 10.006 1.00 98.88 353 VAL A CA 1
ATOM 2770 C C . VAL A 1 353 ? -7.691 9.096 9.257 1.00 98.88 353 VAL A C 1
ATOM 2772 O O . VAL A 1 353 ? -7.207 7.968 9.380 1.00 98.88 353 VAL A O 1
ATOM 2775 N N . LEU A 1 354 ? -7.159 10.038 8.486 1.00 98.81 354 LEU A N 1
ATOM 2776 C CA . LEU A 1 354 ? -5.868 9.950 7.817 1.00 98.81 354 LEU A CA 1
ATOM 2777 C C . LEU A 1 354 ? -4.830 10.753 8.614 1.00 98.81 354 LEU A C 1
ATOM 2779 O O . LEU A 1 354 ? -5.145 11.811 9.161 1.00 98.81 354 LEU A O 1
ATOM 2783 N N . LEU A 1 355 ? -3.602 10.241 8.679 1.00 98.44 355 LEU A N 1
ATOM 2784 C CA . LEU A 1 355 ? -2.465 10.845 9.373 1.00 98.44 355 LEU A CA 1
ATOM 2785 C C . LEU A 1 355 ? -1.207 10.649 8.525 1.00 98.44 355 LEU A C 1
ATOM 2787 O O . LEU A 1 355 ? -0.812 9.508 8.283 1.00 98.44 355 LEU A O 1
ATOM 2791 N N . ASP A 1 356 ? -0.552 11.745 8.154 1.00 98.62 356 ASP A N 1
ATOM 2792 C CA . ASP A 1 356 ? 0.794 11.716 7.587 1.00 98.62 356 ASP A CA 1
ATOM 2793 C C . ASP A 1 356 ? 1.827 11.664 8.727 1.00 98.62 356 ASP A C 1
ATOM 2795 O O . ASP A 1 356 ? 1.876 12.535 9.599 1.00 98.62 356 ASP A O 1
ATOM 2799 N N . GLN A 1 357 ? 2.667 10.631 8.748 1.00 98.62 357 GLN A N 1
ATOM 2800 C CA . GLN A 1 357 ? 3.661 10.420 9.807 1.00 98.62 357 GLN A CA 1
ATOM 2801 C C . GLN A 1 357 ? 4.760 11.501 9.793 1.00 98.62 357 GLN A C 1
ATOM 2803 O O . GLN A 1 357 ? 4.923 12.239 8.821 1.00 98.62 357 GLN A O 1
ATOM 2808 N N . ARG A 1 358 ? 5.533 11.605 10.887 1.00 98.56 358 ARG A N 1
ATOM 2809 C CA . ARG A 1 358 ? 6.611 12.602 11.046 1.00 98.56 358 ARG A CA 1
ATOM 2810 C C . ARG A 1 358 ? 7.506 12.682 9.803 1.00 98.56 358 ARG A C 1
ATOM 2812 O O . ARG A 1 358 ? 8.098 11.684 9.396 1.00 98.56 358 ARG A O 1
ATOM 2819 N N . GLY A 1 359 ? 7.611 13.884 9.238 1.00 97.56 359 GLY A N 1
ATOM 2820 C CA . GLY A 1 359 ? 8.438 14.200 8.073 1.00 97.56 359 GLY A CA 1
ATOM 2821 C C . GLY A 1 359 ? 8.031 13.561 6.742 1.00 97.56 359 GLY A C 1
ATOM 2822 O O . GLY A 1 359 ? 8.854 13.545 5.826 1.00 97.56 359 GLY A O 1
ATOM 2823 N N . ALA A 1 360 ? 6.808 13.044 6.618 1.00 97.06 360 ALA A N 1
ATOM 2824 C CA . ALA A 1 360 ? 6.290 12.436 5.395 1.00 97.06 360 ALA A CA 1
ATOM 2825 C C . ALA A 1 360 ? 5.013 13.140 4.903 1.00 97.06 360 ALA A C 1
ATOM 2827 O O . ALA A 1 360 ? 4.301 13.755 5.693 1.00 97.06 360 ALA A O 1
ATOM 2828 N N . GLY A 1 361 ? 4.717 13.065 3.602 1.00 95.69 361 GLY A N 1
ATOM 2829 C CA . GLY A 1 361 ? 3.548 13.736 3.015 1.00 95.69 361 GLY A CA 1
ATOM 2830 C C . GLY A 1 361 ? 3.523 15.246 3.286 1.00 95.69 361 GLY A C 1
ATOM 2831 O O . GLY A 1 361 ? 4.529 15.930 3.089 1.00 95.69 361 GLY A O 1
ATOM 2832 N N . LYS A 1 362 ? 2.383 15.759 3.766 1.00 97.38 362 LYS A N 1
ATOM 2833 C CA . LYS A 1 362 ? 2.221 17.159 4.200 1.00 97.38 362 LYS A CA 1
ATOM 2834 C C . LYS A 1 362 ? 2.908 17.459 5.551 1.00 97.38 362 LYS A C 1
ATOM 2836 O O . LYS A 1 362 ? 3.061 18.630 5.892 1.00 97.38 362 LYS A O 1
ATOM 2841 N N . SER A 1 363 ? 3.317 16.457 6.337 1.00 98.50 363 SER A N 1
ATOM 2842 C CA . SER A 1 363 ? 3.891 16.655 7.681 1.00 98.50 363 SER A CA 1
ATOM 2843 C C . SER A 1 363 ? 5.299 17.256 7.653 1.00 98.50 363 SER A C 1
ATOM 2845 O O . SER A 1 363 ? 6.187 16.810 6.926 1.00 98.50 363 SER A O 1
ATOM 2847 N N . THR A 1 364 ? 5.536 18.248 8.513 1.00 98.19 364 THR A N 1
ATOM 2848 C CA . THR A 1 364 ? 6.756 19.070 8.492 1.00 98.19 364 THR A CA 1
ATOM 2849 C C . THR A 1 364 ? 7.659 18.840 9.713 1.00 98.19 364 THR A C 1
ATOM 2851 O O . THR A 1 364 ? 7.133 18.710 10.823 1.00 98.19 364 THR A O 1
ATOM 2854 N N . PRO A 1 365 ? 9.000 18.865 9.545 1.00 98.12 365 PRO A N 1
ATOM 2855 C CA . PRO A 1 365 ? 9.741 19.105 8.301 1.00 98.12 365 PRO A CA 1
ATOM 2856 C C . PRO A 1 365 ? 9.893 17.822 7.467 1.00 98.12 365 PRO A C 1
ATOM 2858 O O . PRO A 1 365 ? 10.216 16.768 8.012 1.00 98.12 365 PRO A O 1
ATOM 2861 N N . ASN A 1 366 ? 9.715 17.915 6.145 1.00 96.50 366 ASN A N 1
ATOM 2862 C CA . ASN A 1 366 ? 9.900 16.786 5.223 1.00 96.50 366 ASN A CA 1
ATOM 2863 C C . ASN A 1 366 ? 11.291 16.132 5.398 1.00 96.50 366 ASN A C 1
ATOM 2865 O O . ASN A 1 366 ? 12.299 16.823 5.568 1.00 96.50 366 ASN A O 1
ATOM 2869 N N . SER A 1 367 ? 11.342 14.796 5.340 1.00 96.38 367 SER A N 1
ATOM 2870 C CA . SER A 1 367 ? 12.549 13.971 5.502 1.00 96.38 367 SER A CA 1
ATOM 2871 C C . SER A 1 367 ? 13.273 14.106 6.857 1.00 96.38 367 SER A C 1
ATOM 2873 O O . SER A 1 367 ? 14.419 13.671 6.981 1.00 96.38 367 SER A O 1
ATOM 2875 N N . GLU A 1 368 ? 12.662 14.711 7.883 1.00 97.56 368 GLU A N 1
ATOM 2876 C CA . GLU A 1 368 ? 13.312 14.909 9.184 1.00 97.56 368 GLU A CA 1
ATOM 2877 C C . GLU A 1 368 ? 13.401 13.609 10.001 1.00 97.56 368 GLU A C 1
ATOM 2879 O O . GLU A 1 368 ? 12.393 12.997 10.360 1.00 97.56 368 GLU A O 1
ATOM 2884 N N . THR A 1 369 ? 14.628 13.223 10.355 1.00 97.62 369 THR A N 1
ATOM 2885 C CA . THR A 1 369 ? 14.948 12.007 11.122 1.00 97.62 369 THR A CA 1
ATOM 2886 C C . THR A 1 369 ? 15.111 12.248 12.629 1.00 97.62 369 THR A C 1
ATOM 2888 O O . THR A 1 369 ? 15.021 11.323 13.434 1.00 97.62 369 THR A O 1
ATOM 2891 N N . ARG A 1 370 ? 15.381 13.486 13.064 1.00 98.06 370 ARG A N 1
ATOM 2892 C CA . ARG A 1 370 ? 15.485 13.823 14.495 1.00 98.06 370 ARG A CA 1
ATOM 2893 C C . ARG A 1 370 ? 14.101 13.733 15.130 1.00 98.06 370 ARG A C 1
ATOM 2895 O O . ARG A 1 370 ? 13.136 14.199 14.543 1.00 98.06 370 ARG A O 1
ATOM 2902 N N . GLU A 1 371 ? 14.001 13.145 16.322 1.00 98.19 371 GLU A N 1
ATOM 2903 C CA . GLU A 1 371 ? 12.712 12.869 16.992 1.00 98.19 371 GLU A CA 1
ATOM 2904 C C . GLU A 1 371 ? 11.723 12.042 16.139 1.00 98.19 371 GLU A C 1
ATOM 2906 O O . GLU A 1 371 ? 10.514 12.095 16.359 1.00 98.19 371 GLU A O 1
ATOM 2911 N N . ASN A 1 372 ? 12.220 11.276 15.162 1.00 98.56 372 ASN A N 1
ATOM 2912 C CA . ASN A 1 372 ? 11.406 10.442 14.286 1.00 98.56 372 ASN A CA 1
ATOM 2913 C C . ASN A 1 372 ? 11.712 8.964 14.545 1.00 98.56 372 ASN A C 1
ATOM 2915 O O . ASN A 1 372 ? 12.544 8.349 13.886 1.00 98.56 372 ASN A O 1
ATOM 2919 N N . THR A 1 373 ? 11.068 8.407 15.571 1.00 98.75 373 THR A N 1
ATOM 2920 C CA . THR A 1 373 ? 11.185 6.981 15.902 1.00 98.75 373 THR A CA 1
ATOM 2921 C C . THR A 1 373 ? 9.813 6.374 16.142 1.00 98.75 373 THR A C 1
ATOM 2923 O O . THR A 1 373 ? 8.859 7.083 16.461 1.00 98.75 373 THR A O 1
ATOM 2926 N N . THR A 1 374 ? 9.725 5.046 16.092 1.00 98.69 374 THR A N 1
ATOM 2927 C CA . THR A 1 374 ? 8.489 4.287 16.333 1.00 98.69 374 THR A CA 1
ATOM 2928 C C . THR A 1 374 ? 7.772 4.715 17.618 1.00 98.69 374 THR A C 1
ATOM 2930 O O . THR A 1 374 ? 6.556 4.856 17.628 1.00 98.69 374 THR A O 1
ATOM 2933 N N . ALA A 1 375 ? 8.512 4.999 18.696 1.00 98.56 375 ALA A N 1
ATOM 2934 C CA . ALA A 1 375 ? 7.932 5.470 19.956 1.00 98.56 375 ALA A CA 1
ATOM 2935 C C . ALA A 1 375 ? 7.334 6.889 19.866 1.00 98.56 375 ALA A C 1
ATOM 2937 O O . ALA A 1 375 ? 6.357 7.173 20.556 1.00 98.56 375 ALA A O 1
ATOM 2938 N N . HIS A 1 376 ? 7.886 7.759 19.013 1.00 98.81 376 HIS A N 1
ATOM 2939 C CA . HIS A 1 376 ? 7.318 9.079 18.741 1.00 98.81 376 HIS A CA 1
ATOM 2940 C C . HIS A 1 376 ? 6.017 8.949 17.943 1.00 98.81 376 HIS A C 1
ATOM 2942 O O . HIS A 1 376 ? 5.004 9.464 18.395 1.00 98.81 376 HIS A O 1
ATOM 2948 N N . ILE A 1 377 ? 5.995 8.168 16.853 1.00 98.56 377 ILE A N 1
ATOM 2949 C CA . ILE A 1 377 ? 4.773 7.964 16.049 1.00 98.56 377 ILE A CA 1
ATOM 2950 C C . ILE A 1 377 ? 3.643 7.340 16.888 1.00 98.56 377 ILE A C 1
ATOM 2952 O O . ILE A 1 377 ? 2.493 7.761 16.791 1.00 98.56 377 ILE A O 1
ATOM 2956 N N . LEU A 1 378 ? 3.949 6.385 17.775 1.00 98.75 378 LEU A N 1
ATOM 2957 C CA . LEU A 1 378 ? 2.948 5.837 18.703 1.00 98.75 378 LEU A CA 1
ATOM 2958 C C . LEU A 1 378 ? 2.391 6.897 19.673 1.00 98.75 378 LEU A C 1
ATOM 2960 O O . LEU A 1 378 ? 1.204 6.862 19.992 1.00 98.75 378 LEU A O 1
ATOM 2964 N N . SER A 1 379 ? 3.221 7.848 20.112 1.00 98.69 379 SER A N 1
ATOM 2965 C CA . SER A 1 379 ? 2.780 8.988 20.925 1.00 98.69 379 SER A CA 1
ATOM 2966 C C . SER A 1 379 ? 1.952 9.987 20.112 1.00 98.69 379 SER A C 1
ATOM 2968 O O . SER A 1 379 ? 0.976 10.524 20.628 1.00 98.69 379 SER A O 1
ATOM 2970 N N . ASP A 1 380 ? 2.307 10.222 18.849 1.00 98.75 380 ASP A N 1
ATOM 2971 C CA . ASP A 1 380 ? 1.591 11.126 17.946 1.00 98.75 380 ASP A CA 1
ATOM 2972 C C . ASP A 1 380 ? 0.163 10.640 17.683 1.00 98.75 380 ASP A C 1
ATOM 2974 O O . ASP A 1 380 ? -0.766 11.444 17.681 1.00 98.75 380 ASP A O 1
ATOM 2978 N N . ILE A 1 381 ? -0.032 9.322 17.551 1.00 98.81 381 ILE A N 1
ATOM 2979 C CA . ILE A 1 381 ? -1.366 8.719 17.432 1.00 98.81 381 ILE A CA 1
ATOM 2980 C C . ILE A 1 381 ? -2.215 9.025 18.677 1.00 98.81 381 ILE A C 1
ATOM 2982 O O . ILE A 1 381 ? -3.394 9.335 18.534 1.00 98.81 381 ILE A O 1
ATOM 2986 N N . GLU A 1 382 ? -1.648 8.997 19.890 1.00 98.62 382 GLU A N 1
ATOM 2987 C CA . GLU A 1 382 ? -2.378 9.370 21.114 1.00 98.62 382 GLU A CA 1
ATOM 2988 C C . GLU A 1 382 ? -2.683 10.872 21.206 1.00 98.62 382 GLU A C 1
ATOM 2990 O O . GLU A 1 382 ? -3.767 11.246 21.671 1.00 98.62 382 GLU A O 1
ATOM 2995 N N . VAL A 1 383 ? -1.763 11.731 20.752 1.00 98.62 383 VAL A N 1
ATOM 2996 C CA . VAL A 1 383 ? -1.980 13.186 20.693 1.00 98.62 383 VAL A CA 1
ATOM 2997 C C . VAL A 1 383 ? -3.084 13.510 19.686 1.00 98.62 383 VAL A C 1
ATOM 2999 O O . VAL A 1 383 ? -4.044 14.187 20.051 1.00 98.62 383 VAL A O 1
ATOM 3002 N N . LEU A 1 384 ? -3.025 12.945 18.474 1.00 98.75 384 LEU A N 1
ATOM 3003 C CA . LEU A 1 384 ? -4.066 13.079 17.453 1.00 98.75 384 LEU A CA 1
ATOM 3004 C C . LEU A 1 384 ? -5.414 12.545 17.947 1.00 98.75 384 LEU A C 1
ATOM 3006 O O . LEU A 1 384 ? -6.403 13.273 17.898 1.00 98.75 384 LEU A O 1
ATOM 3010 N N . ARG A 1 385 ? -5.458 11.309 18.469 1.00 98.69 385 ARG A N 1
ATOM 3011 C CA . ARG A 1 385 ? -6.682 10.674 18.991 1.00 98.69 385 ARG A CA 1
ATOM 3012 C C . ARG A 1 385 ? -7.375 11.569 20.021 1.00 98.69 385 ARG A C 1
ATOM 3014 O O . ARG A 1 385 ? -8.598 11.697 20.009 1.00 98.69 385 ARG A O 1
ATOM 3021 N N . THR A 1 386 ? -6.590 12.182 20.907 1.00 98.44 386 THR A N 1
ATOM 3022 C CA . THR A 1 386 ? -7.091 13.068 21.965 1.00 98.44 386 THR A CA 1
ATOM 3023 C C . THR A 1 386 ? -7.540 14.423 21.409 1.00 98.44 386 THR A C 1
ATOM 3025 O O . THR A 1 386 ? -8.609 14.890 21.790 1.00 98.44 386 THR A O 1
ATOM 3028 N N . HIS A 1 387 ? -6.776 15.015 20.482 1.00 98.50 387 HIS A N 1
ATOM 3029 C CA . HIS A 1 387 ? -7.099 16.274 19.790 1.00 98.50 387 HIS A CA 1
ATOM 3030 C C . HIS A 1 387 ? -8.445 16.203 19.055 1.00 98.50 387 HIS A C 1
ATOM 3032 O O . HIS A 1 387 ? -9.317 17.032 19.292 1.00 98.50 387 HIS A O 1
ATOM 3038 N N . ILE A 1 388 ? -8.672 15.157 18.252 1.00 98.25 388 ILE A N 1
ATOM 3039 C CA . ILE A 1 388 ? -9.922 14.980 17.486 1.00 98.25 388 ILE A CA 1
ATOM 3040 C C . ILE A 1 388 ? -11.087 14.390 18.313 1.00 98.25 388 ILE A C 1
ATOM 3042 O O . ILE A 1 388 ? -12.149 14.084 17.763 1.00 98.25 388 ILE A O 1
ATOM 3046 N N . GLY A 1 389 ? -10.905 14.192 19.624 1.00 98.12 389 GLY A N 1
ATOM 3047 C CA . GLY A 1 389 ? -11.954 13.736 20.544 1.00 98.12 389 GLY A CA 1
ATOM 3048 C C . GLY A 1 389 ? -12.345 12.253 20.449 1.00 98.12 389 GLY A C 1
ATOM 3049 O O . GLY A 1 389 ? -13.419 11.878 20.920 1.00 98.12 389 GLY A O 1
ATOM 3050 N N . VAL A 1 390 ? -11.511 11.385 19.865 1.00 98.56 390 VAL A N 1
ATOM 3051 C CA . VAL A 1 390 ? -11.795 9.942 19.775 1.00 98.56 390 VAL A CA 1
ATOM 3052 C C . VAL A 1 390 ? -11.482 9.252 21.109 1.00 98.56 390 VAL A C 1
ATOM 3054 O O . VAL A 1 390 ? -10.347 9.228 21.582 1.00 98.56 390 VAL A O 1
ATOM 3057 N N . SER A 1 391 ? -12.488 8.641 21.733 1.00 97.88 391 SER A N 1
ATOM 3058 C CA . SER A 1 391 ? -12.319 7.915 23.003 1.00 97.88 391 SER A CA 1
ATOM 3059 C C . SER A 1 391 ? -11.652 6.545 22.828 1.00 97.88 391 SER A C 1
ATOM 3061 O O . SER A 1 391 ? -10.848 6.136 23.664 1.00 97.88 391 SER A O 1
ATOM 3063 N N . LYS A 1 392 ? -11.973 5.847 21.734 1.00 98.38 392 LYS A N 1
ATOM 3064 C CA . LYS A 1 392 ? -11.455 4.531 21.343 1.00 98.38 392 LYS A CA 1
ATOM 3065 C C . LYS A 1 392 ? -11.540 4.399 19.821 1.00 98.38 392 LYS A C 1
ATOM 3067 O O . LYS A 1 392 ? -12.560 4.765 19.244 1.00 98.38 392 LYS A O 1
ATOM 3072 N N . TRP A 1 393 ? -10.512 3.844 19.182 1.00 98.81 393 TRP A N 1
ATOM 3073 C CA . TRP A 1 393 ? -10.569 3.493 17.762 1.00 98.81 393 TRP A CA 1
ATOM 3074 C C . TRP A 1 393 ? -11.478 2.279 17.562 1.00 98.81 393 TRP A C 1
ATOM 3076 O O . TRP A 1 393 ? -11.301 1.260 18.230 1.00 98.81 393 TRP A O 1
ATOM 3086 N N . HIS A 1 394 ? -12.424 2.349 16.625 1.00 98.81 394 HIS A N 1
ATOM 3087 C CA . HIS A 1 394 ? -13.225 1.193 16.209 1.00 98.81 394 HIS A CA 1
ATOM 3088 C C . HIS A 1 394 ? -12.358 0.172 15.469 1.00 98.81 394 HIS A C 1
ATOM 3090 O O . HIS A 1 394 ? -12.415 -1.027 15.743 1.00 98.81 394 HIS A O 1
ATOM 3096 N N . ALA A 1 395 ? -11.504 0.665 14.573 1.00 98.75 395 ALA A N 1
ATOM 3097 C CA . ALA A 1 395 ? -10.525 -0.125 13.844 1.00 98.75 395 ALA A CA 1
ATOM 3098 C C . ALA A 1 395 ? -9.206 0.643 13.694 1.00 98.75 395 ALA A C 1
ATOM 3100 O O . ALA A 1 395 ? -9.202 1.870 13.585 1.00 98.75 395 ALA A O 1
ATOM 3101 N N . LEU A 1 396 ? -8.096 -0.090 13.629 1.00 98.88 396 LEU A N 1
ATOM 3102 C CA . LEU A 1 396 ? -6.881 0.387 12.970 1.00 98.88 396 LEU A CA 1
ATOM 3103 C C . LEU A 1 396 ? -6.741 -0.350 11.642 1.00 98.88 396 LEU A C 1
ATOM 3105 O O . LEU A 1 396 ? -6.832 -1.582 11.605 1.00 98.88 396 LEU A O 1
ATOM 3109 N N . PHE A 1 397 ? -6.508 0.404 10.574 1.00 98.81 397 PHE A N 1
ATOM 3110 C CA . PHE A 1 397 ? -6.242 -0.112 9.239 1.00 98.81 397 PHE A CA 1
ATOM 3111 C C . PHE A 1 397 ? -4.774 0.151 8.895 1.00 98.81 397 PHE A C 1
ATOM 3113 O O . PHE A 1 397 ? -4.323 1.291 8.998 1.00 98.81 397 PHE A O 1
ATOM 3120 N N . GLY A 1 398 ? -4.017 -0.872 8.493 1.00 98.06 398 GLY A N 1
ATOM 3121 C CA . GLY A 1 398 ? -2.585 -0.709 8.221 1.00 98.06 398 GLY A CA 1
ATOM 3122 C C . GLY A 1 398 ? -2.010 -1.748 7.264 1.00 98.06 398 GLY A C 1
ATOM 3123 O O . GLY A 1 398 ? -2.012 -2.943 7.563 1.00 98.06 398 GLY A O 1
ATOM 3124 N N . GLY A 1 399 ? -1.484 -1.281 6.131 1.00 97.12 399 GLY A N 1
ATOM 3125 C CA . GLY A 1 399 ? -0.740 -2.089 5.159 1.00 97.12 399 GLY A CA 1
ATOM 3126 C C . GLY A 1 399 ? 0.773 -1.905 5.307 1.00 97.12 399 GLY A C 1
ATOM 3127 O O . GLY A 1 399 ? 1.212 -0.799 5.630 1.00 97.12 399 GLY A O 1
ATOM 3128 N N . SER A 1 400 ? 1.580 -2.940 5.053 1.00 97.50 400 SER A N 1
ATOM 3129 C CA . SER A 1 400 ? 3.054 -2.857 5.092 1.00 97.50 400 SER A CA 1
ATOM 3130 C C . SER A 1 400 ? 3.565 -2.388 6.467 1.00 97.50 400 SER A C 1
ATOM 3132 O O . SER A 1 400 ? 3.091 -2.875 7.496 1.00 97.50 400 SER A O 1
ATOM 3134 N N . TRP A 1 401 ? 4.456 -1.395 6.534 1.00 98.50 401 TRP A N 1
ATOM 3135 C CA . TRP A 1 401 ? 4.823 -0.670 7.760 1.00 98.50 401 TRP A CA 1
ATOM 3136 C C . TRP A 1 401 ? 3.626 -0.154 8.590 1.00 98.50 401 TRP A C 1
ATOM 3138 O O . TRP A 1 401 ? 3.681 -0.141 9.822 1.00 98.50 401 TRP A O 1
ATOM 3148 N N . GLY A 1 402 ? 2.499 0.178 7.957 1.00 98.62 402 GLY A N 1
ATOM 3149 C CA . GLY A 1 402 ? 1.255 0.499 8.658 1.00 98.62 402 GLY A CA 1
ATOM 3150 C C . GLY A 1 402 ? 0.736 -0.660 9.519 1.00 98.62 402 GLY A C 1
ATOM 3151 O O . GLY A 1 402 ? 0.178 -0.427 10.591 1.00 98.62 402 GLY A O 1
ATOM 3152 N N . SER A 1 403 ? 0.979 -1.915 9.114 1.00 98.81 403 SER A N 1
ATOM 3153 C CA . SER A 1 403 ? 0.684 -3.100 9.935 1.00 98.81 403 SER A CA 1
ATOM 3154 C C . SER A 1 403 ? 1.613 -3.194 11.154 1.00 98.81 403 SER A C 1
ATOM 3156 O O . SER A 1 403 ? 1.140 -3.498 12.252 1.00 98.81 403 SER A O 1
ATOM 3158 N N . THR A 1 404 ? 2.896 -2.837 11.005 1.00 98.88 404 THR A N 1
ATOM 3159 C CA . THR A 1 404 ? 3.866 -2.722 12.107 1.00 98.88 404 THR A CA 1
ATOM 3160 C C . THR A 1 404 ? 3.370 -1.735 13.163 1.00 98.88 404 THR A C 1
ATOM 3162 O O . THR A 1 404 ? 3.326 -2.069 14.349 1.00 98.88 404 THR A O 1
ATOM 3165 N N . LEU A 1 405 ? 2.938 -0.540 12.743 1.00 98.88 405 LEU A N 1
ATOM 3166 C CA . LEU A 1 405 ? 2.394 0.477 13.647 1.00 98.88 405 LEU A CA 1
ATOM 3167 C C . LEU A 1 405 ? 1.064 0.053 14.277 1.00 98.88 405 LEU A C 1
ATOM 3169 O O . LEU A 1 405 ? 0.909 0.203 15.487 1.00 98.88 405 LEU A O 1
ATOM 3173 N N . ALA A 1 406 ? 0.138 -0.528 13.508 1.00 98.88 406 ALA A N 1
ATOM 3174 C CA . ALA A 1 406 ? -1.144 -1.011 14.028 1.00 98.88 406 ALA A CA 1
ATOM 3175 C C . ALA A 1 406 ? -0.951 -2.070 15.128 1.00 98.88 406 ALA A C 1
ATOM 3177 O O . ALA A 1 406 ? -1.573 -2.000 16.191 1.00 98.88 406 ALA A O 1
ATOM 3178 N N . LEU A 1 407 ? -0.038 -3.023 14.900 1.00 98.88 407 LEU A N 1
ATOM 3179 C CA . LEU A 1 407 ? 0.319 -4.060 15.866 1.00 98.88 407 LEU A CA 1
ATOM 3180 C C . LEU A 1 407 ? 0.995 -3.468 17.107 1.00 98.88 407 LEU A C 1
ATOM 3182 O O . LEU A 1 407 ? 0.613 -3.815 18.222 1.00 98.88 407 LEU A O 1
ATOM 3186 N N . LEU A 1 408 ? 1.964 -2.562 16.950 1.00 98.88 408 LEU A N 1
ATOM 3187 C CA . LEU A 1 408 ? 2.671 -1.956 18.083 1.00 98.88 408 LEU A CA 1
ATOM 3188 C C . LEU A 1 408 ? 1.782 -1.021 18.913 1.00 98.88 408 LEU A C 1
ATOM 3190 O O . LEU A 1 408 ? 1.853 -1.063 20.142 1.00 98.88 408 LEU A O 1
ATOM 3194 N N . TYR A 1 409 ? 0.914 -0.230 18.275 1.00 98.94 409 TYR A N 1
ATOM 3195 C CA . TYR A 1 409 ? -0.048 0.621 18.974 1.00 98.94 409 TYR A CA 1
ATOM 3196 C C . TYR A 1 409 ? -1.051 -0.227 19.754 1.00 98.94 409 TYR A C 1
ATOM 3198 O O . TYR A 1 409 ? -1.229 0.004 20.947 1.00 98.94 409 TYR A O 1
ATOM 3206 N N . ALA A 1 410 ? -1.639 -1.262 19.142 1.00 98.88 410 ALA A N 1
ATOM 3207 C CA . ALA A 1 410 ? -2.527 -2.179 19.857 1.00 98.88 410 ALA A CA 1
ATOM 3208 C C . ALA A 1 410 ? -1.799 -2.898 21.007 1.00 98.88 410 ALA A C 1
ATOM 3210 O O . ALA A 1 410 ? -2.362 -3.066 22.087 1.00 98.88 410 ALA A O 1
ATOM 3211 N N . GLN A 1 411 ? -0.529 -3.283 20.822 1.00 98.75 411 GLN A N 1
ATOM 3212 C CA . GLN A 1 411 ? 0.279 -3.874 21.894 1.00 98.75 411 GLN A CA 1
ATOM 3213 C C . GLN A 1 411 ? 0.550 -2.891 23.033 1.00 98.75 411 GLN A C 1
ATOM 3215 O O . GLN A 1 411 ? 0.628 -3.330 24.176 1.00 98.75 411 GLN A O 1
ATOM 3220 N N . ALA A 1 412 ? 0.680 -1.591 22.767 1.00 98.62 412 ALA A N 1
ATOM 3221 C CA . ALA A 1 412 ? 0.851 -0.570 23.796 1.00 98.62 412 ALA A CA 1
ATOM 3222 C C . ALA A 1 412 ? -0.478 -0.205 24.493 1.00 98.62 412 ALA A C 1
ATOM 3224 O O . ALA A 1 412 ? -0.518 -0.201 25.728 1.00 98.62 412 ALA A O 1
ATOM 3225 N N . HIS A 1 413 ? -1.549 0.006 23.721 1.00 98.62 413 HIS A N 1
ATOM 3226 C CA . HIS A 1 413 ? -2.850 0.556 24.126 1.00 98.62 413 HIS A CA 1
ATOM 3227 C C . HIS A 1 413 ? -4.034 -0.384 23.776 1.00 98.62 413 HIS A C 1
ATOM 3229 O O . HIS A 1 413 ? -4.943 0.023 23.048 1.00 98.62 413 HIS A O 1
ATOM 3235 N N . PRO A 1 414 ? -4.071 -1.641 24.268 1.00 98.44 414 PRO A N 1
ATOM 3236 C CA . PRO A 1 414 ? -5.054 -2.638 23.821 1.00 98.44 414 PRO A CA 1
ATOM 3237 C C . PRO A 1 414 ? -6.507 -2.209 24.072 1.00 98.44 414 PRO A C 1
ATOM 3239 O O . PRO A 1 414 ? -7.366 -2.382 23.209 1.00 98.44 414 PRO A O 1
ATOM 3242 N N . ASP A 1 415 ? -6.780 -1.560 25.206 1.00 98.38 415 ASP A N 1
ATOM 3243 C CA . ASP A 1 415 ? -8.118 -1.073 25.551 1.00 98.38 415 ASP A CA 1
ATOM 3244 C C . ASP A 1 415 ? -8.637 0.011 24.584 1.00 98.38 415 ASP A C 1
ATOM 3246 O O . ASP A 1 415 ? -9.851 0.165 24.440 1.00 98.38 415 ASP A O 1
ATOM 3250 N N . LEU A 1 416 ? -7.751 0.718 23.869 1.00 98.62 416 LEU A N 1
ATOM 3251 C CA . LEU A 1 416 ? -8.085 1.806 22.937 1.00 98.62 416 LEU A CA 1
ATOM 3252 C C . LEU A 1 416 ? -8.290 1.342 21.484 1.00 98.62 416 LEU A C 1
ATOM 3254 O O . LEU A 1 416 ? -8.570 2.172 20.618 1.00 98.62 416 LEU A O 1
ATOM 3258 N N . VAL A 1 417 ? -8.203 0.035 21.211 1.00 98.81 417 VAL A N 1
ATOM 3259 C CA . VAL A 1 417 ? -8.400 -0.553 19.875 1.00 98.81 417 VAL A CA 1
ATOM 3260 C C . VAL A 1 417 ? -9.596 -1.503 19.879 1.00 98.81 417 VAL A C 1
ATOM 3262 O O . VAL A 1 417 ? -9.725 -2.367 20.746 1.00 98.81 417 VAL A O 1
ATOM 3265 N N . GLY A 1 418 ? -10.533 -1.303 18.953 1.00 98.69 418 GLY A N 1
ATOM 3266 C CA . GLY A 1 418 ? -11.718 -2.146 18.776 1.00 98.69 418 GLY A CA 1
ATOM 3267 C C . GLY A 1 418 ? -11.455 -3.356 17.885 1.00 98.69 418 GLY A C 1
ATOM 3268 O O . GLY A 1 418 ? -11.939 -4.442 18.180 1.00 98.69 418 GLY A O 1
ATOM 3269 N N . SER A 1 419 ? -10.658 -3.184 16.829 1.00 98.88 419 SER A N 1
ATOM 3270 C CA . SER A 1 419 ? -10.339 -4.220 15.844 1.00 98.88 419 SER A CA 1
ATOM 3271 C C . SER A 1 419 ? -9.087 -3.863 15.022 1.00 98.88 419 SER A C 1
ATOM 3273 O O . SER A 1 419 ? -8.676 -2.700 14.991 1.00 98.88 419 SER A O 1
ATOM 3275 N N . LEU A 1 420 ? -8.473 -4.850 14.358 1.00 98.88 420 LEU A N 1
ATOM 3276 C CA . LEU A 1 420 ? -7.354 -4.665 13.420 1.00 98.88 420 LEU A CA 1
ATOM 3277 C C . LEU A 1 420 ? -7.688 -5.203 12.022 1.00 98.88 420 LEU A C 1
ATOM 3279 O O . LEU A 1 420 ? -8.037 -6.379 11.875 1.00 98.88 420 LEU A O 1
ATOM 3283 N N . ILE A 1 421 ? -7.489 -4.367 11.002 1.00 98.88 421 ILE A N 1
ATOM 3284 C CA . ILE A 1 421 ? -7.512 -4.732 9.580 1.00 98.88 421 ILE A CA 1
ATOM 3285 C C . ILE A 1 421 ? -6.096 -4.500 9.049 1.00 98.88 421 ILE A C 1
ATOM 3287 O O . ILE A 1 421 ? -5.680 -3.362 8.843 1.00 98.88 421 ILE A O 1
ATOM 3291 N N . ILE A 1 422 ? -5.317 -5.572 8.905 1.00 98.81 422 ILE A N 1
ATOM 3292 C CA . ILE A 1 422 ? -3.878 -5.482 8.626 1.00 98.81 422 ILE A CA 1
ATOM 3293 C C . ILE A 1 422 ? -3.488 -6.273 7.380 1.00 98.81 422 ILE A C 1
ATOM 3295 O O . ILE A 1 422 ? -3.953 -7.393 7.161 1.00 98.81 422 ILE A O 1
ATOM 3299 N N . GLN A 1 423 ? -2.632 -5.677 6.553 1.00 98.25 423 GLN A N 1
ATOM 3300 C CA . GLN A 1 423 ? -2.291 -6.187 5.227 1.00 98.25 423 GLN A CA 1
ATOM 3301 C C . GLN A 1 423 ? -0.780 -6.140 4.981 1.00 98.25 423 GLN A C 1
ATOM 3303 O O . GLN A 1 423 ? -0.105 -5.267 5.518 1.00 98.25 423 GLN A O 1
ATOM 3308 N N . GLY A 1 424 ? -0.244 -7.090 4.205 1.00 97.94 424 GLY A N 1
ATOM 3309 C CA . GLY A 1 424 ? 1.184 -7.107 3.851 1.00 97.94 424 GLY A CA 1
ATOM 3310 C C . GLY A 1 424 ? 2.066 -7.105 5.103 1.00 97.94 424 GLY A C 1
ATOM 3311 O O . GLY A 1 424 ? 2.848 -6.186 5.310 1.00 97.94 424 GLY A O 1
ATOM 3312 N N . ILE A 1 425 ? 1.844 -8.073 5.999 1.00 98.75 425 ILE A N 1
ATOM 3313 C CA . ILE A 1 425 ? 2.368 -8.056 7.370 1.00 98.75 425 ILE A CA 1
ATOM 3314 C C . ILE A 1 425 ? 3.894 -7.987 7.396 1.00 98.75 425 ILE A C 1
ATOM 3316 O O . ILE A 1 425 ? 4.571 -8.925 6.968 1.00 98.75 425 ILE A O 1
ATOM 3320 N N . PHE A 1 426 ? 4.391 -6.930 8.028 1.00 98.62 426 PHE A N 1
ATOM 3321 C CA . PHE A 1 426 ? 5.798 -6.687 8.311 1.00 98.62 426 PHE A CA 1
ATOM 3322 C C . PHE A 1 426 ? 6.038 -6.737 9.825 1.00 98.62 426 PHE A C 1
ATOM 3324 O O . PHE A 1 426 ? 5.214 -6.260 10.608 1.00 98.62 426 PHE A O 1
ATOM 3331 N N . THR A 1 427 ? 7.157 -7.317 10.272 1.00 98.25 427 THR A N 1
ATOM 3332 C CA . THR A 1 427 ? 7.551 -7.277 11.697 1.00 98.25 427 THR A CA 1
ATOM 3333 C C . THR A 1 427 ? 8.973 -6.777 11.962 1.00 98.25 427 THR A C 1
ATOM 3335 O O . THR A 1 427 ? 9.439 -6.856 13.101 1.00 98.25 427 THR A O 1
ATOM 3338 N N . VAL A 1 428 ? 9.632 -6.206 10.945 1.00 97.12 428 VAL A N 1
ATOM 3339 C CA . VAL A 1 428 ? 10.978 -5.593 11.010 1.00 97.12 428 VAL A CA 1
ATOM 3340 C C . VAL A 1 428 ? 12.060 -6.526 11.585 1.00 97.12 428 VAL A C 1
ATOM 3342 O O . VAL A 1 428 ? 13.042 -6.074 12.173 1.00 97.12 428 VAL A O 1
ATOM 3345 N N . ARG A 1 429 ? 11.901 -7.848 11.441 1.00 97.25 429 ARG A N 1
ATOM 3346 C CA . ARG A 1 429 ? 12.958 -8.811 11.789 1.00 97.25 429 ARG A CA 1
ATOM 3347 C C . ARG A 1 429 ? 14.098 -8.722 10.788 1.00 97.25 429 ARG A C 1
ATOM 3349 O O . ARG A 1 429 ? 13.866 -8.481 9.602 1.00 97.25 429 ARG A O 1
ATOM 3356 N N . GLN A 1 430 ? 15.313 -9.057 11.218 1.00 94.88 430 GLN A N 1
ATOM 3357 C CA . GLN A 1 430 ? 16.451 -9.096 10.293 1.00 94.88 430 GLN A CA 1
ATOM 3358 C C . GLN A 1 430 ? 16.229 -10.085 9.129 1.00 94.88 430 GLN A C 1
ATOM 3360 O O . GLN A 1 430 ? 16.694 -9.827 8.027 1.00 94.88 430 GLN A O 1
ATOM 3365 N N . GLU A 1 431 ? 15.463 -11.171 9.322 1.00 95.50 431 GLU A N 1
ATOM 3366 C CA . GLU A 1 431 ? 15.132 -12.115 8.235 1.00 95.50 431 GLU A CA 1
ATOM 3367 C C . GLU A 1 431 ? 14.222 -11.528 7.137 1.00 95.50 431 GLU A C 1
ATOM 3369 O O . GLU A 1 431 ? 14.196 -12.059 6.029 1.00 95.50 431 GLU A O 1
ATOM 3374 N N . GLU A 1 432 ? 13.496 -10.446 7.428 1.00 96.25 432 GLU A N 1
ATOM 3375 C CA . GLU A 1 432 ? 12.637 -9.731 6.472 1.00 96.25 432 GLU A CA 1
ATOM 3376 C C . GLU A 1 432 ? 13.485 -8.710 5.692 1.00 96.25 432 GLU A C 1
ATOM 3378 O O . GLU A 1 432 ? 13.525 -8.730 4.465 1.00 96.25 432 GLU A O 1
ATOM 3383 N N . LEU A 1 433 ? 14.299 -7.928 6.409 1.00 93.50 433 LEU A N 1
ATOM 3384 C CA . LEU A 1 433 ? 15.266 -6.986 5.831 1.00 93.50 433 LEU A CA 1
ATOM 3385 C C . LEU A 1 433 ? 16.323 -7.674 4.939 1.00 93.50 433 LEU A C 1
ATOM 3387 O O . LEU A 1 433 ? 16.754 -7.107 3.931 1.00 93.50 433 LEU A O 1
ATOM 3391 N N . ASP A 1 434 ? 16.743 -8.892 5.297 1.00 93.38 434 ASP A N 1
ATOM 3392 C CA . ASP A 1 434 ? 17.701 -9.714 4.542 1.00 93.38 434 ASP A CA 1
ATOM 3393 C C . ASP A 1 434 ? 17.069 -10.435 3.337 1.00 93.38 434 ASP A C 1
ATOM 3395 O O . ASP A 1 434 ? 17.785 -10.830 2.412 1.00 93.38 434 ASP A O 1
ATOM 3399 N N . TRP A 1 435 ? 15.747 -10.638 3.345 1.00 94.38 435 TRP A N 1
ATOM 3400 C CA . TRP A 1 435 ? 14.998 -11.279 2.258 1.00 94.38 435 TRP A CA 1
ATOM 3401 C C . TRP A 1 435 ? 14.889 -10.375 1.024 1.00 94.38 435 TRP A C 1
ATOM 3403 O O . TRP A 1 435 ? 14.936 -10.869 -0.109 1.00 94.38 435 TRP A O 1
ATOM 3413 N N . GLU A 1 436 ? 14.780 -9.073 1.257 1.00 91.69 436 GLU A N 1
ATOM 3414 C CA . GLU A 1 436 ? 14.501 -8.053 0.252 1.00 91.69 436 GLU A CA 1
ATOM 3415 C C . GLU A 1 436 ? 15.773 -7.345 -0.236 1.00 91.69 436 GLU A C 1
ATOM 3417 O O . GLU A 1 436 ? 16.161 -7.475 -1.398 1.00 91.69 436 GLU A O 1
ATOM 3422 N N . TRP A 1 437 ? 16.479 -6.663 0.669 1.00 90.50 437 TRP A N 1
ATOM 3423 C CA . TRP A 1 437 ? 17.504 -5.675 0.311 1.00 90.50 437 TRP A CA 1
ATOM 3424 C C . TRP A 1 437 ? 18.922 -6.237 0.158 1.00 90.50 437 TRP A C 1
ATOM 3426 O O . TRP A 1 437 ? 19.824 -5.518 -0.269 1.00 90.50 437 TRP A O 1
ATOM 3436 N N . ARG A 1 438 ? 19.166 -7.505 0.515 1.00 89.00 438 ARG A N 1
ATOM 3437 C CA . ARG A 1 438 ? 20.492 -8.140 0.387 1.00 89.00 438 ARG A CA 1
ATOM 3438 C C . ARG A 1 438 ? 20.604 -8.987 -0.875 1.00 89.00 438 ARG A C 1
ATOM 3440 O O . ARG A 1 438 ? 19.662 -9.653 -1.289 1.00 89.00 438 ARG A O 1
ATOM 3447 N N . SER A 1 439 ? 21.820 -9.102 -1.407 1.00 86.50 439 SER A N 1
ATOM 3448 C CA . SER A 1 439 ? 22.137 -9.930 -2.585 1.00 86.50 439 SER A CA 1
ATOM 3449 C C . SER A 1 439 ? 21.942 -11.438 -2.356 1.00 86.50 439 SER A C 1
ATOM 3451 O O . SER A 1 439 ? 21.834 -12.213 -3.305 1.00 86.50 439 SER A O 1
ATOM 3453 N N . THR A 1 440 ? 21.867 -11.867 -1.093 1.00 87.00 440 THR A N 1
ATOM 3454 C CA . THR A 1 440 ? 21.479 -13.222 -0.667 1.00 87.00 440 THR A CA 1
ATOM 3455 C C . THR A 1 440 ? 19.972 -13.389 -0.440 1.00 87.00 440 THR A C 1
ATOM 3457 O O . THR A 1 440 ? 19.518 -14.518 -0.221 1.00 87.00 440 THR A O 1
ATOM 3460 N N . GLY A 1 441 ? 19.199 -12.306 -0.509 1.00 89.44 441 GLY A N 1
ATOM 3461 C CA . GLY A 1 441 ? 17.744 -12.279 -0.407 1.00 89.44 441 GLY A CA 1
ATOM 3462 C C . GLY A 1 441 ? 17.045 -12.980 -1.572 1.00 89.44 441 GLY A C 1
ATOM 3463 O O . GLY A 1 441 ? 17.672 -13.377 -2.559 1.00 89.44 441 GLY A O 1
ATOM 3464 N N . ALA A 1 442 ? 15.739 -13.204 -1.444 1.00 91.06 442 ALA A N 1
ATOM 3465 C CA . ALA A 1 442 ? 14.940 -13.807 -2.506 1.00 91.06 442 ALA A CA 1
ATOM 3466 C C . ALA A 1 442 ? 14.639 -12.809 -3.626 1.00 91.06 442 ALA A C 1
ATOM 3468 O O . ALA A 1 442 ? 14.711 -13.187 -4.793 1.00 91.06 442 ALA A O 1
ATOM 3469 N N . VAL A 1 443 ? 14.391 -11.541 -3.291 1.00 92.06 443 VAL A N 1
ATOM 3470 C CA . VAL A 1 443 ? 14.090 -10.492 -4.275 1.00 92.06 443 VAL A CA 1
ATOM 3471 C C . VAL A 1 443 ? 15.241 -10.315 -5.267 1.00 92.06 443 VAL A C 1
ATOM 3473 O O . VAL A 1 443 ? 15.018 -10.365 -6.473 1.00 92.06 443 VAL A O 1
ATOM 3476 N N . ALA A 1 444 ? 16.488 -10.283 -4.782 1.00 92.00 444 ALA A N 1
ATOM 3477 C CA . ALA A 1 444 ? 17.699 -10.250 -5.609 1.00 92.00 444 ALA A CA 1
ATOM 3478 C C . ALA A 1 444 ? 17.857 -11.441 -6.587 1.00 92.00 444 ALA A C 1
ATOM 3480 O O . ALA A 1 444 ? 18.674 -11.381 -7.506 1.00 92.00 444 ALA A O 1
ATOM 3481 N N . ARG A 1 445 ? 17.095 -12.532 -6.397 1.00 92.56 445 ARG A N 1
ATOM 3482 C CA . ARG A 1 445 ? 17.014 -13.680 -7.321 1.00 92.56 445 ARG A CA 1
ATOM 3483 C C . ARG A 1 445 ? 15.785 -13.648 -8.235 1.00 92.56 445 ARG A C 1
ATOM 3485 O O . ARG A 1 445 ? 15.836 -14.271 -9.290 1.00 92.56 445 ARG A O 1
ATOM 3492 N N . MET A 1 446 ? 14.709 -12.976 -7.825 1.00 91.69 446 MET A N 1
ATOM 3493 C CA . MET A 1 446 ? 13.465 -12.844 -8.595 1.00 91.69 446 MET A CA 1
ATOM 3494 C C . MET A 1 446 ? 13.534 -11.699 -9.610 1.00 91.69 446 MET A C 1
ATOM 3496 O O . MET A 1 446 ? 13.106 -11.883 -10.743 1.00 91.69 446 MET A O 1
ATOM 3500 N N . PHE A 1 447 ? 14.125 -10.566 -9.218 1.00 91.62 447 PHE A N 1
ATOM 3501 C CA . PHE A 1 447 ? 14.311 -9.365 -10.039 1.00 91.62 447 PHE A CA 1
ATOM 3502 C C . PHE A 1 447 ? 15.804 -8.987 -10.121 1.00 91.62 447 PHE A C 1
ATOM 3504 O O . PHE A 1 447 ? 16.232 -7.964 -9.569 1.00 91.62 447 PHE A O 1
ATOM 3511 N N . PRO A 1 448 ? 16.654 -9.830 -10.742 1.00 92.62 448 PRO A N 1
ATOM 3512 C CA . PRO A 1 448 ? 18.099 -9.610 -10.775 1.00 92.62 448 PRO A CA 1
ATOM 3513 C C . PRO A 1 448 ? 18.493 -8.333 -11.536 1.00 92.62 448 PRO A C 1
ATOM 3515 O O . PRO A 1 448 ? 19.537 -7.753 -11.247 1.00 92.62 448 PRO A O 1
ATOM 3518 N N . GLU A 1 449 ? 17.679 -7.868 -12.485 1.00 91.19 449 GLU A N 1
ATOM 3519 C CA . GLU A 1 449 ? 17.857 -6.594 -13.187 1.00 91.19 449 GLU A CA 1
ATOM 3520 C C . GLU A 1 449 ? 17.540 -5.368 -12.317 1.00 91.19 449 GLU A C 1
ATOM 3522 O O . GLU A 1 449 ? 18.385 -4.473 -12.256 1.00 91.19 449 GLU A O 1
ATOM 3527 N N . SER A 1 450 ? 16.414 -5.340 -11.591 1.00 91.06 450 SER A N 1
ATOM 3528 C CA . SER A 1 450 ? 16.116 -4.253 -10.641 1.00 91.06 450 SER A CA 1
ATOM 3529 C C . SER A 1 450 ? 17.151 -4.217 -9.515 1.00 91.06 450 SER A C 1
ATOM 3531 O O . SER A 1 450 ? 17.695 -3.158 -9.202 1.00 91.06 450 SER A O 1
ATOM 3533 N N . TYR A 1 451 ? 17.513 -5.382 -8.960 1.00 93.25 451 TYR A N 1
ATOM 3534 C CA . TYR A 1 451 ? 18.535 -5.465 -7.913 1.00 93.25 451 TYR A CA 1
ATOM 3535 C C . TYR A 1 451 ? 19.925 -5.043 -8.415 1.00 93.25 451 TYR A C 1
ATOM 3537 O O . TYR A 1 451 ? 20.690 -4.417 -7.680 1.00 93.25 451 TYR A O 1
ATOM 3545 N N . ARG A 1 452 ? 20.273 -5.341 -9.677 1.00 93.38 452 ARG A N 1
ATOM 3546 C CA . ARG A 1 452 ? 21.510 -4.845 -10.302 1.00 93.38 452 ARG A CA 1
ATOM 3547 C C . ARG A 1 452 ? 21.515 -3.321 -10.361 1.00 93.38 452 ARG A C 1
ATOM 3549 O O . ARG A 1 452 ? 22.534 -2.725 -10.018 1.00 93.38 452 ARG A O 1
ATOM 3556 N N . ASP A 1 453 ? 20.435 -2.688 -10.800 1.00 91.88 453 ASP A N 1
ATOM 3557 C CA . ASP A 1 453 ? 20.430 -1.235 -11.006 1.00 91.88 453 ASP A CA 1
ATOM 3558 C C . ASP A 1 453 ? 20.388 -0.481 -9.664 1.00 91.88 453 ASP A C 1
ATOM 3560 O O . ASP A 1 453 ? 21.168 0.455 -9.474 1.00 91.88 453 ASP A O 1
ATOM 3564 N N . PHE A 1 454 ? 19.658 -1.008 -8.673 1.00 94.88 454 PHE A N 1
ATOM 3565 C CA . PHE A 1 454 ? 19.766 -0.621 -7.262 1.00 94.88 454 PHE A CA 1
ATOM 3566 C C . PHE A 1 454 ? 21.209 -0.707 -6.734 1.00 94.88 454 PHE A C 1
ATOM 3568 O O . PHE A 1 454 ? 21.772 0.281 -6.256 1.00 94.88 454 PHE A O 1
ATOM 3575 N N . ILE A 1 455 ? 21.847 -1.880 -6.824 1.00 94.44 455 ILE A N 1
ATOM 3576 C CA . ILE A 1 455 ? 23.149 -2.102 -6.183 1.00 94.44 455 ILE A CA 1
ATOM 3577 C C . ILE A 1 455 ? 24.311 -1.456 -6.952 1.00 94.44 455 ILE A C 1
ATOM 3579 O O . ILE A 1 455 ? 25.355 -1.165 -6.367 1.00 94.44 455 ILE A O 1
ATOM 3583 N N . THR A 1 456 ? 24.162 -1.200 -8.257 1.00 94.69 456 THR A N 1
ATOM 3584 C CA . THR A 1 456 ? 25.207 -0.542 -9.059 1.00 94.69 456 THR A CA 1
ATOM 3585 C C . THR A 1 456 ? 25.241 0.976 -8.918 1.00 94.69 456 THR A C 1
ATOM 3587 O O . THR A 1 456 ? 26.290 1.553 -9.214 1.00 94.69 456 THR A O 1
ATOM 3590 N N . HIS A 1 457 ? 24.193 1.596 -8.361 1.00 93.69 457 HIS A N 1
ATOM 3591 C CA . HIS A 1 457 ? 24.236 2.977 -7.867 1.00 93.69 457 HIS A CA 1
ATOM 3592 C C . HIS A 1 457 ? 25.350 3.177 -6.820 1.00 93.69 457 HIS A C 1
ATOM 3594 O O . HIS A 1 457 ? 26.006 4.218 -6.785 1.00 93.69 457 HIS A O 1
ATOM 3600 N N . LEU A 1 458 ? 25.610 2.158 -5.990 1.00 93.94 458 LEU A N 1
ATOM 3601 C CA . LEU A 1 458 ? 26.667 2.196 -4.980 1.00 93.94 458 LEU A CA 1
ATOM 3602 C C . LEU A 1 458 ? 28.062 1.904 -5.571 1.00 93.94 458 LEU A C 1
ATOM 3604 O O . LEU A 1 458 ? 28.188 1.082 -6.491 1.00 93.94 458 LEU A O 1
ATOM 3608 N N . PRO A 1 459 ? 29.140 2.488 -5.009 1.00 91.44 459 PRO A N 1
ATOM 3609 C CA . PRO A 1 459 ? 30.520 2.066 -5.253 1.00 91.44 459 PRO A CA 1
ATOM 3610 C C . PRO A 1 459 ? 30.731 0.578 -4.948 1.00 91.44 459 PRO A C 1
ATOM 3612 O O . PRO A 1 459 ? 30.167 0.051 -3.996 1.00 91.44 459 PRO A O 1
ATOM 3615 N N . GLU A 1 460 ? 31.590 -0.101 -5.714 1.00 90.31 460 GLU A N 1
ATOM 3616 C CA . GLU A 1 460 ? 31.755 -1.566 -5.666 1.00 90.31 460 GLU A CA 1
ATOM 3617 C C . GLU A 1 460 ? 32.014 -2.133 -4.255 1.00 90.31 460 GLU A C 1
ATOM 3619 O O . GLU A 1 460 ? 31.416 -3.141 -3.884 1.00 90.31 460 GLU A O 1
ATOM 3624 N N . GLY A 1 461 ? 32.832 -1.452 -3.444 1.00 90.31 461 GLY A N 1
ATOM 3625 C CA . GLY A 1 461 ? 33.135 -1.858 -2.065 1.00 90.31 461 GLY A CA 1
ATOM 3626 C C . GLY A 1 461 ? 31.994 -1.672 -1.053 1.00 90.31 461 GLY A C 1
ATOM 3627 O O . GLY A 1 461 ? 32.071 -2.226 0.037 1.00 90.31 461 GLY A O 1
ATOM 3628 N N . GLU A 1 462 ? 30.939 -0.930 -1.399 1.00 90.81 462 GLU A N 1
ATOM 3629 C CA . GLU A 1 462 ? 29.752 -0.714 -0.556 1.00 90.81 462 GLU A CA 1
ATOM 3630 C C . GLU A 1 462 ? 28.587 -1.664 -0.921 1.00 90.81 462 GLU A C 1
ATOM 3632 O O . GLU A 1 462 ? 27.576 -1.710 -0.229 1.00 90.81 462 GLU A O 1
ATOM 3637 N N . ARG A 1 463 ? 28.726 -2.491 -1.971 1.00 90.00 463 ARG A N 1
ATOM 3638 C CA . ARG A 1 463 ? 27.645 -3.355 -2.504 1.00 90.00 463 ARG A CA 1
ATOM 3639 C C . ARG A 1 463 ? 27.324 -4.606 -1.684 1.00 90.00 463 ARG A C 1
ATOM 3641 O O . ARG A 1 463 ? 26.355 -5.297 -1.993 1.00 90.00 463 ARG A O 1
ATOM 3648 N N . GLN A 1 464 ? 28.141 -4.948 -0.688 1.00 83.06 464 GLN A N 1
ATOM 3649 C CA . GLN A 1 464 ? 27.907 -6.130 0.151 1.00 83.06 464 GLN A CA 1
ATOM 3650 C C . GLN A 1 464 ? 26.826 -5.883 1.217 1.00 83.06 464 GLN A C 1
ATOM 3652 O O . GLN A 1 464 ? 26.094 -6.806 1.574 1.00 83.06 464 GLN A O 1
ATOM 3657 N N . ASP A 1 465 ? 26.716 -4.647 1.702 1.00 85.56 465 ASP A N 1
ATOM 3658 C CA . ASP A 1 465 ? 25.706 -4.211 2.662 1.00 85.56 465 ASP A CA 1
ATOM 3659 C C . ASP A 1 465 ? 25.188 -2.829 2.230 1.00 85.56 465 ASP A C 1
ATOM 3661 O O . ASP A 1 465 ? 25.828 -1.822 2.535 1.00 85.56 465 ASP A O 1
ATOM 3665 N N . PRO A 1 466 ? 24.084 -2.756 1.463 1.00 89.81 466 PRO A N 1
ATOM 3666 C CA . PRO A 1 466 ? 23.636 -1.493 0.885 1.00 89.81 466 PRO A CA 1
ATOM 3667 C C . PRO A 1 466 ? 23.122 -0.492 1.924 1.00 89.81 466 PRO A C 1
ATOM 3669 O O . PRO A 1 466 ? 23.231 0.711 1.687 1.00 89.81 466 PRO A O 1
ATOM 3672 N N . TYR A 1 467 ? 22.599 -0.953 3.067 1.00 88.25 467 TYR A N 1
ATOM 3673 C CA . TYR A 1 467 ? 21.925 -0.092 4.047 1.00 88.25 467 TYR A CA 1
ATOM 3674 C C . TYR A 1 467 ? 22.789 1.075 4.551 1.00 88.25 467 TYR A C 1
ATOM 3676 O O . TYR A 1 467 ? 22.343 2.216 4.431 1.00 88.25 467 TYR A O 1
ATOM 3684 N N . PRO A 1 468 ? 24.022 0.881 5.072 1.00 92.06 468 PRO A N 1
ATOM 3685 C CA . PRO A 1 468 ? 24.795 1.997 5.617 1.00 92.06 468 PRO A CA 1
ATOM 3686 C C . PRO A 1 468 ? 25.262 2.968 4.527 1.00 92.06 468 PRO A C 1
ATOM 3688 O O . PRO A 1 468 ? 25.438 4.156 4.795 1.00 92.06 468 PRO A O 1
ATOM 3691 N N . ALA A 1 469 ? 25.444 2.478 3.298 1.00 93.31 469 ALA A N 1
ATOM 3692 C CA . ALA A 1 469 ? 25.864 3.283 2.159 1.00 93.31 469 ALA A CA 1
ATOM 3693 C C . ALA A 1 469 ? 24.717 4.148 1.617 1.00 93.31 469 ALA A C 1
ATOM 3695 O O . ALA A 1 469 ? 24.893 5.358 1.470 1.00 93.31 469 ALA A O 1
ATOM 3696 N N . TYR A 1 470 ? 23.530 3.567 1.405 1.00 95.44 470 TYR A N 1
ATOM 3697 C CA . TYR A 1 470 ? 22.328 4.326 1.056 1.00 95.44 470 TYR A CA 1
ATOM 3698 C C . TYR A 1 470 ? 21.957 5.311 2.162 1.00 95.44 470 TYR A C 1
ATOM 3700 O O . TYR A 1 470 ? 21.817 6.496 1.875 1.00 95.44 470 TYR A O 1
ATOM 3708 N N . TYR A 1 471 ? 21.914 4.885 3.429 1.00 95.50 471 TYR A N 1
ATOM 3709 C CA . TYR A 1 471 ? 21.618 5.776 4.554 1.00 95.50 471 TYR A CA 1
ATOM 3710 C C . TYR A 1 471 ? 22.574 6.977 4.612 1.00 95.50 471 TYR A C 1
ATOM 3712 O O . TYR A 1 471 ? 22.138 8.114 4.796 1.00 95.50 471 TYR A O 1
ATOM 3720 N N . ARG A 1 472 ? 23.877 6.757 4.380 1.00 94.88 472 ARG A N 1
ATOM 3721 C CA . ARG A 1 472 ? 24.882 7.826 4.276 1.00 94.88 472 ARG A CA 1
ATOM 3722 C C . ARG A 1 472 ? 24.595 8.773 3.104 1.00 94.88 472 ARG A C 1
ATOM 3724 O O . ARG A 1 472 ? 24.630 9.984 3.292 1.00 94.88 472 ARG A O 1
ATOM 3731 N N . LEU A 1 473 ? 24.302 8.258 1.908 1.00 95.06 473 LEU A N 1
ATOM 3732 C CA . LEU A 1 473 ? 23.969 9.095 0.744 1.00 95.06 473 LEU A CA 1
ATOM 3733 C C . LEU A 1 473 ? 22.687 9.914 0.969 1.00 95.06 473 LEU A C 1
ATOM 3735 O O . LEU A 1 473 ? 22.669 11.105 0.666 1.00 95.06 473 LEU A O 1
ATOM 3739 N N . LEU A 1 474 ? 21.658 9.294 1.551 1.00 96.25 474 LEU A N 1
ATOM 3740 C CA . LEU A 1 474 ? 20.337 9.868 1.818 1.00 96.25 474 LEU A CA 1
ATOM 3741 C C . LEU A 1 474 ? 20.336 10.919 2.938 1.00 96.25 474 LEU A C 1
ATOM 3743 O O . LEU A 1 474 ? 19.541 11.856 2.878 1.00 96.25 474 LEU A O 1
ATOM 3747 N N . THR A 1 475 ? 21.218 10.800 3.938 1.00 93.81 475 THR A N 1
ATOM 3748 C CA . THR A 1 475 ? 21.259 11.715 5.099 1.00 93.81 475 THR A CA 1
ATOM 3749 C C . THR A 1 475 ? 22.410 12.723 5.091 1.00 93.81 475 THR A C 1
ATOM 3751 O O . THR A 1 475 ? 22.258 13.794 5.673 1.00 93.81 475 THR A O 1
ATOM 3754 N N . THR A 1 476 ? 23.542 12.439 4.430 1.00 90.44 476 THR A N 1
ATOM 3755 C CA . THR A 1 476 ? 24.721 13.334 4.423 1.00 90.44 476 THR A CA 1
ATOM 3756 C C . THR A 1 476 ? 25.182 13.773 3.030 1.00 90.44 476 THR A C 1
ATOM 3758 O O . THR A 1 476 ? 26.268 14.338 2.905 1.00 90.44 476 THR A O 1
ATOM 3761 N N . GLY A 1 477 ? 24.426 13.472 1.972 1.00 82.19 477 GLY A N 1
ATOM 3762 C CA . GLY A 1 477 ? 24.704 13.965 0.621 1.00 82.19 477 GLY A CA 1
ATOM 3763 C C . GLY A 1 477 ? 24.190 15.390 0.378 1.00 82.19 477 GLY A C 1
ATOM 3764 O O . GLY A 1 477 ? 23.261 15.852 1.038 1.00 82.19 477 GLY A O 1
ATOM 3765 N N . GLU A 1 478 ? 24.741 16.059 -0.637 1.00 93.06 478 GLU A N 1
ATOM 3766 C CA . GLU A 1 478 ? 24.096 17.226 -1.263 1.00 93.06 478 GLU A CA 1
ATOM 3767 C C . GLU A 1 478 ? 22.732 16.836 -1.860 1.00 93.06 478 GLU A C 1
ATOM 3769 O O . GLU A 1 478 ? 22.527 15.665 -2.192 1.00 93.06 478 GLU A O 1
ATOM 3774 N N . ARG A 1 479 ? 21.797 17.788 -2.035 1.00 94.12 479 ARG A N 1
ATOM 3775 C CA . ARG A 1 479 ? 20.406 17.476 -2.449 1.00 94.12 479 ARG A CA 1
ATOM 3776 C C . ARG A 1 479 ? 20.333 16.618 -3.718 1.00 94.12 479 ARG A C 1
ATOM 3778 O O . ARG A 1 479 ? 19.598 15.638 -3.711 1.00 94.12 479 ARG A O 1
ATOM 3785 N N . GLU A 1 480 ? 21.129 16.913 -4.747 1.00 94.75 480 GLU A N 1
ATOM 3786 C CA . GLU A 1 480 ? 21.192 16.105 -5.980 1.00 94.75 480 GLU A CA 1
ATOM 3787 C C . GLU A 1 480 ? 21.589 14.643 -5.706 1.00 94.75 480 GLU A C 1
ATOM 3789 O O . GLU A 1 480 ? 20.968 13.719 -6.225 1.00 94.75 480 GLU A O 1
ATOM 3794 N N . THR A 1 481 ? 22.584 14.419 -4.841 1.00 94.94 481 THR A N 1
ATOM 3795 C CA . THR A 1 481 ? 23.040 13.080 -4.432 1.00 94.94 481 THR A CA 1
ATOM 3796 C C . THR A 1 481 ? 21.977 12.352 -3.611 1.00 94.94 481 THR A C 1
ATOM 3798 O O . THR A 1 481 ? 21.741 11.165 -3.836 1.00 94.94 481 THR A O 1
ATOM 3801 N N . ARG A 1 482 ? 21.307 13.055 -2.684 1.00 96.31 482 ARG A N 1
ATOM 3802 C CA . ARG A 1 482 ? 20.208 12.496 -1.880 1.00 96.31 482 ARG A CA 1
ATOM 3803 C C . ARG A 1 482 ? 19.039 12.075 -2.772 1.00 96.31 482 ARG A C 1
ATOM 3805 O O . ARG A 1 482 ? 18.561 10.956 -2.641 1.00 96.31 482 ARG A O 1
ATOM 3812 N N .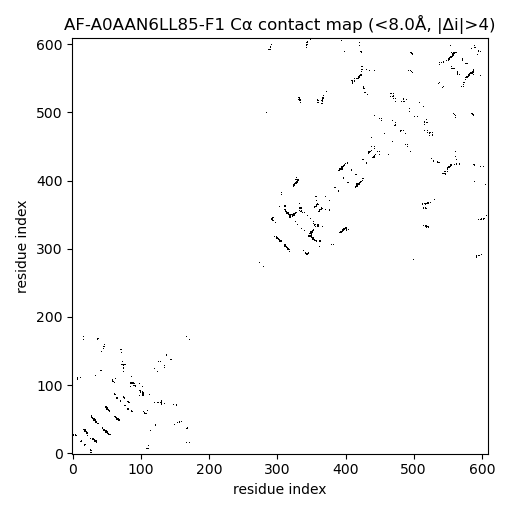 VAL A 1 483 ? 18.630 12.934 -3.708 1.00 96.19 483 VAL A N 1
ATOM 3813 C CA . VAL A 1 483 ? 17.563 12.671 -4.689 1.00 96.19 483 VAL A CA 1
ATOM 3814 C C . VAL A 1 483 ? 17.926 11.509 -5.613 1.00 96.19 483 VAL A C 1
ATOM 3816 O O . VAL A 1 483 ? 17.105 10.622 -5.835 1.00 96.19 483 VAL A O 1
ATOM 3819 N N . ALA A 1 484 ? 19.156 11.465 -6.130 1.00 95.06 484 ALA A N 1
ATOM 3820 C CA . ALA A 1 484 ? 19.604 10.376 -6.993 1.00 95.06 484 ALA A CA 1
ATOM 3821 C C . ALA A 1 484 ? 19.584 9.020 -6.265 1.00 95.06 484 ALA A C 1
ATOM 3823 O O . ALA A 1 484 ? 19.135 8.030 -6.844 1.00 95.06 484 ALA A O 1
ATOM 3824 N N . ALA A 1 485 ? 20.017 8.984 -4.999 1.00 96.12 485 ALA A N 1
ATOM 3825 C CA . ALA A 1 485 ? 19.940 7.793 -4.159 1.00 96.12 485 ALA A CA 1
ATOM 3826 C C . ALA A 1 485 ? 18.484 7.422 -3.825 1.00 96.12 485 ALA A C 1
ATOM 3828 O O . ALA A 1 485 ? 18.115 6.258 -3.937 1.00 96.12 485 ALA A O 1
ATOM 3829 N N . ALA A 1 486 ? 17.638 8.400 -3.488 1.00 96.19 486 ALA A N 1
ATOM 3830 C CA . ALA A 1 486 ? 16.228 8.178 -3.171 1.00 96.19 486 ALA A CA 1
ATOM 3831 C C . ALA A 1 486 ? 15.448 7.593 -4.355 1.00 96.19 486 ALA A C 1
ATOM 3833 O O . ALA A 1 486 ? 14.763 6.586 -4.211 1.00 96.19 486 ALA A O 1
ATOM 3834 N N . ARG A 1 487 ? 15.630 8.153 -5.556 1.00 94.62 487 ARG A N 1
ATOM 3835 C CA . ARG A 1 487 ? 15.023 7.635 -6.791 1.00 94.62 487 ARG A CA 1
ATOM 3836 C C . ARG A 1 487 ? 15.477 6.201 -7.104 1.00 94.62 487 ARG A C 1
ATOM 3838 O O . ARG A 1 487 ? 14.664 5.421 -7.581 1.00 94.62 487 ARG A O 1
ATOM 3845 N N . ALA A 1 488 ? 16.739 5.845 -6.837 1.00 94.50 488 ALA A N 1
ATOM 3846 C CA . ALA A 1 488 ? 17.262 4.489 -7.057 1.00 94.50 488 ALA A CA 1
ATOM 3847 C C . ALA A 1 488 ? 16.806 3.471 -5.992 1.00 94.50 488 ALA A C 1
ATOM 3849 O O . ALA A 1 488 ? 16.632 2.296 -6.305 1.00 94.50 488 ALA A O 1
ATOM 3850 N N . TRP A 1 489 ? 16.593 3.926 -4.755 1.00 95.19 489 TRP A N 1
ATOM 3851 C CA . TRP A 1 489 ? 16.009 3.145 -3.664 1.00 95.19 489 TRP A CA 1
ATOM 3852 C C . TRP A 1 489 ? 14.525 2.851 -3.933 1.00 95.19 489 TRP A C 1
ATOM 3854 O O . TRP A 1 489 ? 14.126 1.692 -4.012 1.00 95.19 489 TRP A O 1
ATOM 3864 N N . ASN A 1 490 ? 13.732 3.895 -4.181 1.00 93.56 490 ASN A N 1
ATOM 3865 C CA . ASN A 1 490 ? 12.292 3.785 -4.416 1.00 93.56 490 ASN A CA 1
ATOM 3866 C C . ASN A 1 490 ? 11.948 3.028 -5.711 1.00 93.56 490 ASN A C 1
ATOM 3868 O O . ASN A 1 490 ? 10.964 2.297 -5.755 1.00 93.56 490 ASN A O 1
ATOM 3872 N N . GLU A 1 491 ? 12.750 3.173 -6.776 1.00 91.00 491 GLU A N 1
ATOM 3873 C CA . GLU A 1 491 ? 12.550 2.404 -8.013 1.00 91.00 491 GLU A CA 1
ATOM 3874 C C . GLU A 1 491 ? 12.682 0.893 -7.780 1.00 91.00 491 GLU A C 1
ATOM 3876 O O . GLU A 1 491 ? 11.989 0.117 -8.435 1.00 91.00 491 GLU A O 1
ATOM 3881 N N . PHE A 1 492 ? 13.529 0.466 -6.839 1.00 91.88 492 PHE A N 1
ATOM 3882 C CA . PHE A 1 492 ? 13.671 -0.943 -6.495 1.00 91.88 492 PHE A CA 1
ATOM 3883 C C . PHE A 1 492 ? 12.422 -1.477 -5.782 1.00 91.88 492 PHE A C 1
ATOM 3885 O O . PHE A 1 492 ? 11.768 -2.358 -6.341 1.00 91.88 492 PHE A O 1
ATOM 3892 N N . ASP A 1 493 ? 12.052 -0.905 -4.631 1.00 90.94 493 ASP A N 1
ATOM 3893 C CA . ASP A 1 493 ? 10.856 -1.277 -3.846 1.00 90.94 493 ASP A CA 1
ATOM 3894 C C . ASP A 1 493 ? 9.564 -1.243 -4.693 1.00 90.94 493 ASP A C 1
ATOM 3896 O O . ASP A 1 493 ? 8.877 -2.252 -4.884 1.00 90.94 493 ASP A O 1
ATOM 3900 N N . VAL A 1 494 ? 9.270 -0.109 -5.334 1.00 85.44 494 VAL A N 1
ATOM 3901 C CA . VAL A 1 494 ? 8.023 0.036 -6.098 1.00 85.44 494 VAL A CA 1
ATOM 3902 C C . VAL A 1 494 ? 7.985 -0.902 -7.318 1.00 85.44 494 VAL A C 1
ATOM 3904 O O . VAL A 1 494 ? 6.898 -1.303 -7.743 1.00 85.44 494 VAL A O 1
ATOM 3907 N N . SER A 1 495 ? 9.136 -1.334 -7.859 1.00 85.38 495 SER A N 1
ATOM 3908 C CA . SER A 1 495 ? 9.170 -2.338 -8.941 1.00 85.38 495 SER A CA 1
ATOM 3909 C C . SER A 1 495 ? 8.792 -3.756 -8.499 1.00 85.38 495 SER A C 1
ATOM 3911 O O . SER A 1 495 ? 8.361 -4.542 -9.342 1.00 85.38 495 SER A O 1
ATOM 3913 N N . ILE A 1 496 ? 8.920 -4.086 -7.208 1.00 88.88 496 ILE A N 1
ATOM 3914 C CA . ILE A 1 496 ? 8.664 -5.431 -6.661 1.00 88.88 496 ILE A CA 1
ATOM 3915 C C . ILE A 1 496 ? 7.332 -5.527 -5.895 1.00 88.88 496 ILE A C 1
ATOM 3917 O O . ILE A 1 496 ? 6.860 -6.627 -5.599 1.00 88.88 496 ILE A O 1
ATOM 3921 N N . GLY A 1 497 ? 6.695 -4.388 -5.606 1.00 86.00 497 GLY A N 1
ATOM 3922 C CA . GLY A 1 497 ? 5.464 -4.292 -4.818 1.00 86.00 497 GLY A CA 1
ATOM 3923 C C . GLY A 1 497 ? 4.164 -4.760 -5.501 1.00 86.00 497 GLY A C 1
ATOM 3924 O O . GLY A 1 497 ? 3.093 -4.668 -4.899 1.00 86.00 497 GLY A O 1
ATOM 3925 N N . SER A 1 498 ? 4.181 -5.242 -6.746 1.00 86.75 498 SER A N 1
ATOM 3926 C CA . SER A 1 498 ? 2.989 -5.742 -7.467 1.00 86.75 498 SER A CA 1
ATOM 3927 C C . SER A 1 498 ? 3.369 -6.822 -8.481 1.00 86.75 498 SER A C 1
ATOM 3929 O O . SER A 1 498 ? 4.476 -6.792 -9.013 1.00 86.75 498 SER A O 1
ATOM 3931 N N . ILE A 1 499 ? 2.463 -7.763 -8.782 1.00 87.56 499 ILE A N 1
ATOM 3932 C CA . ILE A 1 499 ? 2.735 -8.852 -9.748 1.00 87.56 499 ILE A CA 1
ATOM 3933 C C . ILE A 1 499 ? 3.031 -8.308 -11.152 1.00 87.56 499 ILE A C 1
ATOM 3935 O O . ILE A 1 499 ? 3.877 -8.853 -11.862 1.00 87.56 499 ILE A O 1
ATOM 3939 N N . VAL A 1 500 ? 2.362 -7.220 -11.543 1.00 84.25 500 VAL A N 1
ATOM 3940 C CA . VAL A 1 500 ? 2.681 -6.455 -12.752 1.00 84.25 500 VAL A CA 1
ATOM 3941 C C . VAL A 1 500 ? 3.141 -5.055 -12.327 1.00 84.25 500 VAL A C 1
ATOM 3943 O O . VAL A 1 500 ? 2.335 -4.313 -11.763 1.00 84.25 500 VAL A O 1
ATOM 3946 N N . PRO A 1 501 ? 4.408 -4.663 -12.572 1.00 73.75 501 PRO A N 1
ATOM 3947 C CA . PRO A 1 501 ? 4.918 -3.360 -12.148 1.00 73.75 501 PRO A CA 1
ATOM 3948 C C . PRO A 1 501 ? 4.178 -2.188 -12.808 1.00 73.75 501 PRO A C 1
ATOM 3950 O O . PRO A 1 501 ? 4.166 -2.046 -14.035 1.00 73.75 501 PRO A O 1
ATOM 3953 N N . ASN A 1 502 ? 3.591 -1.310 -11.992 1.00 76.38 502 ASN A N 1
ATOM 3954 C CA . ASN A 1 502 ? 2.896 -0.117 -12.470 1.00 76.38 502 ASN A CA 1
ATOM 3955 C C . ASN A 1 502 ? 3.905 0.992 -12.823 1.00 76.38 502 ASN A C 1
ATOM 3957 O O . ASN A 1 502 ? 4.443 1.673 -11.948 1.00 76.38 502 ASN A O 1
ATOM 3961 N N . ARG A 1 503 ? 4.132 1.194 -14.127 1.00 75.94 503 ARG A N 1
ATOM 3962 C CA . ARG A 1 503 ? 5.048 2.224 -14.646 1.00 75.94 503 ARG A CA 1
ATOM 3963 C C . ARG A 1 503 ? 4.613 3.650 -14.307 1.00 75.94 503 ARG A C 1
ATOM 3965 O O . ARG A 1 503 ? 5.476 4.462 -14.000 1.00 75.94 503 ARG A O 1
ATOM 3972 N N . GLN A 1 504 ? 3.310 3.942 -14.291 1.00 76.38 504 GLN A N 1
ATOM 3973 C CA . GLN A 1 504 ? 2.826 5.290 -13.985 1.00 76.38 504 GLN A CA 1
ATOM 3974 C C . GLN A 1 504 ? 3.146 5.682 -12.539 1.00 76.38 504 GLN A C 1
ATOM 3976 O O . GLN A 1 504 ? 3.568 6.804 -12.290 1.00 76.38 504 GLN A O 1
ATOM 3981 N N . ASN A 1 505 ? 3.038 4.746 -11.590 1.00 74.25 505 ASN A N 1
ATOM 3982 C CA . ASN A 1 505 ? 3.418 5.001 -10.197 1.00 74.25 505 ASN A CA 1
ATOM 3983 C C . ASN A 1 505 ? 4.915 5.337 -10.068 1.00 74.25 505 ASN A C 1
ATOM 3985 O O . ASN A 1 505 ? 5.275 6.268 -9.349 1.00 74.25 505 ASN A O 1
ATOM 3989 N N . LEU A 1 506 ? 5.778 4.616 -10.796 1.00 74.50 506 LEU A N 1
ATOM 3990 C CA . LEU A 1 506 ? 7.220 4.889 -10.850 1.00 74.50 506 LEU A CA 1
ATOM 3991 C C . LEU A 1 506 ? 7.522 6.255 -11.489 1.00 74.50 506 LEU A C 1
ATOM 3993 O O . LEU A 1 506 ? 8.381 6.983 -11.002 1.00 74.50 506 LEU A O 1
ATOM 3997 N N . GLU A 1 507 ? 6.823 6.623 -12.563 1.00 80.81 507 GLU A N 1
ATOM 3998 C CA . GLU A 1 507 ? 6.996 7.916 -13.238 1.00 80.81 507 GLU A CA 1
ATOM 3999 C C . GLU A 1 507 ? 6.514 9.090 -12.373 1.00 80.81 507 GLU A C 1
ATOM 4001 O O . GLU A 1 507 ? 7.246 10.070 -12.228 1.00 80.81 507 GLU A O 1
ATOM 4006 N N . ASN A 1 508 ? 5.361 8.957 -11.713 1.00 80.06 508 ASN A N 1
ATOM 4007 C CA . ASN A 1 508 ? 4.833 9.957 -10.782 1.00 80.06 508 ASN A CA 1
ATOM 4008 C C . ASN A 1 508 ? 5.793 10.174 -9.600 1.00 80.06 508 ASN A C 1
ATOM 4010 O O . ASN A 1 508 ? 6.149 11.309 -9.287 1.00 80.06 508 ASN A O 1
ATOM 4014 N N . MET A 1 509 ? 6.288 9.094 -8.985 1.00 77.06 509 MET A N 1
ATOM 4015 C CA . MET A 1 509 ? 7.232 9.184 -7.865 1.00 77.06 509 MET A CA 1
ATOM 4016 C C . MET A 1 509 ? 8.592 9.771 -8.281 1.00 77.06 509 MET A C 1
ATOM 4018 O O . MET A 1 509 ? 9.224 10.475 -7.498 1.00 77.06 509 MET A O 1
ATOM 4022 N N . ARG A 1 510 ? 9.041 9.547 -9.524 1.00 80.06 510 ARG A N 1
ATOM 4023 C CA . ARG A 1 510 ? 10.245 10.190 -10.091 1.00 80.06 510 ARG A CA 1
ATOM 4024 C C . ARG A 1 510 ? 10.077 11.693 -10.362 1.00 80.06 510 ARG A C 1
ATOM 4026 O O . ARG A 1 510 ? 11.095 12.372 -10.545 1.00 80.06 510 ARG A O 1
ATOM 4033 N N . ALA A 1 511 ? 8.844 12.189 -10.452 1.00 85.94 511 ALA A N 1
ATOM 4034 C CA . ALA A 1 511 ? 8.539 13.599 -10.690 1.00 85.94 511 ALA A CA 1
ATOM 4035 C C . ALA A 1 511 ? 8.611 14.439 -9.401 1.00 85.94 511 ALA A C 1
ATOM 4037 O O . ALA A 1 511 ? 9.060 15.582 -9.462 1.00 85.94 511 ALA A O 1
ATOM 4038 N N . ASP A 1 512 ? 8.241 13.867 -8.251 1.00 90.81 512 ASP A N 1
ATOM 4039 C CA . ASP A 1 512 ? 8.328 14.526 -6.943 1.00 90.81 512 ASP A CA 1
ATOM 4040 C C . ASP A 1 512 ? 9.604 14.117 -6.182 1.00 90.81 512 ASP A C 1
ATOM 4042 O O . ASP A 1 512 ? 9.751 12.991 -5.695 1.00 90.81 512 ASP A O 1
ATOM 4046 N N . ASP A 1 513 ? 10.541 15.062 -6.070 1.00 94.62 513 ASP A N 1
ATOM 4047 C CA . ASP A 1 513 ? 11.796 14.870 -5.342 1.00 94.62 513 ASP A CA 1
ATOM 4048 C C . ASP A 1 513 ? 11.628 14.860 -3.820 1.00 94.62 513 ASP A C 1
ATOM 4050 O O . ASP A 1 513 ? 12.380 14.154 -3.153 1.00 94.62 513 ASP A O 1
ATOM 4054 N N . ASP A 1 514 ? 10.683 15.611 -3.252 1.00 93.06 514 ASP A N 1
ATOM 4055 C CA . ASP A 1 514 ? 10.525 15.719 -1.797 1.00 93.06 514 ASP A CA 1
ATOM 4056 C C . ASP A 1 514 ? 9.657 14.582 -1.232 1.00 93.06 514 ASP A C 1
ATOM 4058 O O . ASP A 1 514 ? 9.935 14.098 -0.132 1.00 93.06 514 ASP A O 1
ATOM 4062 N N . ALA A 1 515 ? 8.702 14.052 -2.004 1.00 90.94 515 ALA A N 1
ATOM 4063 C CA . ALA A 1 515 ? 8.078 12.760 -1.712 1.00 90.94 515 ALA A CA 1
ATOM 4064 C C . ALA A 1 515 ? 9.073 11.599 -1.890 1.00 90.94 515 ALA A C 1
ATOM 4066 O O . ALA A 1 515 ? 9.167 10.734 -1.015 1.00 90.94 515 ALA A O 1
ATOM 4067 N N . SER A 1 516 ? 9.878 11.601 -2.966 1.00 93.94 516 SER A N 1
ATOM 4068 C CA . SER A 1 516 ? 10.935 10.594 -3.153 1.00 93.94 516 SER A CA 1
ATOM 4069 C C . SER A 1 516 ? 11.934 10.585 -1.992 1.00 93.94 516 SER A C 1
ATOM 4071 O O . SER A 1 516 ? 12.274 9.511 -1.488 1.00 93.94 516 SER A O 1
ATOM 4073 N N . LEU A 1 517 ? 12.395 11.766 -1.561 1.00 96.12 517 LEU A N 1
ATOM 4074 C CA . LEU A 1 517 ? 13.286 11.917 -0.411 1.00 96.12 517 LEU A CA 1
ATOM 4075 C C . LEU A 1 517 ? 12.625 11.424 0.878 1.00 96.12 517 LEU A C 1
ATOM 4077 O O . LEU A 1 517 ? 13.250 10.630 1.577 1.00 96.12 517 LEU A O 1
ATOM 4081 N N . ALA A 1 518 ? 11.388 11.837 1.177 1.00 95.56 518 ALA A N 1
ATOM 4082 C CA . ALA A 1 518 ? 10.700 11.429 2.401 1.00 95.56 518 ALA A CA 1
ATOM 4083 C C . ALA A 1 518 ? 10.587 9.904 2.521 1.00 95.56 518 ALA A C 1
ATOM 4085 O O . ALA A 1 518 ? 10.905 9.366 3.582 1.00 95.56 518 ALA A O 1
ATOM 4086 N N . HIS A 1 519 ? 10.225 9.214 1.433 1.00 95.81 519 HIS A N 1
ATOM 4087 C CA . HIS A 1 519 ? 10.138 7.754 1.402 1.00 95.81 519 HIS A CA 1
ATOM 4088 C C . HIS A 1 519 ? 11.495 7.104 1.709 1.00 95.81 519 HIS A C 1
ATOM 4090 O O . HIS A 1 519 ? 11.687 6.531 2.781 1.00 95.81 519 HIS A O 1
ATOM 4096 N N . ALA A 1 520 ? 12.487 7.285 0.832 1.00 96.88 520 ALA A N 1
ATOM 4097 C CA . ALA A 1 520 ? 13.772 6.599 0.956 1.00 96.88 520 ALA A CA 1
ATOM 4098 C C . ALA A 1 520 ? 14.546 6.980 2.231 1.00 96.88 520 ALA A C 1
ATOM 4100 O O . ALA A 1 520 ? 15.182 6.126 2.852 1.00 96.88 520 ALA A O 1
ATOM 4101 N N . VAL A 1 521 ? 14.515 8.258 2.641 1.00 97.75 521 VAL A N 1
ATOM 4102 C CA . VAL A 1 521 ? 15.211 8.721 3.853 1.00 97.75 521 VAL A CA 1
ATOM 4103 C C . VAL A 1 521 ? 14.609 8.068 5.091 1.00 97.75 521 VAL A C 1
ATOM 4105 O O . VAL A 1 521 ? 15.366 7.566 5.921 1.00 97.75 521 VAL A O 1
ATOM 4108 N N . LEU A 1 522 ? 13.280 8.070 5.231 1.00 97.94 522 LEU A N 1
ATOM 4109 C CA . LEU A 1 522 ? 12.624 7.563 6.435 1.00 97.94 522 LEU A CA 1
ATOM 4110 C C . LEU A 1 522 ? 12.596 6.035 6.468 1.00 97.94 522 LEU A C 1
ATOM 4112 O O . LEU A 1 522 ? 12.910 5.463 7.510 1.00 97.94 522 LEU A O 1
ATOM 4116 N N . GLU A 1 523 ? 12.345 5.368 5.346 1.00 96.44 523 GLU A N 1
ATOM 4117 C CA . GLU A 1 523 ? 12.440 3.912 5.244 1.00 96.44 523 GLU A CA 1
ATOM 4118 C C . GLU A 1 523 ? 13.832 3.412 5.656 1.00 96.44 523 GLU A C 1
ATOM 4120 O O . GLU A 1 523 ? 13.985 2.657 6.625 1.00 96.44 523 GLU A O 1
ATOM 4125 N N . CYS A 1 524 ? 14.879 3.940 5.015 1.00 96.38 524 CYS A N 1
ATOM 4126 C CA . CYS A 1 524 ? 16.252 3.571 5.330 1.00 96.38 524 CYS A CA 1
ATOM 4127 C C . CYS A 1 524 ? 16.650 3.973 6.769 1.00 96.38 524 CYS A C 1
ATOM 4129 O O . CYS A 1 524 ? 17.432 3.259 7.405 1.00 96.38 524 CYS A O 1
ATOM 4131 N N . HIS A 1 525 ? 16.105 5.073 7.312 1.00 97.69 525 HIS A N 1
ATOM 4132 C CA . HIS A 1 525 ? 16.315 5.497 8.702 1.00 97.69 525 HIS A CA 1
ATOM 4133 C C . HIS A 1 525 ? 15.702 4.530 9.718 1.00 97.69 525 HIS A C 1
ATOM 4135 O O . HIS A 1 525 ? 16.347 4.212 10.717 1.00 97.69 525 HIS A O 1
ATOM 4141 N N . TYR A 1 526 ? 14.491 4.029 9.482 1.00 97.94 526 TYR A N 1
ATOM 4142 C CA . TYR A 1 526 ? 13.874 3.053 10.377 1.00 97.94 526 TYR A CA 1
ATOM 4143 C C . TYR A 1 526 ? 14.560 1.691 10.263 1.00 97.94 526 TYR A C 1
ATOM 4145 O O . TYR A 1 526 ? 14.840 1.067 11.289 1.00 97.94 526 TYR A O 1
ATOM 4153 N N . PHE A 1 527 ? 14.896 1.241 9.050 1.00 95.25 527 PHE A N 1
ATOM 4154 C CA . PHE A 1 527 ? 15.463 -0.095 8.841 1.00 95.25 527 PHE A CA 1
ATOM 4155 C C . PHE A 1 527 ? 16.884 -0.210 9.419 1.00 95.25 527 PHE A C 1
ATOM 4157 O O . PHE A 1 527 ? 17.175 -1.186 10.110 1.00 95.25 527 PHE A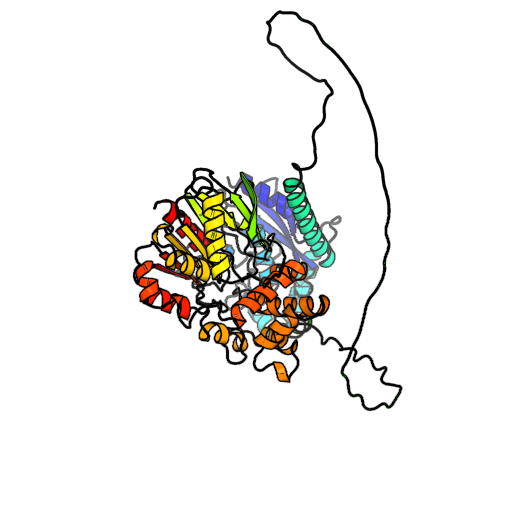 O 1
ATOM 4164 N N . ILE A 1 528 ? 17.741 0.815 9.275 1.00 94.62 528 ILE A N 1
ATOM 4165 C CA . ILE A 1 528 ? 19.099 0.798 9.859 1.00 94.62 528 ILE A CA 1
ATOM 4166 C C . ILE A 1 528 ? 19.109 0.835 11.403 1.00 94.62 528 ILE A C 1
ATOM 4168 O O . ILE A 1 528 ? 20.086 0.419 12.024 1.00 94.62 528 ILE A O 1
ATOM 4172 N N . HIS A 1 529 ? 18.016 1.281 12.035 1.00 96.25 529 HIS A N 1
ATOM 4173 C CA . HIS A 1 529 ? 17.828 1.258 13.492 1.00 96.25 529 HIS A CA 1
ATOM 4174 C C . HIS A 1 529 ? 16.944 0.092 13.982 1.00 96.25 529 HIS A C 1
ATOM 4176 O O . HIS A 1 529 ? 16.580 0.062 15.161 1.00 96.25 529 HIS A O 1
ATOM 4182 N N . GLY A 1 530 ? 16.556 -0.849 13.108 1.00 96.38 530 GLY A N 1
ATOM 4183 C CA . GLY A 1 530 ? 15.643 -1.954 13.445 1.00 96.38 530 GLY A CA 1
ATOM 4184 C C . GLY A 1 530 ? 14.287 -1.480 13.988 1.00 96.38 530 GLY A C 1
ATOM 4185 O O . GLY A 1 530 ? 13.716 -2.110 14.877 1.00 96.38 530 GLY A O 1
ATOM 4186 N N . ALA A 1 531 ? 13.828 -0.303 13.547 1.00 97.81 531 ALA A N 1
ATOM 4187 C CA . ALA A 1 531 ? 12.680 0.437 14.076 1.00 97.81 531 ALA A CA 1
ATOM 4188 C C . ALA A 1 531 ? 12.674 0.589 15.620 1.00 97.81 531 ALA A C 1
ATOM 4190 O O . ALA A 1 531 ? 11.610 0.716 16.234 1.00 97.81 531 ALA A O 1
ATOM 4191 N N . TRP A 1 532 ? 13.851 0.590 16.262 1.00 98.31 532 TRP A N 1
ATOM 4192 C CA . TRP A 1 532 ? 14.036 0.577 17.724 1.00 98.31 532 TRP A CA 1
ATOM 4193 C C . TRP A 1 532 ? 13.321 -0.587 18.438 1.00 98.31 532 TRP A C 1
ATOM 4195 O O . TRP A 1 532 ? 13.015 -0.511 19.631 1.00 98.31 532 TRP A O 1
ATOM 4205 N N . LEU A 1 533 ? 13.067 -1.683 17.719 1.00 97.94 533 LEU A N 1
ATOM 4206 C CA . LEU A 1 533 ? 12.476 -2.910 18.241 1.00 97.94 533 LEU A CA 1
ATOM 4207 C C . LEU A 1 533 ? 13.577 -3.903 18.633 1.00 97.94 533 LEU A C 1
ATOM 4209 O O . LEU A 1 533 ? 14.631 -3.981 18.007 1.00 97.94 533 LEU A O 1
ATOM 4213 N N . GLY A 1 534 ? 13.327 -4.728 19.651 1.00 97.50 534 GLY A N 1
ATOM 4214 C CA . GLY A 1 534 ? 14.131 -5.938 19.833 1.00 97.50 534 GLY A CA 1
ATOM 4215 C C . GLY A 1 534 ? 13.751 -6.997 18.793 1.00 97.50 534 GLY A C 1
ATOM 4216 O O . GLY A 1 534 ? 12.569 -7.157 18.505 1.00 97.50 534 GLY A O 1
ATOM 4217 N N . GLU A 1 535 ? 14.706 -7.797 18.315 1.00 97.25 535 GLU A N 1
ATOM 4218 C CA . GLU A 1 535 ? 14.450 -8.882 17.347 1.00 97.25 535 GLU A CA 1
ATOM 4219 C C . GLU A 1 535 ? 13.221 -9.738 17.742 1.00 97.25 535 GLU A C 1
ATOM 4221 O O . GLU A 1 535 ? 13.026 -10.086 18.921 1.00 97.25 535 GLU A O 1
ATOM 4226 N N . GLY A 1 536 ? 12.339 -9.981 16.766 1.00 97.19 536 GLY A N 1
ATOM 4227 C CA . GLY A 1 536 ? 11.053 -10.669 16.920 1.00 97.19 536 GLY A CA 1
ATOM 4228 C C . GLY A 1 536 ? 10.036 -10.029 17.883 1.00 97.19 536 GLY A C 1
ATOM 4229 O O . GLY A 1 536 ? 9.116 -10.720 18.314 1.00 97.19 536 GLY A O 1
ATOM 4230 N N . GLN A 1 537 ? 10.180 -8.757 18.289 1.00 98.31 537 GLN A N 1
ATOM 4231 C CA . GLN A 1 537 ? 9.394 -8.143 19.380 1.00 98.31 537 GLN A CA 1
ATOM 4232 C C . GLN A 1 537 ? 7.878 -8.223 19.212 1.00 98.31 537 GLN A C 1
ATOM 4234 O O . GLN A 1 537 ? 7.197 -8.547 20.185 1.00 98.31 537 GLN A O 1
ATOM 4239 N N . ILE A 1 538 ? 7.358 -7.970 18.014 1.00 98.44 538 ILE A N 1
ATOM 4240 C CA . ILE A 1 538 ? 5.913 -8.007 17.748 1.00 98.44 538 ILE A CA 1
ATOM 4241 C C . ILE A 1 538 ? 5.355 -9.425 17.949 1.00 98.44 538 ILE A C 1
ATOM 4243 O O . ILE A 1 538 ? 4.251 -9.581 18.464 1.00 98.44 538 ILE A O 1
ATOM 4247 N N . LEU A 1 539 ? 6.148 -10.454 17.631 1.00 98.25 539 LEU A N 1
ATOM 4248 C CA . LEU A 1 539 ? 5.781 -11.871 17.724 1.00 98.25 539 LEU A CA 1
ATOM 4249 C C . LEU A 1 539 ? 6.030 -12.492 19.113 1.00 98.25 539 LEU A C 1
ATOM 4251 O O . LEU A 1 539 ? 5.714 -13.664 19.337 1.00 98.25 539 LEU A O 1
ATOM 4255 N N . LYS A 1 540 ? 6.591 -11.744 20.075 1.00 98.19 540 LYS A N 1
ATOM 4256 C CA . LYS A 1 540 ? 6.797 -12.247 21.443 1.00 98.19 540 LYS A CA 1
ATOM 4257 C C . LYS A 1 540 ? 5.441 -12.511 22.089 1.00 98.19 540 LYS A C 1
ATOM 4259 O O . LYS A 1 540 ? 4.609 -11.612 22.189 1.00 98.19 540 LYS A O 1
ATOM 4264 N N . LYS A 1 541 ? 5.245 -13.731 22.603 1.00 97.50 541 LYS A N 1
ATOM 4265 C CA . LYS A 1 541 ? 3.989 -14.153 23.248 1.00 97.50 541 LYS A CA 1
ATOM 4266 C C . LYS A 1 541 ? 3.498 -13.161 24.315 1.00 97.50 541 LYS A C 1
ATOM 4268 O O . LYS A 1 541 ? 2.311 -12.879 24.360 1.00 97.50 541 LYS A O 1
ATOM 4273 N N . SER A 1 542 ? 4.398 -12.586 25.117 1.00 97.81 542 SER A N 1
ATOM 4274 C CA . SER A 1 542 ? 4.068 -11.574 26.137 1.00 97.81 542 SER A CA 1
ATOM 4275 C C . SER A 1 542 ? 3.425 -10.297 25.587 1.00 97.81 542 SER A C 1
ATOM 4277 O O . SER A 1 542 ? 2.783 -9.575 26.341 1.00 97.81 542 SER A O 1
ATOM 4279 N N . ASN A 1 543 ? 3.622 -10.007 24.300 1.00 98.31 543 ASN A N 1
ATOM 4280 C CA . ASN A 1 543 ? 3.068 -8.845 23.619 1.00 98.31 543 ASN A CA 1
ATOM 4281 C C . ASN A 1 543 ? 1.793 -9.232 22.859 1.00 98.31 543 ASN A C 1
ATOM 4283 O O . ASN A 1 543 ? 0.787 -8.540 22.978 1.00 98.31 543 ASN A O 1
ATOM 4287 N N . LEU A 1 544 ? 1.787 -10.380 22.171 1.00 98.38 544 LEU A N 1
ATOM 4288 C CA . LEU A 1 544 ? 0.585 -10.902 21.510 1.00 98.38 544 LEU A CA 1
ATOM 4289 C C . LEU A 1 544 ? -0.539 -11.227 22.505 1.00 98.38 544 LEU A C 1
ATOM 4291 O O . LEU A 1 544 ? -1.678 -10.840 22.272 1.00 98.38 544 LEU A O 1
ATOM 4295 N N . ASP A 1 545 ? -0.241 -11.837 23.657 1.00 98.19 545 ASP A N 1
ATOM 4296 C CA . ASP A 1 545 ? -1.240 -12.115 24.704 1.00 98.19 545 ASP A CA 1
ATOM 4297 C C . ASP A 1 545 ? -1.934 -10.834 25.231 1.00 98.19 545 ASP A C 1
ATOM 4299 O O . ASP A 1 545 ? -3.022 -10.935 25.794 1.00 98.19 545 ASP A O 1
ATOM 4303 N N . ARG A 1 546 ? -1.373 -9.628 25.008 1.00 98.44 546 ARG A N 1
ATOM 4304 C CA . ARG A 1 546 ? -2.038 -8.343 25.317 1.00 98.44 546 ARG A CA 1
ATOM 4305 C C . ARG A 1 546 ? -3.148 -7.989 24.326 1.00 98.44 546 ARG A C 1
ATOM 4307 O O . ARG A 1 546 ? -4.093 -7.320 24.723 1.00 98.44 546 ARG A O 1
ATOM 4314 N N . ILE A 1 547 ? -3.042 -8.430 23.070 1.00 98.56 547 ILE A N 1
ATOM 4315 C CA . ILE A 1 547 ? -3.954 -8.070 21.966 1.00 98.56 547 ILE A CA 1
ATOM 4316 C C . ILE A 1 547 ? -4.808 -9.232 21.461 1.00 98.56 547 ILE A C 1
ATOM 4318 O O . ILE A 1 547 ? -5.736 -9.002 20.698 1.00 98.56 547 ILE A O 1
ATOM 4322 N N . ARG A 1 548 ? -4.552 -10.475 21.893 1.00 98.06 548 ARG A N 1
ATOM 4323 C CA . ARG A 1 548 ? -5.229 -11.680 21.368 1.00 98.06 548 ARG A CA 1
ATOM 4324 C C . ARG A 1 548 ? -6.761 -11.682 21.463 1.00 98.06 548 ARG A C 1
ATOM 4326 O O . ARG A 1 548 ? -7.400 -12.451 20.756 1.00 98.06 548 ARG A O 1
ATOM 4333 N N . HIS A 1 549 ? -7.339 -10.828 22.306 1.00 98.12 549 HIS A N 1
ATOM 4334 C CA . HIS A 1 549 ? -8.784 -10.639 22.458 1.00 98.12 549 HIS A CA 1
ATOM 4335 C C . HIS A 1 549 ? -9.405 -9.649 21.448 1.00 98.12 549 HIS A C 1
ATOM 4337 O O . HIS A 1 549 ? -10.627 -9.539 21.389 1.00 98.12 549 HIS A O 1
ATOM 4343 N N . ILE A 1 550 ? -8.589 -8.914 20.687 1.00 98.69 550 ILE A N 1
ATOM 4344 C CA . ILE A 1 550 ? -9.024 -7.926 19.693 1.00 98.69 550 ILE A CA 1
ATOM 4345 C C . ILE A 1 550 ? -9.349 -8.656 18.374 1.00 98.69 550 ILE A C 1
ATOM 4347 O O . ILE A 1 550 ? -8.501 -9.404 17.883 1.00 98.69 550 ILE A O 1
ATOM 4351 N N . PRO A 1 551 ? -10.528 -8.449 17.756 1.00 98.69 551 PRO A N 1
ATOM 4352 C CA . PRO A 1 551 ? -10.837 -8.963 16.421 1.00 98.69 551 PRO A CA 1
ATOM 4353 C C . PRO A 1 551 ? -9.813 -8.505 15.372 1.00 98.69 551 PRO A C 1
ATOM 4355 O O . PRO A 1 551 ? -9.748 -7.328 15.018 1.00 98.69 551 PRO A O 1
ATOM 4358 N N . ALA A 1 552 ? -9.014 -9.435 14.848 1.00 98.69 552 ALA A N 1
ATOM 4359 C CA . ALA A 1 552 ? -7.935 -9.141 13.907 1.00 98.69 552 ALA A CA 1
ATOM 4360 C C . ALA A 1 552 ? -8.053 -9.963 12.622 1.00 98.69 552 ALA A C 1
ATOM 4362 O O . ALA A 1 552 ? -8.226 -11.183 12.661 1.00 98.69 552 ALA A O 1
ATOM 4363 N N . THR A 1 553 ? -7.926 -9.291 11.479 1.00 98.88 553 THR A N 1
ATOM 4364 C CA . THR A 1 553 ? -7.923 -9.925 10.160 1.00 98.88 553 THR A CA 1
ATOM 4365 C C . THR A 1 553 ? -6.671 -9.519 9.391 1.00 98.88 553 THR A C 1
ATOM 4367 O O . THR A 1 553 ? -6.399 -8.336 9.203 1.00 98.88 553 THR A O 1
ATOM 4370 N N . ILE A 1 554 ? -5.922 -10.534 8.969 1.00 98.88 554 ILE A N 1
ATOM 4371 C CA . ILE A 1 554 ? -4.690 -10.468 8.189 1.00 98.88 554 ILE A CA 1
ATOM 4372 C C . ILE A 1 554 ? -5.029 -10.749 6.723 1.00 98.88 554 ILE A C 1
ATOM 4374 O O . ILE A 1 554 ? -5.661 -11.762 6.418 1.00 98.88 554 ILE A O 1
ATOM 4378 N N . ILE A 1 555 ? -4.582 -9.889 5.811 1.00 98.81 555 ILE A N 1
ATOM 4379 C CA . ILE A 1 555 ? -4.757 -10.042 4.360 1.00 98.81 555 ILE A CA 1
ATOM 4380 C C . ILE A 1 555 ? -3.369 -10.019 3.714 1.00 98.81 555 ILE A C 1
ATOM 4382 O O . ILE A 1 555 ? -2.604 -9.083 3.926 1.00 98.81 555 ILE A O 1
ATOM 4386 N N . HIS A 1 556 ? -2.994 -11.043 2.946 1.00 98.75 556 HIS A N 1
ATOM 4387 C CA . HIS A 1 556 ? -1.620 -11.135 2.429 1.00 98.75 556 HIS A CA 1
ATOM 4388 C C . HIS A 1 556 ? -1.566 -11.760 1.033 1.00 98.75 556 HIS A C 1
ATOM 4390 O O . HIS A 1 556 ? -2.165 -12.814 0.794 1.00 98.75 556 HIS A O 1
ATOM 4396 N N . GLY A 1 557 ? -0.833 -11.123 0.117 1.00 97.94 557 GLY A N 1
ATOM 4397 C CA . GLY A 1 557 ? -0.609 -11.631 -1.235 1.00 97.94 557 GLY A CA 1
ATOM 4398 C C . GLY A 1 557 ? 0.248 -12.894 -1.228 1.00 97.94 557 GLY A C 1
ATOM 4399 O O . GLY A 1 557 ? 1.251 -12.984 -0.522 1.00 97.94 557 GLY A O 1
ATOM 4400 N N . ARG A 1 558 ? -0.125 -13.919 -1.997 1.00 97.06 558 ARG A N 1
ATOM 4401 C CA . ARG A 1 558 ? 0.660 -15.162 -2.086 1.00 97.06 558 ARG A CA 1
ATOM 4402 C C . ARG A 1 558 ? 2.050 -14.913 -2.681 1.00 97.06 558 ARG A C 1
ATOM 4404 O O . ARG A 1 558 ? 2.972 -15.650 -2.331 1.00 97.06 558 ARG A O 1
ATOM 4411 N N . TYR A 1 559 ? 2.188 -13.882 -3.511 1.00 95.94 559 TYR A N 1
ATOM 4412 C CA . TYR A 1 559 ? 3.430 -13.483 -4.169 1.00 95.94 559 TYR A CA 1
ATOM 4413 C C . TYR A 1 559 ? 3.934 -12.116 -3.682 1.00 95.94 559 TYR A C 1
ATOM 4415 O O . TYR A 1 559 ? 4.621 -11.413 -4.415 1.00 95.94 559 TYR A O 1
ATOM 4423 N N . ASP A 1 560 ? 3.601 -11.737 -2.444 1.00 96.69 560 ASP A N 1
ATOM 4424 C CA . ASP A 1 560 ? 4.224 -10.594 -1.775 1.00 96.69 560 ASP A CA 1
ATOM 4425 C C . ASP A 1 560 ? 5.741 -10.834 -1.646 1.00 96.69 560 ASP A C 1
ATOM 4427 O O . ASP A 1 560 ? 6.184 -11.836 -1.072 1.00 96.69 560 ASP A O 1
ATOM 4431 N N . LEU A 1 561 ? 6.529 -9.949 -2.258 1.00 94.75 561 LEU A N 1
ATOM 4432 C CA . LEU A 1 561 ? 7.988 -10.029 -2.311 1.00 94.75 561 LEU A CA 1
ATOM 4433 C C . LEU A 1 561 ? 8.674 -8.972 -1.436 1.00 94.75 561 LEU A C 1
ATOM 4435 O O . LEU A 1 561 ? 9.822 -9.208 -1.066 1.00 94.75 561 LEU A O 1
ATOM 4439 N N . VAL A 1 562 ? 7.960 -7.911 -1.044 1.00 95.31 562 VAL A N 1
ATOM 4440 C CA . VAL A 1 562 ? 8.392 -6.911 -0.051 1.00 95.31 562 VAL A CA 1
ATOM 4441 C C . VAL A 1 562 ? 8.268 -7.531 1.341 1.00 95.31 562 VAL A C 1
ATOM 4443 O O . VAL A 1 562 ? 9.254 -7.825 2.015 1.00 95.31 562 VAL A O 1
ATOM 4446 N N . CYS A 1 563 ? 7.038 -7.873 1.737 1.00 96.81 563 CYS A N 1
ATOM 4447 C CA . CYS A 1 563 ? 6.733 -8.482 3.026 1.00 96.81 563 CYS A CA 1
ATOM 4448 C C . CYS A 1 563 ? 6.525 -9.996 2.853 1.00 96.81 563 CYS A C 1
ATOM 4450 O O . CYS A 1 563 ? 5.440 -10.431 2.456 1.00 96.81 563 CYS A O 1
ATOM 4452 N N . PRO A 1 564 ? 7.524 -10.851 3.148 1.00 96.38 564 PRO A N 1
ATOM 4453 C CA . PRO A 1 564 ? 7.441 -12.270 2.826 1.00 96.38 564 PRO A CA 1
ATOM 4454 C C . PRO A 1 564 ? 6.250 -12.953 3.529 1.00 96.38 564 PRO A C 1
ATOM 4456 O O . PRO A 1 564 ? 6.122 -12.843 4.752 1.00 96.38 564 PRO A O 1
ATOM 4459 N N . PRO A 1 565 ? 5.439 -13.776 2.826 1.00 97.56 565 PRO A N 1
ATOM 4460 C CA . PRO A 1 565 ? 4.308 -14.525 3.394 1.00 97.56 565 PRO A CA 1
ATOM 4461 C C . PRO A 1 565 ? 4.618 -15.336 4.664 1.00 97.56 565 PRO A C 1
ATOM 4463 O O . PRO A 1 565 ? 3.717 -15.655 5.443 1.00 97.56 565 PRO A O 1
ATOM 4466 N N . LYS A 1 566 ? 5.893 -15.657 4.916 1.00 97.81 566 LYS A N 1
ATOM 4467 C CA . LYS A 1 566 ? 6.351 -16.234 6.184 1.00 97.81 566 LYS A CA 1
ATOM 4468 C C . LYS A 1 566 ? 5.944 -15.380 7.396 1.00 97.81 566 LYS A C 1
ATOM 4470 O O . LYS A 1 566 ? 5.545 -15.958 8.403 1.00 97.81 566 LYS A O 1
ATOM 4475 N N . THR A 1 567 ? 5.988 -14.047 7.321 1.00 98.44 567 THR A N 1
ATOM 4476 C CA . THR A 1 567 ? 5.646 -13.169 8.453 1.00 98.44 567 THR A CA 1
ATOM 4477 C C . THR A 1 567 ? 4.171 -13.245 8.828 1.00 98.44 567 THR A C 1
ATOM 4479 O O . THR A 1 567 ? 3.864 -13.484 9.995 1.00 98.44 567 THR A O 1
ATOM 4482 N N . ALA A 1 568 ? 3.252 -13.150 7.866 1.00 98.69 568 ALA A N 1
ATOM 4483 C CA . ALA A 1 568 ? 1.823 -13.318 8.140 1.00 98.69 568 ALA A CA 1
ATOM 4484 C C . ALA A 1 568 ? 1.487 -14.712 8.700 1.00 98.69 568 ALA A C 1
ATOM 4486 O O . ALA A 1 568 ? 0.662 -14.838 9.606 1.00 98.69 568 ALA A O 1
ATOM 4487 N N . TYR A 1 569 ? 2.163 -15.758 8.213 1.00 98.62 569 TYR A N 1
ATOM 4488 C CA . TYR A 1 569 ? 2.023 -17.119 8.737 1.00 98.62 569 TYR A CA 1
ATOM 4489 C C . TYR A 1 569 ? 2.566 -17.268 10.170 1.00 98.62 569 TYR A C 1
ATOM 4491 O O . TYR A 1 569 ? 1.911 -17.892 11.008 1.00 98.62 569 TYR A O 1
ATOM 4499 N N . ASP A 1 570 ? 3.728 -16.683 10.474 1.00 98.56 570 ASP A N 1
ATOM 4500 C CA . ASP A 1 570 ? 4.305 -16.661 11.823 1.00 98.56 570 ASP A CA 1
ATOM 4501 C C . ASP A 1 570 ? 3.398 -15.891 12.803 1.00 98.56 570 ASP A C 1
ATOM 4503 O O . ASP A 1 570 ? 3.121 -16.392 13.896 1.00 98.56 570 ASP A O 1
ATOM 4507 N N . LEU A 1 571 ? 2.878 -14.722 12.397 1.00 98.69 571 LEU A N 1
ATOM 4508 C CA . LEU A 1 571 ? 1.945 -13.909 13.187 1.00 98.69 571 LEU A CA 1
ATOM 4509 C C . LEU A 1 571 ? 0.650 -14.668 13.484 1.00 98.69 571 LEU A C 1
ATOM 4511 O O . LEU A 1 571 ? 0.297 -14.828 14.650 1.00 98.69 571 LEU A O 1
ATOM 4515 N N . HIS A 1 572 ? -0.026 -15.191 12.458 1.00 98.44 572 HIS A N 1
ATOM 4516 C CA . HIS A 1 572 ? -1.279 -15.930 12.630 1.00 98.44 572 HIS A CA 1
ATOM 4517 C C . HIS A 1 572 ? -1.098 -17.186 13.503 1.00 98.44 572 HIS A C 1
ATOM 4519 O O . HIS A 1 572 ? -1.936 -17.490 14.350 1.00 98.44 572 HIS A O 1
ATOM 4525 N N . ARG A 1 573 ? 0.037 -17.892 13.392 1.00 98.12 573 ARG A N 1
ATOM 4526 C CA . ARG A 1 573 ? 0.344 -19.034 14.275 1.00 98.12 573 ARG A CA 1
ATOM 4527 C C . ARG A 1 573 ? 0.611 -18.644 15.726 1.00 98.12 573 ARG A C 1
ATOM 4529 O O . ARG A 1 573 ? 0.376 -19.462 16.615 1.00 98.12 573 ARG A O 1
ATOM 4536 N N . ALA A 1 574 ? 1.127 -17.443 15.969 1.00 97.69 574 ALA A N 1
ATOM 4537 C CA . ALA A 1 574 ? 1.353 -16.917 17.310 1.00 97.69 574 ALA A CA 1
ATOM 4538 C C . ALA A 1 574 ? 0.101 -16.225 17.900 1.00 97.69 574 ALA A C 1
ATOM 4540 O O . ALA A 1 574 ? -0.004 -16.090 19.121 1.00 97.69 574 ALA A O 1
ATOM 4541 N N . TRP A 1 575 ? -0.869 -15.863 17.051 1.00 98.00 575 TRP A N 1
ATOM 4542 C CA . TRP A 1 575 ? -2.174 -15.285 17.389 1.00 98.00 575 TRP A CA 1
ATOM 4543 C C . TRP A 1 575 ? -3.324 -16.096 16.748 1.00 98.00 575 TRP A C 1
ATOM 4545 O O . TRP A 1 575 ? -3.905 -15.653 15.755 1.00 98.00 575 TRP A O 1
ATOM 4555 N N . PRO A 1 576 ? -3.700 -17.266 17.305 1.00 95.00 576 PRO A N 1
ATOM 4556 C CA . PRO A 1 576 ? -4.696 -18.158 16.695 1.00 95.00 576 PRO A CA 1
ATOM 4557 C C . PRO A 1 576 ? -6.119 -17.587 16.582 1.00 95.00 576 PRO A C 1
ATOM 4559 O O . PRO A 1 576 ? -6.927 -18.120 15.830 1.00 95.00 576 PRO A O 1
ATOM 4562 N N . GLU A 1 577 ? -6.440 -16.534 17.337 1.00 98.12 577 GLU A N 1
ATOM 4563 C CA . GLU A 1 577 ? -7.710 -15.799 17.259 1.00 98.12 577 GLU A CA 1
ATOM 4564 C C . GLU A 1 577 ? -7.791 -14.852 16.047 1.00 98.12 577 GLU A C 1
ATOM 4566 O O . GLU A 1 577 ? -8.882 -14.419 15.680 1.00 98.12 577 GLU A O 1
ATOM 4571 N N . SER A 1 578 ? -6.656 -14.530 15.415 1.00 98.19 578 SER A N 1
ATOM 4572 C CA . SER A 1 578 ? -6.635 -13.769 14.163 1.00 98.19 578 SER A CA 1
ATOM 4573 C C . SER A 1 578 ? -7.155 -14.611 12.998 1.00 98.19 578 SER A C 1
ATOM 4575 O O . SER A 1 578 ? -6.966 -15.827 12.951 1.00 98.19 578 SER A O 1
ATOM 4577 N N . ARG A 1 579 ? -7.764 -13.965 12.006 1.00 98.56 579 ARG A N 1
ATOM 4578 C CA . ARG A 1 579 ? -8.148 -14.595 10.733 1.00 98.56 579 ARG A CA 1
ATOM 4579 C C . ARG A 1 579 ? -7.109 -14.257 9.672 1.00 98.56 579 ARG A C 1
ATOM 4581 O O . ARG A 1 579 ? -6.604 -13.140 9.676 1.00 98.56 579 ARG A O 1
ATOM 4588 N N . ILE A 1 580 ? -6.813 -15.177 8.754 1.00 98.50 580 ILE A N 1
ATOM 4589 C CA . ILE A 1 580 ? -5.874 -14.931 7.651 1.00 98.50 580 ILE A CA 1
ATOM 4590 C C . ILE A 1 580 ? -6.500 -15.249 6.291 1.00 98.50 580 ILE A C 1
ATOM 4592 O O . ILE A 1 580 ? -6.983 -16.357 6.055 1.00 98.50 580 ILE A O 1
ATOM 4596 N N . TYR A 1 581 ? -6.455 -14.273 5.387 1.00 98.69 581 TYR A N 1
ATOM 4597 C CA . TYR A 1 581 ? -6.863 -14.399 3.995 1.00 98.69 581 TYR A CA 1
ATOM 4598 C C . TYR A 1 581 ? -5.637 -14.314 3.087 1.00 98.69 581 TYR A C 1
ATOM 4600 O O . TYR A 1 581 ? -4.957 -13.291 3.018 1.00 98.69 581 TYR A O 1
ATOM 4608 N N . TRP A 1 582 ? -5.373 -15.407 2.374 1.00 98.31 582 TRP A N 1
ATOM 4609 C CA . TRP A 1 582 ? -4.360 -15.456 1.329 1.00 98.31 582 TRP A CA 1
ATOM 4610 C C . TRP A 1 582 ? -4.984 -15.066 -0.002 1.00 98.31 582 TRP A C 1
ATOM 4612 O O . TRP A 1 582 ? -5.902 -15.744 -0.462 1.00 98.31 582 TRP A O 1
ATOM 4622 N N . ILE A 1 583 ? -4.464 -14.014 -0.625 1.00 97.81 583 ILE A N 1
ATOM 4623 C CA . ILE A 1 583 ? -4.859 -13.619 -1.976 1.00 97.81 583 ILE A CA 1
ATOM 4624 C C . ILE A 1 583 ? -3.957 -14.387 -2.953 1.00 97.81 583 ILE A C 1
ATOM 4626 O O . ILE A 1 583 ? -2.741 -14.189 -2.913 1.00 97.81 583 ILE A O 1
ATOM 4630 N N . PRO A 1 584 ? -4.483 -15.333 -3.754 1.00 94.25 584 PRO A N 1
ATOM 4631 C CA . PRO A 1 584 ? -3.655 -16.258 -4.532 1.00 94.25 584 PRO A CA 1
ATOM 4632 C C . PRO A 1 584 ? -2.914 -15.578 -5.690 1.00 94.25 584 PRO A C 1
ATOM 4634 O O . PRO A 1 584 ? -1.915 -16.110 -6.158 1.00 94.25 584 PRO A O 1
ATOM 4637 N N . ASP A 1 585 ? -3.401 -14.419 -6.116 1.00 90.38 585 ASP A N 1
ATOM 4638 C CA . ASP A 1 585 ? -3.118 -13.704 -7.357 1.00 90.38 585 ASP A CA 1
ATOM 4639 C C . ASP A 1 585 ? -2.713 -12.237 -7.101 1.00 90.38 585 ASP A C 1
ATOM 4641 O O . ASP A 1 585 ? -2.997 -11.362 -7.911 1.00 90.38 585 ASP A O 1
ATOM 4645 N N . ALA A 1 586 ? -2.051 -11.960 -5.969 1.00 94.00 586 ALA A N 1
ATOM 4646 C CA . ALA A 1 586 ? -1.569 -10.621 -5.609 1.00 94.00 586 ALA A CA 1
ATOM 4647 C C . ALA A 1 586 ? -0.144 -10.611 -5.028 1.00 94.00 586 ALA A C 1
ATOM 4649 O O . ALA A 1 586 ? 0.274 -11.557 -4.343 1.00 94.00 586 ALA A O 1
ATOM 4650 N N . GLY A 1 587 ? 0.562 -9.506 -5.287 1.00 94.44 587 GLY A N 1
ATOM 4651 C CA . GLY A 1 587 ? 1.827 -9.114 -4.669 1.00 94.44 587 GLY A CA 1
ATOM 4652 C C . GLY A 1 587 ? 1.627 -8.335 -3.364 1.00 94.44 587 GLY A C 1
ATOM 4653 O O . GLY A 1 587 ? 0.749 -8.664 -2.564 1.00 94.44 587 GLY A O 1
ATOM 4654 N N . HIS A 1 588 ? 2.449 -7.304 -3.139 1.00 95.94 588 HIS A N 1
ATOM 4655 C CA . HIS A 1 588 ? 2.429 -6.517 -1.900 1.00 95.94 588 HIS A CA 1
ATOM 4656 C C . HIS A 1 588 ? 1.302 -5.474 -1.842 1.00 95.94 588 HIS A C 1
ATOM 4658 O O . HIS A 1 588 ? 0.712 -5.256 -0.786 1.00 95.94 588 HIS A O 1
ATOM 4664 N N . SER A 1 589 ? 0.995 -4.803 -2.957 1.00 92.31 589 SER A N 1
ATOM 4665 C CA . SER A 1 589 ? 0.146 -3.607 -2.943 1.00 92.31 589 SER A CA 1
ATOM 4666 C C . SER A 1 589 ? -1.292 -3.877 -2.489 1.00 92.31 589 SER A C 1
ATOM 4668 O O . SER A 1 589 ? -1.978 -4.772 -2.986 1.00 92.31 589 SER A O 1
ATOM 4670 N N . ALA A 1 590 ? -1.802 -3.003 -1.617 1.00 91.50 590 ALA A N 1
ATOM 4671 C CA . ALA A 1 590 ? -3.214 -2.959 -1.234 1.00 91.50 590 ALA A CA 1
ATOM 4672 C C . ALA A 1 590 ? -4.164 -2.691 -2.424 1.00 91.50 590 ALA A C 1
ATOM 4674 O O . ALA A 1 590 ? -5.350 -3.007 -2.342 1.00 91.50 590 ALA A O 1
ATOM 4675 N N . SER A 1 591 ? -3.644 -2.142 -3.532 1.00 89.38 591 SER A N 1
ATOM 4676 C CA . SER A 1 591 ? -4.405 -1.884 -4.764 1.00 89.38 591 SER A CA 1
ATOM 4677 C C . SER A 1 591 ? -4.548 -3.096 -5.698 1.00 89.38 591 SER A C 1
ATOM 4679 O O . SER A 1 591 ? -5.376 -3.045 -6.608 1.00 89.38 591 SER A O 1
ATOM 4681 N N . GLU A 1 592 ? -3.812 -4.193 -5.461 1.00 90.75 592 GLU A N 1
ATOM 4682 C CA . GLU A 1 592 ? -3.962 -5.452 -6.213 1.00 90.75 592 GLU A CA 1
ATOM 4683 C C . GLU A 1 592 ? -5.432 -5.923 -6.165 1.00 90.75 592 GLU A C 1
ATOM 4685 O O . GLU A 1 592 ? -6.004 -5.958 -5.070 1.00 90.75 592 GLU A O 1
ATOM 4690 N N . PRO A 1 593 ? -6.082 -6.307 -7.285 1.00 91.38 593 PRO A N 1
ATOM 4691 C CA . PRO A 1 593 ? -7.543 -6.450 -7.334 1.00 91.38 593 PRO A CA 1
ATOM 4692 C C . PRO A 1 593 ? -8.148 -7.398 -6.286 1.00 91.38 593 PRO A C 1
ATOM 4694 O O . PRO A 1 593 ? -9.181 -7.081 -5.690 1.00 91.38 593 PRO A O 1
ATOM 4697 N N . GLY A 1 594 ? -7.509 -8.542 -6.018 1.00 93.06 594 GLY A N 1
ATOM 4698 C CA . GLY A 1 594 ? -7.940 -9.475 -4.970 1.00 93.06 594 GLY A CA 1
ATOM 4699 C C . GLY A 1 594 ? -7.747 -8.921 -3.550 1.00 93.06 594 GLY A C 1
ATOM 4700 O O . GLY A 1 594 ? -8.622 -9.083 -2.696 1.00 93.06 594 GLY A O 1
ATOM 4701 N N . THR A 1 595 ? -6.643 -8.207 -3.311 1.00 95.19 595 THR A N 1
ATOM 4702 C CA . THR A 1 595 ? -6.329 -7.554 -2.030 1.00 95.19 595 THR A CA 1
ATOM 4703 C C . THR A 1 595 ? -7.302 -6.414 -1.752 1.00 95.19 595 THR A C 1
ATOM 4705 O O . THR A 1 595 ? -7.931 -6.402 -0.694 1.00 95.19 595 THR A O 1
ATOM 4708 N N . ARG A 1 596 ? -7.508 -5.513 -2.724 1.00 95.38 596 ARG A N 1
ATOM 4709 C CA . ARG A 1 596 ? -8.430 -4.374 -2.620 1.00 95.38 596 ARG A CA 1
ATOM 4710 C C . ARG A 1 596 ? -9.853 -4.830 -2.299 1.00 95.38 596 ARG A C 1
ATOM 4712 O O . ARG A 1 596 ? -10.491 -4.266 -1.412 1.00 95.38 596 ARG A O 1
ATOM 4719 N N . ARG A 1 597 ? -10.324 -5.894 -2.966 1.00 95.88 597 ARG A N 1
ATOM 4720 C CA . ARG A 1 597 ? -11.633 -6.508 -2.693 1.00 95.88 597 ARG A CA 1
ATOM 4721 C C . ARG A 1 597 ? -11.737 -6.999 -1.253 1.00 95.88 597 ARG A C 1
ATOM 4723 O O . ARG A 1 597 ? -12.682 -6.650 -0.555 1.00 95.88 597 ARG A O 1
ATOM 4730 N N . LYS A 1 598 ? -10.757 -7.788 -0.800 1.00 97.75 598 LYS A N 1
ATOM 4731 C CA . LYS A 1 598 ? -10.783 -8.381 0.542 1.00 97.75 598 LYS A CA 1
ATOM 4732 C C . LYS A 1 598 ? -10.669 -7.328 1.648 1.00 97.75 598 LYS A C 1
ATOM 4734 O O . LYS A 1 598 ? -11.235 -7.537 2.714 1.00 97.75 598 LYS A O 1
ATOM 4739 N N . LEU A 1 599 ? -9.980 -6.212 1.399 1.00 98.12 599 LEU A N 1
ATOM 4740 C CA . LEU A 1 599 ? -9.929 -5.080 2.326 1.00 98.12 599 LEU A CA 1
ATOM 4741 C C . LEU A 1 599 ? -11.317 -4.455 2.520 1.00 98.12 599 LEU A C 1
ATOM 4743 O O . LEU A 1 599 ? -11.747 -4.333 3.662 1.00 98.12 599 LEU A O 1
ATOM 4747 N N . ILE A 1 600 ? -12.042 -4.159 1.432 1.00 97.88 600 ILE A N 1
ATOM 4748 C CA . ILE A 1 600 ? -13.426 -3.649 1.496 1.00 97.88 600 ILE A CA 1
ATOM 4749 C C . ILE A 1 600 ? -14.347 -4.643 2.209 1.00 97.88 600 ILE A C 1
ATOM 4751 O O . ILE A 1 600 ? -14.964 -4.284 3.203 1.00 97.88 600 ILE A O 1
ATOM 4755 N N . GLU A 1 601 ? -14.363 -5.914 1.789 1.00 97.94 601 GLU A N 1
ATOM 4756 C CA . GLU A 1 601 ? -15.215 -6.948 2.404 1.00 97.94 601 GLU A CA 1
ATOM 4757 C C . GLU A 1 601 ? -14.998 -7.082 3.928 1.00 97.94 601 GLU A C 1
ATOM 4759 O O . GLU A 1 601 ? -15.930 -7.399 4.667 1.00 97.94 601 GLU A O 1
ATOM 4764 N N . VAL A 1 602 ? -13.771 -6.852 4.412 1.00 98.50 602 VAL A N 1
ATOM 4765 C CA . VAL A 1 602 ? -13.426 -6.920 5.842 1.00 98.50 602 VAL A CA 1
ATOM 4766 C C . VAL A 1 602 ? -13.755 -5.617 6.578 1.00 98.50 602 VAL A C 1
ATOM 4768 O O . VAL A 1 602 ? -14.161 -5.683 7.739 1.00 98.50 602 VAL A O 1
ATOM 4771 N N . CYS A 1 603 ? -13.655 -4.454 5.929 1.00 98.50 603 CYS A N 1
ATOM 4772 C CA . CYS A 1 603 ? -14.205 -3.202 6.455 1.00 98.50 603 CYS A CA 1
ATOM 4773 C C . CYS A 1 603 ? -15.732 -3.291 6.606 1.00 98.50 603 CYS A C 1
ATOM 4775 O O . CYS A 1 603 ? -16.252 -2.995 7.678 1.00 98.50 603 CYS A O 1
ATOM 4777 N N . ASP A 1 604 ? -16.443 -3.775 5.587 1.00 98.06 604 ASP A N 1
ATOM 4778 C CA . ASP A 1 604 ? -17.904 -3.933 5.595 1.00 98.06 604 ASP A CA 1
ATOM 4779 C C . ASP A 1 604 ? -18.381 -4.938 6.660 1.00 98.06 604 ASP A C 1
ATOM 4781 O O . ASP A 1 604 ? -19.433 -4.758 7.281 1.00 98.06 604 ASP A O 1
ATOM 4785 N N . GLU A 1 605 ? -17.596 -5.988 6.928 1.00 98.19 605 GLU A N 1
ATOM 4786 C CA . GLU A 1 605 ? -17.847 -6.903 8.045 1.00 98.19 605 GLU A CA 1
ATOM 4787 C C . GLU A 1 605 ? -17.601 -6.215 9.398 1.00 98.19 605 GLU A C 1
ATOM 4789 O O . GLU A 1 605 ? -18.433 -6.289 10.306 1.00 98.19 605 GLU A O 1
ATOM 4794 N N . TYR A 1 606 ? -16.473 -5.515 9.551 1.00 98.25 606 TYR A N 1
ATOM 4795 C CA . TYR A 1 606 ? -16.116 -4.843 10.803 1.00 98.25 606 TYR A CA 1
ATOM 4796 C C . TYR A 1 606 ? -16.998 -3.620 11.096 1.00 98.25 606 TYR A C 1
ATOM 4798 O O . TYR A 1 606 ? -17.122 -3.219 12.257 1.00 98.25 606 TYR A O 1
ATOM 4806 N N . ALA A 1 607 ? -17.699 -3.087 10.094 1.00 96.94 607 ALA A N 1
ATOM 4807 C CA . ALA A 1 607 ? -18.773 -2.112 10.246 1.00 96.94 607 ALA A CA 1
ATOM 4808 C C . ALA A 1 607 ? -19.921 -2.623 11.141 1.00 96.94 607 ALA A C 1
ATOM 4810 O O . ALA A 1 607 ? -20.662 -1.810 11.696 1.00 96.94 607 ALA A O 1
ATOM 4811 N N . GLN A 1 608 ? -20.041 -3.942 11.353 1.00 95.50 608 GLN A N 1
ATOM 4812 C CA . GLN A 1 608 ? -21.083 -4.576 12.175 1.00 95.50 608 GLN A CA 1
ATOM 4813 C C . GLN A 1 608 ? -20.663 -4.887 13.630 1.00 95.50 608 GLN A C 1
ATOM 4815 O O . GLN A 1 608 ? -21.499 -5.359 14.400 1.00 95.50 608 GLN A O 1
ATOM 4820 N N . LEU A 1 609 ? -19.399 -4.636 14.012 1.00 92.38 609 LEU A N 1
ATOM 4821 C CA . LEU A 1 609 ? -18.868 -4.865 15.375 1.00 92.38 609 LEU A CA 1
ATOM 4822 C C . LEU A 1 609 ? -19.355 -3.847 16.422 1.00 92.38 609 LEU A C 1
ATOM 4824 O O . LEU A 1 609 ? -19.580 -2.677 16.035 1.00 92.38 609 LEU A O 1
#

Secondary structure (DSSP, 8-state):
-HHHHHHHHHHHHTT-TTEEEEEETTEEEEEEEEEE---TTSTTTT-EEEEEEE--TTTTSSPPEEEESS----TTB-TTSBB--GGGSPSS--TTT---TTTS--TT--HHHHHHHHHHHHHS---SS-SSHHHHHHHHH-HHHHHHHHHHHHHHHHTTS-TT--PPPHHHHHHHHHHHHHHHHHHHHHHHHTTS----------------------------------------------------------------------PPP-THHHHHHH--PPPP-------------S-SEEEEEE-SSS-EEEEEEEE-TTSEEEEEE-STTT----GGGGTTS-TTTEEEEEEPPTTSTT-BSTT--TT-SHHHHHHHHHHHHHHTT-SSBSEEEEETHHHHHHHHHHHH-GGGBS-EEEES-----HHHHHHHSSTTSSHHHH-HHHHHHHHHTS-GGGTTSHHHHHHHHHHHS-HHHHHHHHHHHHHHHHHHSSSS--HHHHHHHHH-HHHHHHHHHHHHHHHHTGGGPPTTGGG-HHHHHHHTTS-EEEEEETT-SSS-HHHHHHHHHH-TTSEEEEETT--S-TTSHHHHHHHHHHHHHHTT-

pLDDT: mean 81.73, std 24.14, range [22.89, 98.94]

Foldseek 3Di:
DQLVQLVVLVVVCCLALQKDWDADVPDSQKIWMWGAQQDPLFLLHGFTWIKMWGHDPPPPQAAIFIFTPCFALAQQAAPRRGGDFQCNAGADDDPPVPDDNVRHHDNVDGPVVVSVVVSVCRRPPDLPRGNNVVSSVCCVPPVVVNSVRSVVNRVVSVVVADPPDDRDHNVRSVVSVVVVVVVVVVVVVVVVPVPPDDDDDDDDDDDDDDDDDDDDDDDDDDDDDDDDDDDDDDDDDDDDDDDDDDDDDDDDDDDDDDDPDPPPPDDDDDPVPPCVPPVDDDPPDPPPPQPFFDAWDAFPDWDWDDLDPAKIKTKTKIADLPAQEEEEQEAQVQEADDSVSCRLADSPHYTYMGINATQHDPIPDHLDLVCRFLVSRLVVCVVVCVVSPPPAHLEYEAAHVSLCSRLVNCLVCVVRHQAYHYELDDNLAVLLVCQQLACNHVLCVVCVPLNCQLLVLDDPVCSRPVLVVLLCQLPPNDLVSNLVSLLSQVSSVQQQQKPHRDVVVNVVLNVDSSSSSSNSSSNSSCSVCSSVADHCRSLPLSSLVSNLVHAYEYEYECAASNRHPVRVVSNCVSRVNYHYDYDDHIYRDCSHNSNVVVSSVVNVVSSVD

Sequence (609 aa):
MAQRILMNEFKSLQCEPWVNIELNNDDIFNWNIALIVLNPESLFYGGYFKATMTFPPNYPFSPPGFKFNTPIFHPNIYVDGRLCISILHSPGEDEMSGESAAERWSPAQRVESVLISILSLLDDPEVSSPANVDAGIVLRRDPEKYKRIVAGDVEKSKEDIPEDFIMPTQEAAERQAQERARQKAVIDDEEFWVDSDVDGDEDDDMFGGSDSEDGLGENDDRDTASDEDEADYSGKSPDVEGRNNPHQPKNIFLSEALISKSVVFKSHPSFSSYYGRTGISPPMASPSSSIPGYTHEDAFDEGFLTVSPLHTIYYAQYGKQDGKPVLYLHGGPGGHTSKANTTYFDPAVYRVVLLDQRGAGKSTPNSETRENTTAHILSDIEVLRTHIGVSKWHALFGGSWGSTLALLYAQAHPDLVGSLIIQGIFTVRQEELDWEWRSTGAVARMFPESYRDFITHLPEGERQDPYPAYYRLLTTGERETRVAAARAWNEFDVSIGSIVPNRQNLENMRADDDASLAHAVLECHYFIHGAWLGEGQILKKSNLDRIRHIPATIIHGRYDLVCPPKTAYDLHRAWPESRIYWIPDAGHSASEPGTRRKLIEVCDEYAQL

Radius of gyration: 32.5 Å; Cα contacts (8 Å, |Δi|>4): 954; chains: 1; bounding box: 101×90×79 Å

Solvent-accessible surface area (backbone atoms only — not comparable to full-atom values): 34911 Å² total; per-residue (Å²): 109,32,69,65,53,44,57,50,55,49,60,58,46,69,71,38,73,52,41,50,71,46,57,53,90,77,33,84,47,31,34,38,37,29,43,39,37,56,53,83,88,32,75,49,45,74,16,38,47,43,26,42,38,36,52,50,88,61,29,52,79,45,48,53,51,61,31,34,72,67,58,56,88,36,20,35,27,27,92,80,13,34,69,64,56,52,55,56,36,72,65,53,76,40,94,84,78,74,53,54,50,82,54,23,22,51,64,85,63,52,72,65,61,52,54,52,51,52,54,50,42,68,62,59,64,60,56,91,78,31,62,20,56,66,39,31,46,35,49,77,75,37,49,74,57,35,51,57,50,36,45,55,49,25,58,54,22,51,74,67,57,57,95,90,61,79,83,72,49,49,73,55,42,52,50,51,50,52,50,46,52,47,51,48,49,51,46,62,42,49,79,68,53,81,83,78,87,75,86,86,81,83,88,86,87,90,91,85,87,85,90,84,89,88,81,88,87,87,88,83,86,91,88,84,89,83,85,91,80,94,85,91,89,88,88,83,89,86,91,83,91,88,89,88,88,88,86,83,88,88,86,79,89,85,85,86,88,87,84,90,69,84,82,73,77,74,79,71,84,58,83,76,67,49,58,83,70,70,82,57,76,75,80,76,74,70,79,74,78,71,76,81,58,45,79,67,74,73,63,84,47,66,53,75,47,76,77,48,104,75,37,31,30,27,39,38,31,31,50,26,90,91,30,48,37,29,42,45,36,50,30,65,41,26,38,50,71,56,81,76,74,50,27,48,43,58,35,90,50,25,18,40,34,41,47,20,51,77,9,4,64,85,3,33,49,68,49,44,63,80,88,54,46,58,72,44,57,53,49,45,52,53,51,50,36,56,72,78,66,54,87,51,33,46,29,36,37,11,39,31,42,7,21,36,50,47,52,51,42,31,49,75,44,37,92,44,43,50,24,39,46,32,24,24,40,40,69,73,27,69,74,49,57,41,31,37,76,28,84,86,13,58,38,34,68,75,40,48,66,51,43,45,58,39,46,61,75,44,58,80,93,42,52,83,55,48,64,68,51,50,43,44,35,45,74,73,44,58,68,70,50,16,38,55,46,13,50,40,49,46,54,38,55,60,52,48,30,32,84,68,59,60,62,67,62,56,53,54,47,69,70,37,59,67,61,28,31,6,23,36,37,37,30,44,54,34,60,77,52,39,54,80,53,59,86,52,47,72,71,34,62,86,39,37,71,59,36,54,88,42,56,30,41,40,41,35,23,66,56,17,49,62,35,46,56,65,46,47,53,54,47,39,71,69,32,76,71,42,44,79,46,75,28,85,88,24,15,38,42,66,78,33,70,61,43,37,49,53,50,31,58,50,39,65,54,57,70,72,110

Nearest PDB structures (foldseek):
  5yhp-assembly1_A  TM=9.809E-01  e=5.692E-36  Glaciozyma antarctica
  6zhu-assembly3_D  TM=9.085E-01  e=9.715E-18  Saccharomyces cerevisiae S288C
  5knl-assembly1_C  TM=9.205E-01  e=3.135E-14  Schizosaccharomyces pombe 972h-
  3fsh-assembly2_B  TM=8.924E-01  e=2.733E-13  Mus musculus
  8t0s-assembly1_A  TM=8.894E-01  e=2.212E-13  Homo sapiens